Protein AF-A0A8S3TD19-F1 (afdb_monomer)

pLDDT: mean 85.28, std 18.63, range [32.47, 98.56]

Mean predicted aligned error: 15.4 Å

Sequence (631 aa):
MDKGQYVKLTVAIIITGMCFMMYCGVFNNIIELKWNFNTTLITLKLNTQLVEMKLNTEPFHSCTGLNCTNFFKSYFWKKNYKSVVFLGDSCMYRLFLAILGKKRPCKVRKQAGRCNLISYLGQQRRSNWTKPSSAEGPVGYGLTHPFCTDCSGCNSALFSCGEIKTEYISVEYARDVEIQSTIGNTTQEAVSLYFNSNFTNVCVVNSGFHDMVLPALTDQLYVKNVQFYVQHLVHTCQNVIWISTTAVRGDKGFPQNNRRIQLWNRLIKEMLRNKFPKVGFMDFFPISNSTKAHRDNVHLTAALYKLLAGIRLLISSEDIMDKGQYVKLTVAIIITGMCLLIYSGVFNNIVEIKWDTTLIKLNWNTRLIELKSNTVPFHSCTGRNCTNFLKSYFGKKTYKSVVFLGDSCMHRLFMAILEKKRPCKVIKQAFRCNLISYLGQQKLSNWTKPSSIEGPVLYGLTHPFCTDCSGCNSALFHCGETKIEYVSVEYARDVEIQSTIGNTTQEAVSLYLNSSFTNVCVVNSGIHDMMLPALTDQLYVQNVQFYVQHLVHICQNVIWISTTAVRGDKIFSQNNRRIQLWNRLIKGMIRDKFPKVGFMDLFPLSNSTKAHRDNVHLKPALYKLLASFFT

Structure (mmCIF, N/CA/C/O backbone):
data_AF-A0A8S3TD19-F1
#
_entry.id   AF-A0A8S3TD19-F1
#
loop_
_atom_site.group_PDB
_atom_site.id
_atom_site.type_symbol
_atom_site.label_atom_id
_atom_site.label_alt_id
_atom_site.label_comp_id
_atom_site.label_asym_id
_atom_site.label_entity_id
_atom_site.label_seq_id
_atom_site.pdbx_PDB_ins_code
_atom_site.Cartn_x
_atom_site.Cartn_y
_atom_site.Cartn_z
_atom_site.occupancy
_atom_site.B_iso_or_equiv
_atom_site.auth_seq_id
_atom_site.auth_comp_id
_atom_site.auth_asym_id
_atom_site.auth_atom_id
_atom_site.pdbx_PDB_model_num
ATOM 1 N N . MET A 1 1 ? -3.668 -24.279 13.426 1.00 40.16 1 MET A N 1
ATOM 2 C CA . MET A 1 1 ? -2.771 -23.685 14.434 1.00 40.16 1 MET A CA 1
ATOM 3 C C . MET A 1 1 ? -2.512 -22.227 14.132 1.00 40.16 1 MET A C 1
ATOM 5 O O . MET A 1 1 ? -1.690 -21.920 13.272 1.00 40.16 1 MET A O 1
ATOM 9 N N . ASP A 1 2 ? -3.283 -21.367 14.793 1.00 32.47 2 ASP A N 1
ATOM 10 C CA . ASP A 1 2 ? -2.928 -19.968 15.073 1.00 32.47 2 ASP A CA 1
ATOM 11 C C . ASP A 1 2 ? -1.608 -19.931 15.879 1.00 32.47 2 ASP A C 1
ATOM 13 O O . ASP A 1 2 ? -1.262 -20.898 16.559 1.00 32.47 2 ASP A O 1
ATOM 17 N N . LYS A 1 3 ? -0.856 -18.835 15.777 1.00 39.22 3 LYS A N 1
ATOM 18 C CA . LYS A 1 3 ? 0.357 -18.528 16.546 1.00 39.22 3 LYS A CA 1
ATOM 19 C C . LYS A 1 3 ? 0.155 -18.756 18.051 1.00 39.22 3 LYS A C 1
ATOM 21 O O . LYS A 1 3 ? 1.032 -19.316 18.703 1.00 39.22 3 LYS A O 1
ATOM 26 N N . GLY A 1 4 ? -1.031 -18.428 18.572 1.00 39.06 4 GLY A N 1
ATOM 27 C CA . GLY A 1 4 ? -1.426 -18.737 19.946 1.00 39.06 4 GLY A CA 1
ATOM 28 C C . GLY A 1 4 ? -1.504 -20.240 20.233 1.00 39.06 4 GLY A C 1
ATOM 29 O O . GLY A 1 4 ? -1.113 -20.673 21.308 1.00 39.06 4 GLY A O 1
ATOM 30 N N . GLN A 1 5 ? -1.940 -21.056 19.273 1.00 41.06 5 GLN A N 1
ATOM 31 C CA . GLN A 1 5 ? -1.990 -22.518 19.406 1.00 41.06 5 GLN A CA 1
ATOM 32 C C . GLN A 1 5 ? -0.608 -23.167 19.267 1.00 41.06 5 GLN A C 1
ATOM 34 O O . GLN A 1 5 ? -0.349 -24.145 19.953 1.00 41.06 5 GLN A O 1
ATOM 39 N N . TYR A 1 6 ? 0.284 -22.625 18.428 1.00 41.50 6 TYR A N 1
ATOM 40 C CA . TYR A 1 6 ? 1.654 -23.136 18.297 1.00 41.50 6 TYR A CA 1
ATOM 41 C C . TYR A 1 6 ? 2.473 -22.849 19.558 1.00 41.50 6 TYR A C 1
ATOM 43 O O . TYR A 1 6 ? 3.078 -23.758 20.102 1.00 41.50 6 TYR A O 1
ATOM 51 N N . VAL A 1 7 ? 2.407 -21.621 20.089 1.00 45.31 7 VAL A N 1
ATOM 52 C CA . VAL A 1 7 ? 3.054 -21.280 21.367 1.00 45.31 7 VAL A CA 1
ATOM 53 C C . VAL A 1 7 ? 2.482 -22.129 22.502 1.00 45.31 7 VAL A C 1
ATOM 55 O O . VAL A 1 7 ? 3.250 -22.675 23.281 1.00 45.31 7 V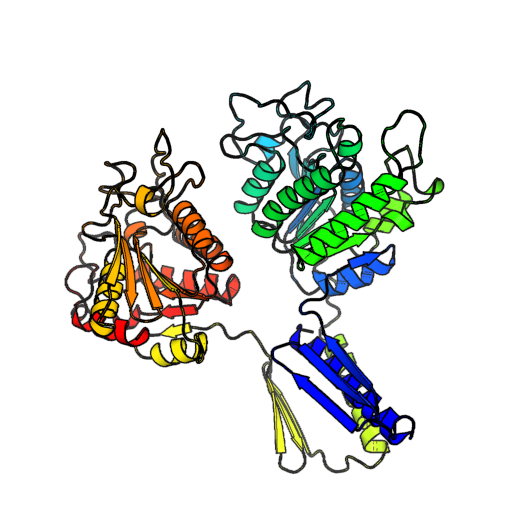AL A O 1
ATOM 58 N N . LYS A 1 8 ? 1.158 -22.321 22.566 1.00 46.09 8 LYS A N 1
ATOM 59 C CA . LYS A 1 8 ? 0.529 -23.186 23.580 1.00 46.09 8 LYS A CA 1
ATOM 60 C C . LYS A 1 8 ? 0.936 -24.653 23.449 1.00 46.09 8 LYS A C 1
ATOM 62 O O . LYS A 1 8 ? 1.175 -25.284 24.468 1.00 46.09 8 LYS A O 1
ATOM 67 N N . LEU A 1 9 ? 1.043 -25.185 22.230 1.00 48.69 9 LEU A N 1
ATOM 68 C CA . LEU A 1 9 ? 1.472 -26.564 21.990 1.00 48.69 9 LEU A CA 1
ATOM 69 C C . LEU A 1 9 ? 2.959 -26.751 22.305 1.00 48.69 9 LEU A C 1
ATOM 71 O O . LEU A 1 9 ? 3.311 -27.709 22.977 1.00 48.69 9 LEU A O 1
ATOM 75 N N . THR A 1 10 ? 3.824 -25.825 21.885 1.00 51.69 10 THR A N 1
ATOM 76 C CA . THR A 1 10 ? 5.252 -25.848 22.227 1.00 51.69 10 THR A CA 1
ATOM 77 C C . THR A 1 10 ? 5.451 -25.735 23.738 1.00 51.69 10 THR A C 1
ATOM 79 O O . THR A 1 10 ? 6.242 -26.483 24.294 1.00 51.69 10 THR A O 1
ATOM 82 N N . VAL A 1 11 ? 4.703 -24.863 24.421 1.00 53.00 11 VAL A N 1
ATOM 83 C CA . VAL A 1 11 ? 4.735 -24.736 25.887 1.00 53.00 11 VAL A CA 1
ATOM 84 C C . VAL A 1 11 ? 4.211 -26.000 26.562 1.00 53.00 11 VAL A C 1
ATOM 86 O O . VAL A 1 11 ? 4.840 -26.468 27.499 1.00 53.00 11 VAL A O 1
ATOM 89 N N . ALA A 1 12 ? 3.119 -26.592 26.075 1.00 56.72 12 ALA A N 1
ATOM 90 C CA . ALA A 1 12 ? 2.611 -27.856 26.602 1.00 56.72 12 ALA A CA 1
ATOM 91 C C . ALA A 1 12 ? 3.632 -28.988 26.418 1.00 56.72 12 ALA A C 1
ATOM 93 O O . ALA A 1 12 ? 3.917 -29.686 27.375 1.00 56.72 12 ALA A O 1
ATOM 94 N N . ILE A 1 13 ? 4.259 -29.117 25.245 1.00 60.44 13 ILE A N 1
ATOM 95 C CA . ILE A 1 13 ? 5.304 -30.120 24.983 1.00 60.44 13 ILE A CA 1
ATOM 96 C C . ILE A 1 13 ? 6.533 -29.889 25.871 1.00 60.44 13 ILE A C 1
ATOM 98 O O . ILE A 1 13 ? 7.076 -30.851 26.405 1.00 60.44 13 ILE A O 1
ATOM 102 N N . ILE A 1 14 ? 6.961 -28.636 26.059 1.00 59.91 14 ILE A N 1
ATOM 103 C CA . ILE A 1 14 ? 8.083 -28.295 26.944 1.00 59.91 14 ILE A CA 1
ATOM 104 C C . ILE A 1 14 ? 7.731 -28.622 28.396 1.00 59.91 14 ILE A C 1
ATOM 106 O O . ILE A 1 14 ? 8.516 -29.285 29.057 1.00 59.91 14 ILE A O 1
ATOM 110 N N . ILE A 1 15 ? 6.550 -28.231 28.883 1.00 61.41 15 ILE A N 1
ATOM 111 C CA . ILE A 1 15 ? 6.109 -28.526 30.252 1.00 61.41 15 ILE A CA 1
ATOM 112 C C . ILE A 1 15 ? 5.959 -30.034 30.450 1.00 61.41 15 ILE A C 1
ATOM 114 O O . ILE A 1 15 ? 6.481 -30.560 31.419 1.00 61.41 15 ILE A O 1
ATOM 118 N N . THR A 1 16 ? 5.318 -30.757 29.530 1.00 62.91 16 THR A N 1
ATOM 119 C CA . THR A 1 16 ? 5.156 -32.214 29.622 1.00 62.91 16 THR A CA 1
ATOM 120 C C . THR A 1 16 ? 6.501 -32.935 29.545 1.00 62.91 16 THR A C 1
ATOM 122 O O . THR A 1 16 ? 6.738 -33.847 30.330 1.00 62.91 16 THR A O 1
ATOM 125 N N . GLY A 1 17 ? 7.412 -32.499 28.669 1.00 63.47 17 GLY A N 1
ATOM 126 C CA . GLY A 1 17 ? 8.778 -33.015 28.604 1.00 63.47 17 GLY A CA 1
ATOM 127 C C . GLY A 1 17 ? 9.575 -32.721 29.877 1.00 63.47 17 GLY A C 1
ATOM 128 O O . GLY A 1 17 ? 10.264 -33.600 30.379 1.00 63.47 17 GLY A O 1
ATOM 129 N N . MET A 1 18 ? 9.436 -31.525 30.454 1.00 56.34 18 MET A N 1
ATOM 130 C CA . MET A 1 18 ? 10.076 -31.157 31.721 1.00 56.34 18 MET A CA 1
ATOM 131 C C . MET A 1 18 ? 9.486 -31.931 32.904 1.00 56.34 18 MET A C 1
ATOM 133 O O . MET A 1 18 ? 10.247 -32.436 33.717 1.00 56.34 18 MET A O 1
ATOM 137 N N . CYS A 1 19 ? 8.166 -32.110 32.974 1.00 55.44 19 CYS A N 1
ATOM 138 C CA . CYS A 1 19 ? 7.510 -32.936 33.988 1.00 55.44 19 CYS A CA 1
ATOM 139 C C . CYS A 1 19 ? 7.933 -34.406 33.878 1.00 55.44 19 CYS A C 1
ATOM 141 O O . CYS A 1 19 ? 8.197 -35.032 34.898 1.00 55.44 19 CYS A O 1
ATOM 143 N N . PHE A 1 20 ? 8.058 -34.941 32.659 1.00 56.56 20 PHE A N 1
ATOM 144 C CA . PHE A 1 20 ? 8.560 -36.295 32.425 1.00 56.56 20 PHE A CA 1
ATOM 145 C C . PHE A 1 20 ? 10.030 -36.430 32.847 1.00 56.56 20 PHE A C 1
ATOM 147 O O . PHE A 1 20 ? 10.381 -37.358 33.564 1.00 56.56 20 PHE A O 1
ATOM 154 N N . MET A 1 21 ? 10.888 -35.468 32.491 1.00 52.16 21 MET A N 1
ATOM 155 C CA . MET A 1 21 ? 12.304 -35.499 32.877 1.00 52.16 21 MET A CA 1
ATOM 156 C C . MET A 1 21 ? 12.539 -35.236 34.376 1.00 52.16 21 MET A C 1
ATOM 158 O O . MET A 1 21 ? 13.492 -35.776 34.938 1.00 52.16 21 MET A O 1
ATOM 162 N N . MET A 1 22 ? 11.669 -34.466 35.042 1.00 52.38 22 MET A N 1
ATOM 163 C CA . MET A 1 22 ? 11.646 -34.333 36.505 1.00 52.38 22 MET A CA 1
ATOM 164 C C . MET A 1 22 ? 11.186 -35.632 37.178 1.00 52.38 22 MET A C 1
ATOM 166 O O . MET A 1 22 ? 11.793 -36.052 38.156 1.00 52.38 22 MET A O 1
ATOM 170 N N . TYR A 1 23 ? 10.168 -36.303 36.629 1.00 54.66 23 TYR A N 1
ATOM 171 C CA . TYR A 1 23 ? 9.689 -37.597 37.128 1.00 54.66 23 TYR A CA 1
ATOM 172 C C . TYR A 1 23 ? 10.731 -38.716 36.949 1.00 54.66 23 TYR A C 1
ATOM 174 O O . TYR A 1 23 ? 10.877 -39.568 37.818 1.00 54.66 23 TYR A O 1
ATOM 182 N N . CYS A 1 24 ? 11.520 -38.678 35.870 1.00 51.31 24 CYS A N 1
ATOM 183 C CA . CYS A 1 24 ? 12.619 -39.616 35.622 1.00 51.31 24 CYS A CA 1
ATOM 184 C C . CYS A 1 24 ? 13.924 -39.289 36.380 1.00 51.31 24 CYS A C 1
ATOM 186 O O . CYS A 1 24 ? 14.941 -39.926 36.120 1.00 51.31 24 CYS A O 1
ATOM 188 N N . GLY A 1 25 ? 13.937 -38.297 37.282 1.00 49.16 25 GLY A N 1
ATOM 189 C CA . GLY A 1 25 ? 15.108 -37.971 38.112 1.00 49.16 25 GLY A CA 1
ATOM 190 C C . GLY A 1 25 ? 16.285 -37.322 37.370 1.00 49.16 25 GLY A C 1
ATOM 191 O O . GLY A 1 25 ? 17.375 -37.211 37.925 1.00 49.16 25 GLY A O 1
ATOM 192 N N . VAL A 1 26 ? 16.091 -36.865 36.127 1.00 54.94 26 VAL A N 1
ATOM 193 C CA . VAL A 1 26 ? 17.169 -36.316 35.279 1.00 54.94 26 VAL A CA 1
ATOM 194 C C . VAL A 1 26 ? 17.517 -34.865 35.655 1.00 54.94 26 VAL A C 1
ATOM 196 O O . VAL A 1 26 ? 18.608 -34.389 35.352 1.00 54.94 26 VAL A O 1
ATOM 199 N N . PHE A 1 27 ? 16.635 -34.151 36.365 1.00 52.22 27 PHE A N 1
ATOM 200 C CA . PHE A 1 27 ? 16.832 -32.739 36.720 1.00 52.22 27 PHE A CA 1
ATOM 201 C C . PHE A 1 27 ? 16.452 -32.417 38.174 1.00 52.22 27 PHE A C 1
ATOM 203 O O . PHE A 1 27 ? 15.509 -31.672 38.424 1.00 52.22 27 PHE A O 1
ATOM 210 N N . ASN A 1 28 ? 17.238 -32.893 39.143 1.00 54.12 28 ASN A N 1
ATOM 211 C CA . ASN A 1 28 ? 17.098 -32.499 40.558 1.00 54.12 28 ASN A CA 1
ATOM 212 C C . ASN A 1 28 ? 17.636 -31.080 40.881 1.00 54.12 28 ASN A C 1
ATOM 214 O O . ASN A 1 28 ? 17.667 -30.692 42.042 1.00 54.12 28 ASN A O 1
ATOM 218 N N . ASN A 1 29 ? 18.064 -30.296 39.879 1.00 57.78 29 ASN A N 1
ATOM 219 C CA . ASN A 1 29 ? 18.825 -29.045 40.069 1.00 57.78 29 ASN A CA 1
ATOM 220 C C . ASN A 1 29 ? 18.163 -27.778 39.481 1.00 57.78 29 ASN A C 1
ATOM 222 O O . ASN A 1 29 ? 18.831 -26.751 39.325 1.00 57.78 29 ASN A O 1
ATOM 226 N N . ILE A 1 30 ? 16.876 -27.824 39.111 1.00 57.53 30 ILE A N 1
ATOM 227 C CA . ILE A 1 30 ? 16.140 -26.621 38.685 1.00 57.53 30 ILE A CA 1
ATOM 228 C C . ILE A 1 30 ? 15.638 -25.892 39.931 1.00 57.53 30 ILE A C 1
ATOM 230 O O . ILE A 1 30 ? 14.740 -26.379 40.609 1.00 57.53 30 ILE A O 1
ATOM 234 N N . ILE A 1 31 ? 16.206 -24.715 40.210 1.00 60.97 31 ILE A N 1
ATOM 235 C CA . ILE A 1 31 ? 15.814 -23.889 41.360 1.00 60.97 31 ILE A CA 1
ATOM 236 C C . ILE A 1 31 ? 14.641 -22.980 40.996 1.00 60.97 31 ILE A C 1
ATOM 238 O O . ILE A 1 31 ? 13.723 -22.800 41.791 1.00 60.97 31 ILE A O 1
ATOM 242 N N . GLU A 1 32 ? 14.669 -22.369 39.808 1.00 62.47 32 GLU A N 1
ATOM 243 C CA . GLU A 1 32 ? 13.678 -21.354 39.449 1.00 62.47 32 GLU A CA 1
ATOM 244 C C . GLU A 1 32 ? 13.455 -21.269 37.934 1.00 62.47 32 GLU A C 1
ATOM 246 O O . GLU A 1 32 ? 14.406 -21.187 37.156 1.00 62.47 32 GLU A O 1
ATOM 251 N N . LEU A 1 33 ? 12.189 -21.236 37.509 1.00 58.88 33 LEU A N 1
ATOM 252 C CA . LEU A 1 33 ? 11.784 -20.937 36.135 1.00 58.88 33 LEU A CA 1
ATOM 253 C C . LEU A 1 33 ? 10.901 -19.685 36.148 1.00 58.88 33 LEU A C 1
ATOM 255 O O . LEU A 1 33 ? 9.788 -19.703 36.672 1.00 58.88 33 LEU A O 1
ATOM 259 N N . LYS A 1 34 ? 11.384 -18.599 35.546 1.00 65.00 34 LYS A N 1
ATOM 260 C CA . LYS A 1 34 ? 10.654 -17.333 35.409 1.00 65.00 34 LYS A CA 1
ATOM 261 C C . LYS A 1 34 ? 10.327 -17.088 33.945 1.00 65.00 34 LYS A C 1
ATOM 263 O O . LYS A 1 34 ? 11.215 -17.082 33.099 1.00 65.00 34 LYS A O 1
ATOM 268 N N . TRP A 1 35 ? 9.057 -16.835 33.643 1.00 55.69 35 TRP A N 1
ATOM 269 C CA . TRP A 1 35 ? 8.640 -16.413 32.308 1.00 55.69 35 TRP A CA 1
ATOM 270 C C . TRP A 1 35 ? 8.052 -15.009 32.353 1.00 55.69 35 TRP A C 1
ATOM 272 O O . TRP A 1 35 ? 7.037 -14.753 33.000 1.00 55.69 35 TRP A O 1
ATOM 282 N N . ASN A 1 36 ? 8.679 -14.094 31.620 1.00 60.62 36 ASN A N 1
ATOM 283 C CA . ASN A 1 36 ? 8.130 -12.775 31.373 1.00 60.62 36 ASN A CA 1
ATOM 284 C C . ASN A 1 36 ? 7.319 -12.776 30.066 1.00 60.62 36 ASN A C 1
ATOM 286 O O . ASN A 1 36 ? 7.866 -12.716 28.962 1.00 60.62 36 ASN A O 1
ATOM 290 N N . PHE A 1 37 ? 5.991 -12.821 30.197 1.00 44.62 37 PHE A N 1
ATOM 291 C CA . PHE A 1 37 ? 5.056 -12.827 29.066 1.00 44.62 37 PHE A CA 1
ATOM 292 C C . PHE A 1 37 ? 5.146 -11.576 28.179 1.00 44.62 37 PHE A C 1
ATOM 294 O O . PHE A 1 37 ? 4.810 -11.647 26.998 1.00 44.62 37 PHE A O 1
ATOM 301 N N . ASN A 1 38 ? 5.626 -10.449 28.714 1.00 45.28 38 ASN A N 1
ATOM 302 C CA . ASN A 1 38 ? 5.738 -9.198 27.965 1.00 45.28 38 ASN A CA 1
ATOM 303 C C . ASN A 1 38 ? 7.011 -9.132 27.111 1.00 45.28 38 ASN A C 1
ATOM 305 O O . ASN A 1 38 ? 7.015 -8.460 26.081 1.00 45.28 38 ASN A O 1
ATOM 309 N N . THR A 1 39 ? 8.082 -9.818 27.518 1.00 50.09 39 THR A N 1
ATOM 310 C CA . THR A 1 39 ? 9.388 -9.780 26.832 1.00 50.09 39 THR A CA 1
ATOM 311 C C . THR A 1 39 ? 9.759 -11.085 26.140 1.00 50.09 39 THR A C 1
ATOM 313 O O . THR A 1 39 ? 10.841 -11.160 25.560 1.00 50.09 39 THR A O 1
ATOM 316 N N . THR A 1 40 ? 8.895 -12.105 26.247 1.00 56.03 40 THR A N 1
ATOM 317 C CA . THR A 1 40 ? 9.133 -13.482 25.782 1.00 56.03 40 THR A CA 1
ATOM 318 C C . THR A 1 40 ? 10.459 -14.078 26.280 1.00 56.03 40 THR A C 1
ATOM 320 O O . THR A 1 40 ? 11.005 -15.006 25.684 1.00 56.03 40 THR A O 1
ATOM 323 N N . LEU A 1 41 ? 10.964 -13.564 27.404 1.00 54.34 41 LEU A N 1
ATOM 324 C CA . LEU A 1 41 ? 12.161 -14.048 28.076 1.00 54.34 41 LEU A CA 1
ATOM 325 C C . LEU A 1 41 ? 11.778 -15.185 29.023 1.00 54.34 41 LEU A C 1
ATOM 327 O O . LEU A 1 41 ? 10.944 -14.995 29.914 1.00 54.34 41 LEU A O 1
ATOM 331 N N . ILE A 1 42 ? 12.387 -16.349 28.822 1.00 63.56 42 ILE A N 1
ATOM 332 C CA . ILE A 1 42 ? 12.384 -17.439 29.792 1.00 63.56 42 ILE A CA 1
ATOM 333 C C . ILE A 1 42 ? 13.736 -17.409 30.490 1.00 63.56 42 ILE A C 1
ATOM 335 O O . ILE A 1 42 ? 14.776 -17.530 29.846 1.00 63.56 42 ILE A O 1
ATOM 339 N N . THR A 1 43 ? 13.709 -17.259 31.803 1.00 62.19 43 THR A N 1
ATOM 340 C CA . THR A 1 43 ? 14.888 -17.309 32.653 1.00 62.19 43 THR A CA 1
ATOM 341 C C . THR A 1 43 ? 14.842 -18.613 33.436 1.00 62.19 43 THR A C 1
ATOM 343 O O . THR A 1 43 ? 13.911 -18.842 34.210 1.00 62.19 43 THR A O 1
ATOM 346 N N . LEU A 1 44 ? 15.827 -19.479 33.212 1.00 69.25 44 LEU A N 1
ATOM 347 C CA . LEU A 1 44 ? 16.013 -20.722 33.953 1.00 69.25 44 LEU A CA 1
ATOM 348 C C . LEU A 1 44 ? 17.205 -20.541 34.894 1.00 69.25 44 LEU A C 1
ATOM 350 O O . LEU A 1 44 ? 18.309 -20.243 34.443 1.00 69.25 44 LEU A O 1
ATOM 354 N N . LYS A 1 45 ? 16.992 -20.723 36.195 1.00 61.78 45 LYS A N 1
ATOM 355 C CA . LYS A 1 45 ? 18.052 -20.723 37.201 1.00 61.78 45 LYS A CA 1
ATOM 356 C C . LYS A 1 45 ? 18.325 -22.160 37.633 1.00 61.78 45 LYS A C 1
ATOM 358 O O . LYS A 1 45 ? 17.501 -22.789 38.301 1.00 61.78 45 LYS A O 1
ATOM 363 N N . LEU A 1 46 ? 19.485 -22.666 37.237 1.00 71.31 46 LEU A N 1
ATOM 364 C CA . LEU A 1 46 ? 20.078 -23.906 37.742 1.00 71.31 46 LEU A CA 1
ATOM 365 C C . LEU A 1 46 ? 21.093 -23.516 38.821 1.00 71.31 46 LEU A C 1
ATOM 367 O O . LEU A 1 46 ? 21.723 -22.485 38.640 1.00 71.31 46 LEU A O 1
ATOM 371 N N . ASN A 1 47 ? 21.249 -24.287 39.905 1.00 74.56 47 ASN A N 1
ATOM 372 C CA . ASN A 1 47 ? 22.132 -24.045 41.074 1.00 74.56 47 ASN A CA 1
ATOM 373 C C . ASN A 1 47 ? 23.063 -22.809 41.039 1.00 74.56 47 ASN A C 1
ATOM 375 O O . ASN A 1 47 ? 22.912 -21.915 41.870 1.00 74.56 47 ASN A O 1
ATOM 379 N N . THR A 1 48 ? 23.995 -22.727 40.084 1.00 67.19 48 THR A N 1
ATOM 380 C CA . THR A 1 48 ? 24.942 -21.606 39.927 1.00 67.19 48 THR A CA 1
ATOM 381 C C . THR A 1 48 ? 24.867 -20.853 38.589 1.00 67.19 48 THR A C 1
ATOM 383 O O . THR A 1 48 ? 25.624 -19.906 38.388 1.00 67.19 48 THR A O 1
ATOM 386 N N . GLN A 1 49 ? 23.971 -21.218 37.668 1.00 57.75 49 GLN A N 1
ATOM 387 C CA . GLN A 1 49 ? 23.873 -20.625 36.332 1.00 57.75 49 GLN A CA 1
ATOM 388 C C . GLN A 1 49 ? 22.476 -20.079 36.026 1.00 57.75 49 GLN A C 1
ATOM 390 O O . GLN A 1 49 ? 21.462 -20.774 36.120 1.00 57.75 49 GLN A O 1
ATOM 395 N N . LEU A 1 50 ? 22.448 -18.815 35.600 1.00 66.00 50 LEU A N 1
ATOM 396 C CA . LEU A 1 50 ? 21.277 -18.173 35.021 1.00 66.00 50 LEU A CA 1
ATOM 397 C C . LEU A 1 50 ? 21.335 -18.337 33.501 1.00 66.00 50 LEU A C 1
ATOM 399 O O . LEU A 1 50 ? 22.214 -17.783 32.846 1.00 66.00 50 LEU A O 1
ATOM 403 N N . VAL A 1 51 ? 20.397 -19.092 32.941 1.00 63.75 51 VAL A N 1
ATOM 404 C CA . VAL A 1 51 ? 20.241 -19.237 31.495 1.00 63.75 51 VAL A CA 1
ATOM 405 C C . VAL A 1 51 ? 19.073 -18.365 31.055 1.00 63.75 51 VAL A C 1
ATOM 407 O O . VAL A 1 51 ? 17.914 -18.632 31.377 1.00 63.75 51 VAL A O 1
ATOM 410 N N . GLU A 1 52 ? 19.382 -17.305 30.314 1.00 59.25 52 GLU A N 1
ATOM 411 C CA . GLU A 1 52 ? 18.386 -16.424 29.713 1.00 59.25 52 GLU A CA 1
ATOM 412 C C . GLU A 1 52 ? 18.117 -16.834 28.266 1.00 59.25 52 GLU A C 1
ATOM 414 O O . GLU A 1 52 ? 18.968 -16.721 27.385 1.00 59.25 52 GLU A O 1
ATOM 419 N N . MET A 1 53 ? 16.898 -17.294 28.000 1.00 49.41 53 MET A N 1
ATOM 420 C CA . MET A 1 53 ? 16.435 -17.611 26.657 1.00 49.41 53 MET A CA 1
ATOM 421 C C . MET A 1 53 ? 15.448 -16.547 26.197 1.00 49.41 53 MET A C 1
ATOM 423 O O . MET A 1 53 ? 14.299 -16.488 26.642 1.00 49.41 53 MET A O 1
ATOM 427 N N . LYS A 1 54 ? 15.883 -15.700 25.265 1.00 46.00 54 LYS A N 1
ATOM 428 C CA . LYS A 1 54 ? 15.017 -14.712 24.621 1.00 46.00 54 LYS A CA 1
ATOM 429 C C . LYS A 1 54 ? 14.309 -15.363 23.436 1.00 46.00 54 LYS A C 1
ATOM 431 O O . LYS A 1 54 ? 14.915 -15.583 22.387 1.00 46.00 54 LYS A O 1
ATOM 436 N N . LEU A 1 55 ? 13.022 -15.678 23.580 1.00 48.12 55 LEU A N 1
ATOM 437 C CA . LEU A 1 55 ? 12.225 -16.173 22.460 1.00 48.12 55 LEU A CA 1
ATOM 438 C C . LEU A 1 55 ? 11.948 -14.993 21.524 1.00 48.12 55 LEU A C 1
ATOM 440 O O . LEU A 1 55 ? 11.071 -14.176 21.793 1.00 48.12 55 LEU A O 1
ATOM 444 N N . ASN A 1 56 ? 12.713 -14.866 20.438 1.00 43.31 56 ASN A N 1
ATOM 445 C CA . ASN A 1 56 ? 12.466 -13.822 19.445 1.00 43.31 56 ASN A CA 1
ATOM 446 C C . ASN A 1 56 ? 11.038 -13.934 18.889 1.00 43.31 56 ASN A C 1
ATOM 448 O O . ASN A 1 56 ? 10.586 -14.986 18.431 1.00 43.31 56 ASN A O 1
ATOM 452 N N . THR A 1 57 ? 10.325 -12.817 18.968 1.00 49.38 57 THR A N 1
ATOM 453 C CA . THR A 1 57 ? 8.937 -12.655 18.562 1.00 49.38 57 THR A CA 1
ATOM 454 C C . THR A 1 57 ? 8.849 -12.544 17.039 1.00 49.38 57 THR A C 1
ATOM 456 O O . THR A 1 57 ? 9.363 -11.615 16.436 1.00 49.38 57 THR A O 1
ATOM 459 N N . GLU A 1 58 ? 8.150 -13.516 16.442 1.00 49.41 58 GLU A N 1
ATOM 460 C CA . GLU A 1 58 ? 8.068 -13.826 14.999 1.00 49.41 58 GLU A CA 1
ATOM 461 C C . GLU A 1 58 ? 9.305 -14.595 14.483 1.00 49.41 58 GLU A C 1
ATOM 463 O O . GLU A 1 58 ? 10.354 -13.996 14.249 1.00 49.41 58 GLU A O 1
ATOM 468 N N . PRO A 1 59 ? 9.221 -15.931 14.298 1.00 66.69 59 PRO A N 1
ATOM 469 C CA . PRO A 1 59 ? 10.318 -16.668 13.689 1.00 66.69 59 PRO A CA 1
ATOM 470 C C . PRO A 1 59 ? 10.518 -16.144 12.269 1.00 66.69 59 PRO A C 1
ATOM 472 O O . PRO A 1 59 ? 9.602 -16.198 11.453 1.00 66.69 59 PRO A O 1
ATOM 475 N N . PHE A 1 60 ? 11.712 -15.634 11.967 1.00 79.06 60 PHE A N 1
ATOM 476 C CA . PHE A 1 60 ? 12.072 -15.355 10.587 1.00 79.06 60 PHE A CA 1
ATOM 477 C C . PHE A 1 60 ? 11.976 -16.653 9.793 1.00 79.06 60 PHE A C 1
ATOM 479 O O . PHE A 1 60 ? 12.646 -17.652 10.069 1.00 79.06 60 PHE A O 1
ATOM 486 N N . HIS A 1 61 ? 11.075 -16.628 8.831 1.00 83.44 61 HIS A N 1
ATOM 487 C CA . HIS A 1 61 ? 10.668 -17.789 8.089 1.00 83.44 61 HIS A CA 1
ATOM 488 C C . HIS A 1 61 ? 11.693 -18.028 6.971 1.00 83.44 61 HIS A C 1
ATOM 490 O O . HIS A 1 61 ? 11.648 -17.376 5.932 1.00 83.44 61 HIS A O 1
ATOM 496 N N . SER A 1 62 ? 12.582 -19.009 7.163 1.00 88.19 62 SER A N 1
ATOM 497 C CA . SER A 1 62 ? 13.491 -19.471 6.108 1.00 88.19 62 SER A CA 1
ATOM 498 C C . SER A 1 62 ? 13.555 -20.989 5.977 1.00 88.19 62 SER A C 1
ATOM 500 O O . SER A 1 62 ? 13.296 -21.717 6.935 1.00 88.19 62 SER A O 1
ATOM 502 N N . CYS A 1 63 ? 13.905 -21.462 4.784 1.00 88.94 63 CYS A N 1
ATOM 503 C CA . CYS A 1 63 ? 14.165 -22.867 4.490 1.00 88.94 63 CYS A CA 1
ATOM 504 C C . CYS A 1 63 ? 15.305 -22.998 3.476 1.00 88.94 63 CYS A C 1
ATOM 506 O O . CYS A 1 63 ? 15.622 -22.039 2.772 1.00 88.94 63 CYS A O 1
ATOM 508 N N . THR A 1 64 ? 15.897 -24.189 3.392 1.00 87.62 64 THR A N 1
ATOM 509 C CA . THR A 1 64 ? 17.024 -24.474 2.500 1.00 87.62 64 THR A CA 1
ATOM 510 C C . THR A 1 64 ? 16.797 -25.785 1.751 1.00 87.62 64 THR A C 1
ATOM 512 O O . THR A 1 64 ? 16.385 -26.786 2.345 1.00 87.62 64 THR A O 1
ATOM 515 N N . GLY A 1 65 ? 17.070 -25.782 0.446 1.00 85.12 65 GLY A N 1
ATOM 516 C CA . GLY A 1 65 ? 16.979 -26.953 -0.426 1.00 85.12 65 GLY A CA 1
ATOM 517 C C . GLY A 1 65 ? 15.575 -27.567 -0.491 1.00 85.12 65 GLY A C 1
ATOM 518 O O . GLY A 1 65 ? 14.560 -26.870 -0.503 1.00 85.12 65 GLY A O 1
ATOM 519 N N . LEU A 1 66 ? 15.510 -28.902 -0.519 1.00 77.25 66 LEU A N 1
ATOM 520 C CA . LEU A 1 66 ? 14.253 -29.659 -0.642 1.00 77.25 66 LEU A CA 1
ATOM 521 C C . LEU A 1 66 ? 13.355 -29.579 0.607 1.00 77.25 66 LEU A C 1
ATOM 523 O O . LEU A 1 66 ? 12.144 -29.813 0.529 1.00 77.25 66 LEU A O 1
ATOM 527 N N . ASN A 1 67 ? 13.913 -29.163 1.748 1.00 79.06 67 ASN A N 1
ATOM 528 C CA . ASN A 1 67 ? 13.178 -29.018 3.008 1.00 79.06 67 ASN A CA 1
ATOM 529 C C . ASN A 1 67 ? 12.203 -27.826 3.005 1.00 79.06 67 ASN A C 1
ATOM 531 O O . ASN A 1 67 ? 11.401 -27.670 3.929 1.00 79.06 67 ASN A O 1
ATOM 535 N N . CYS A 1 68 ? 12.197 -27.017 1.942 1.00 82.19 68 CYS A N 1
ATOM 536 C CA . CYS A 1 68 ? 11.246 -25.924 1.751 1.00 82.19 68 CYS A CA 1
ATOM 537 C C . CYS A 1 68 ? 9.783 -26.368 1.593 1.00 82.19 68 CYS A C 1
ATOM 539 O O . CYS A 1 68 ? 8.876 -25.544 1.699 1.00 82.19 68 CYS A O 1
ATOM 541 N N . THR A 1 69 ? 9.506 -27.662 1.423 1.00 75.31 69 THR A N 1
ATOM 542 C CA . THR A 1 69 ? 8.125 -28.156 1.305 1.00 75.31 69 THR A CA 1
ATOM 543 C C . THR A 1 69 ? 7.299 -27.847 2.560 1.00 75.31 69 THR A C 1
ATOM 545 O O . THR A 1 69 ? 6.205 -27.292 2.465 1.00 75.31 69 THR A O 1
ATOM 548 N N . ASN A 1 70 ? 7.828 -28.145 3.753 1.00 71.06 70 ASN A N 1
ATOM 549 C CA . ASN A 1 70 ? 7.134 -27.907 5.030 1.00 71.06 70 ASN A CA 1
ATOM 550 C C . ASN A 1 70 ? 6.992 -26.416 5.349 1.00 71.06 70 ASN A C 1
ATOM 552 O O . ASN A 1 70 ? 5.999 -25.978 5.941 1.00 71.06 70 ASN A O 1
ATOM 556 N N . PHE A 1 71 ? 7.964 -25.632 4.895 1.00 75.88 71 PHE A N 1
ATOM 557 C CA . PHE A 1 71 ? 7.920 -24.186 4.957 1.00 75.88 71 PHE A CA 1
ATOM 558 C C . PHE A 1 71 ? 6.711 -23.637 4.193 1.00 75.88 71 PHE A C 1
ATOM 560 O O . PHE A 1 71 ? 5.875 -22.949 4.779 1.00 75.88 71 PHE A O 1
ATOM 567 N N . PHE A 1 72 ? 6.554 -24.036 2.927 1.00 71.44 72 PHE A N 1
ATOM 568 C CA . PHE A 1 72 ? 5.391 -23.662 2.128 1.00 71.44 72 PHE A CA 1
ATOM 569 C C . PHE A 1 72 ? 4.083 -24.094 2.790 1.00 71.44 72 PHE A C 1
ATOM 571 O O . PHE A 1 72 ? 3.156 -23.290 2.902 1.00 71.44 72 PHE A O 1
ATOM 578 N N . LYS A 1 73 ? 4.024 -25.328 3.312 1.00 70.69 73 LYS A N 1
ATOM 579 C CA . LYS A 1 73 ? 2.815 -25.834 3.976 1.00 70.69 73 LYS A CA 1
ATOM 580 C C . LYS A 1 73 ? 2.388 -24.964 5.154 1.00 70.69 73 LYS A C 1
ATOM 582 O O . LYS A 1 73 ? 1.227 -24.585 5.285 1.00 70.69 73 LYS A O 1
ATOM 587 N N . SER A 1 74 ? 3.328 -24.681 6.046 1.00 69.50 74 SER A N 1
ATOM 588 C CA . SER A 1 74 ? 3.031 -23.989 7.299 1.00 69.50 74 SER A CA 1
ATOM 589 C C . SER A 1 74 ? 2.697 -22.515 7.084 1.00 69.50 74 SER A C 1
ATOM 591 O O . SER A 1 74 ? 1.837 -21.983 7.793 1.00 69.50 74 SER A O 1
ATOM 593 N N . TYR A 1 75 ? 3.339 -21.888 6.097 1.00 68.31 75 TYR A N 1
ATOM 594 C CA . TYR A 1 75 ? 3.230 -20.459 5.848 1.00 68.31 75 TYR A CA 1
ATOM 595 C C . TYR A 1 75 ? 2.077 -20.098 4.897 1.00 68.31 75 TYR A C 1
ATOM 597 O O . TYR A 1 75 ? 1.403 -19.091 5.113 1.00 68.31 75 TYR A O 1
ATOM 605 N N . PHE A 1 76 ? 1.792 -20.941 3.895 1.00 65.75 76 PHE A N 1
ATOM 606 C CA . PHE A 1 76 ? 0.852 -20.619 2.814 1.00 65.75 76 PHE A CA 1
ATOM 607 C C . PHE A 1 76 ? -0.440 -21.445 2.837 1.00 65.75 76 PHE A C 1
ATOM 609 O O . PHE A 1 76 ? -1.512 -20.907 2.569 1.00 65.75 76 PHE A O 1
ATOM 616 N N . TRP A 1 77 ? -0.402 -22.726 3.217 1.00 59.09 77 TRP A N 1
ATOM 617 C CA . TRP A 1 77 ? -1.544 -23.626 2.972 1.00 59.09 77 TRP A CA 1
ATOM 618 C C . TRP A 1 77 ? -2.809 -23.325 3.788 1.00 59.09 77 TRP A C 1
ATOM 620 O O . TRP A 1 77 ? -3.886 -23.810 3.465 1.00 59.09 77 TRP A O 1
ATOM 630 N N . LYS A 1 78 ? -2.708 -22.504 4.838 1.00 60.22 78 LYS A N 1
ATOM 631 C CA . LYS A 1 78 ? -3.867 -22.118 5.661 1.00 60.22 78 LYS A CA 1
ATOM 632 C C . LYS A 1 78 ? -4.696 -20.975 5.071 1.00 60.22 78 LYS A C 1
ATOM 634 O O . LYS A 1 78 ? -5.707 -20.617 5.671 1.00 60.22 78 LYS A O 1
ATOM 639 N N . LYS A 1 79 ? -4.269 -20.358 3.965 1.00 63.44 79 LYS A N 1
ATOM 640 C CA . LYS A 1 79 ? -4.938 -19.184 3.392 1.00 63.44 79 LYS A CA 1
ATOM 641 C C . LYS A 1 79 ? -5.447 -19.488 1.979 1.00 63.44 79 LYS A C 1
ATOM 643 O O . LYS A 1 79 ? -4.704 -19.981 1.138 1.00 63.44 79 LYS A O 1
ATOM 648 N N . ASN A 1 80 ? -6.709 -19.141 1.717 1.00 76.62 80 ASN A N 1
ATOM 649 C CA . ASN A 1 80 ? -7.318 -19.199 0.384 1.00 76.62 80 ASN A CA 1
ATOM 650 C C . ASN A 1 80 ? -6.791 -18.050 -0.481 1.00 76.62 80 ASN A C 1
ATOM 652 O O . ASN A 1 80 ? -7.405 -16.983 -0.570 1.00 76.62 80 ASN A O 1
ATOM 656 N N . TYR A 1 81 ? -5.624 -18.252 -1.085 1.00 82.44 81 TYR A N 1
ATOM 657 C CA . TYR A 1 81 ? -5.049 -17.290 -2.015 1.00 82.44 81 TYR A CA 1
ATOM 658 C C . TYR A 1 81 ? -5.721 -17.375 -3.378 1.00 82.44 81 TYR A C 1
ATOM 660 O O . TYR A 1 81 ? -5.861 -18.450 -3.952 1.00 82.44 81 TYR A O 1
ATOM 668 N N . LYS A 1 82 ? -6.102 -16.213 -3.903 1.00 88.31 82 LYS A N 1
ATOM 669 C CA . LYS A 1 82 ? -6.734 -16.051 -5.213 1.00 88.31 82 LYS A CA 1
ATOM 670 C C . LYS A 1 82 ? -5.733 -15.640 -6.294 1.00 88.31 82 LYS A C 1
ATOM 672 O O . LYS A 1 82 ? -6.032 -15.799 -7.475 1.00 88.31 82 LYS A O 1
ATOM 677 N N . SER A 1 83 ? -4.562 -15.122 -5.920 1.00 92.88 83 SER A N 1
ATOM 678 C CA . SER A 1 83 ? -3.531 -14.671 -6.863 1.00 92.88 83 SER A CA 1
ATOM 679 C C . SER A 1 83 ? -2.101 -14.939 -6.381 1.00 92.88 83 SER A C 1
ATOM 681 O O . SER A 1 83 ? -1.767 -14.696 -5.224 1.00 92.88 83 SER A O 1
ATOM 683 N N . VAL A 1 84 ? -1.237 -15.422 -7.274 1.00 93.81 84 VAL A N 1
ATOM 684 C CA . VAL A 1 84 ? 0.208 -15.556 -7.037 1.00 93.81 84 VAL A CA 1
ATOM 685 C C . VAL A 1 84 ? 0.963 -14.944 -8.203 1.00 93.81 84 VAL A C 1
ATOM 687 O O . VAL A 1 84 ? 0.711 -15.311 -9.349 1.00 93.81 84 VAL A O 1
ATOM 690 N N . VAL A 1 85 ? 1.888 -14.037 -7.908 1.00 96.88 85 VAL A N 1
ATOM 691 C CA . VAL A 1 85 ? 2.694 -13.344 -8.912 1.00 96.88 85 VAL A CA 1
ATOM 692 C C . VAL A 1 85 ? 4.161 -13.708 -8.736 1.00 96.88 85 VAL A C 1
ATOM 694 O O . VAL A 1 85 ? 4.678 -13.689 -7.621 1.00 96.88 85 VAL A O 1
ATOM 697 N N . PHE A 1 86 ? 4.818 -14.049 -9.837 1.00 97.75 86 PHE A N 1
ATOM 698 C CA . PHE A 1 86 ? 6.239 -14.341 -9.924 1.00 97.75 86 PHE A CA 1
ATOM 699 C C . PHE A 1 86 ? 6.950 -13.137 -10.533 1.00 97.75 86 PHE A C 1
ATOM 701 O O . PHE A 1 86 ? 6.572 -12.678 -11.609 1.00 97.75 86 PHE A O 1
ATOM 708 N N . LEU A 1 87 ? 7.962 -12.634 -9.836 1.00 98.25 87 LEU A N 1
ATOM 709 C CA . LEU A 1 87 ? 8.742 -11.466 -10.224 1.00 98.25 87 LEU A CA 1
ATOM 710 C C . LEU A 1 87 ? 10.201 -11.867 -10.345 1.00 98.25 87 LEU A C 1
ATOM 712 O O . LEU A 1 87 ? 10.773 -12.380 -9.380 1.00 98.25 87 LEU A O 1
ATOM 716 N N . GLY A 1 88 ? 10.789 -11.641 -11.510 1.00 97.75 88 GLY A N 1
ATOM 717 C CA . GLY A 1 88 ? 12.202 -11.919 -11.700 1.00 97.75 88 GLY A CA 1
ATOM 718 C C . GLY A 1 88 ? 12.632 -12.005 -13.147 1.00 97.75 88 GLY A C 1
ATOM 719 O O . GLY A 1 88 ? 11.866 -11.707 -14.063 1.00 97.75 88 GLY A O 1
ATOM 720 N N . ASP A 1 89 ? 13.854 -12.477 -13.327 1.00 96.69 89 ASP A N 1
ATOM 721 C CA . ASP A 1 89 ? 14.493 -12.715 -14.614 1.00 96.69 89 ASP A CA 1
ATOM 722 C C . ASP A 1 89 ? 14.008 -14.014 -15.300 1.00 96.69 89 ASP A C 1
ATOM 724 O O . ASP A 1 89 ? 12.985 -14.629 -14.959 1.00 96.69 89 ASP A O 1
ATOM 728 N N . SER A 1 90 ? 14.787 -14.455 -16.284 1.00 97.00 90 SER A N 1
ATOM 729 C CA . SER A 1 90 ? 14.572 -15.670 -17.066 1.00 97.00 90 SER A CA 1
ATOM 730 C C . SER A 1 90 ? 14.588 -16.955 -16.225 1.00 97.00 90 SER A C 1
ATOM 732 O O . SER A 1 90 ? 13.871 -17.911 -16.551 1.00 97.00 90 SER A O 1
ATOM 734 N N . CYS A 1 91 ? 15.331 -17.003 -15.115 1.00 97.56 91 CYS A N 1
ATOM 735 C CA . CYS A 1 91 ? 15.313 -18.135 -14.195 1.00 97.56 91 CYS A CA 1
ATOM 736 C C . CYS A 1 91 ? 13.969 -18.224 -13.469 1.00 97.56 91 CYS A C 1
ATOM 738 O O . CYS A 1 91 ? 13.403 -19.319 -13.351 1.00 97.56 91 CYS A O 1
ATOM 740 N N . MET A 1 92 ? 13.425 -17.082 -13.039 1.00 97.75 92 MET A N 1
ATOM 741 C CA . MET A 1 92 ? 12.097 -17.029 -12.427 1.00 97.75 92 MET A CA 1
ATOM 742 C C . MET A 1 92 ? 10.996 -17.384 -13.433 1.00 97.75 92 MET A C 1
ATOM 744 O O . MET A 1 92 ? 10.081 -18.141 -13.101 1.00 97.75 92 MET A O 1
ATOM 748 N N . TYR A 1 93 ? 11.117 -16.925 -14.682 1.00 97.75 93 TYR A N 1
ATOM 749 C CA . TYR A 1 93 ? 10.196 -17.293 -15.759 1.00 97.75 93 TYR A CA 1
ATOM 750 C C . TYR A 1 93 ? 10.155 -18.810 -15.994 1.00 97.75 93 TYR A C 1
ATOM 752 O O . TYR A 1 93 ? 9.082 -19.410 -16.073 1.00 97.75 93 TYR A O 1
ATOM 760 N N . ARG A 1 94 ? 11.316 -19.474 -16.045 1.00 97.50 94 ARG A N 1
ATOM 761 C CA . ARG A 1 94 ? 11.388 -20.937 -16.213 1.00 97.50 94 ARG A CA 1
ATOM 762 C C . ARG A 1 94 ? 10.784 -21.694 -15.032 1.00 97.50 94 ARG A C 1
ATOM 764 O O . ARG A 1 94 ? 10.101 -22.697 -15.250 1.00 97.50 94 ARG A O 1
ATOM 771 N N . LEU A 1 95 ? 10.987 -21.213 -13.802 1.00 96.06 95 LEU A N 1
ATOM 772 C CA . LEU A 1 95 ? 10.324 -21.773 -12.621 1.00 96.06 95 LEU A CA 1
ATOM 773 C C . LEU A 1 95 ? 8.801 -21.620 -12.722 1.00 96.06 95 LEU A C 1
ATOM 775 O O . LEU A 1 95 ? 8.071 -22.587 -12.506 1.00 96.06 95 LEU A O 1
ATOM 779 N N . PHE A 1 96 ? 8.324 -20.438 -13.109 1.00 95.88 96 PHE A N 1
ATOM 780 C CA . PHE A 1 96 ? 6.909 -20.168 -13.343 1.00 95.88 96 PHE A CA 1
ATOM 781 C C . PHE A 1 96 ? 6.304 -21.116 -14.392 1.00 95.88 96 PHE A C 1
ATOM 783 O O . PHE A 1 96 ? 5.277 -21.744 -14.126 1.00 95.88 96 PHE A O 1
ATOM 790 N N . LEU A 1 97 ? 6.968 -21.315 -15.535 1.00 95.62 97 LEU A N 1
ATOM 791 C CA . LEU A 1 97 ? 6.523 -22.267 -16.560 1.00 95.62 97 LEU A CA 1
ATOM 792 C C . LEU A 1 97 ? 6.484 -23.711 -16.041 1.00 95.62 97 LEU A C 1
ATOM 794 O O . LEU A 1 97 ? 5.532 -24.442 -16.315 1.00 95.62 97 LEU A O 1
ATOM 798 N N . ALA A 1 98 ? 7.481 -24.128 -15.255 1.00 94.62 98 ALA A N 1
ATOM 799 C CA . ALA A 1 98 ? 7.498 -25.459 -14.649 1.00 94.62 98 ALA A CA 1
ATOM 800 C C . ALA A 1 98 ? 6.346 -25.665 -13.647 1.00 94.62 98 ALA A C 1
ATOM 802 O O . ALA A 1 98 ? 5.817 -26.774 -13.542 1.00 94.62 98 ALA A O 1
ATOM 803 N N . ILE A 1 99 ? 5.929 -24.608 -12.941 1.00 91.25 99 ILE A N 1
ATOM 804 C CA . ILE A 1 99 ? 4.754 -24.622 -12.058 1.00 91.25 99 ILE A CA 1
ATOM 805 C C . ILE A 1 99 ? 3.465 -24.717 -12.877 1.00 91.25 99 ILE A C 1
ATOM 807 O O . ILE A 1 99 ? 2.598 -25.524 -12.539 1.00 91.25 99 ILE A O 1
ATOM 811 N N . LEU A 1 100 ? 3.334 -23.941 -13.957 1.00 90.19 100 LEU A N 1
ATOM 812 C CA . LEU A 1 100 ? 2.164 -24.003 -14.837 1.00 90.19 100 LEU A CA 1
ATOM 813 C C . LEU A 1 100 ? 2.002 -25.382 -15.486 1.00 90.19 100 LEU A C 1
ATOM 815 O O . LEU A 1 100 ? 0.891 -25.901 -15.512 1.00 90.19 100 LEU A O 1
ATOM 819 N N . GLY A 1 101 ? 3.098 -26.011 -15.923 1.00 87.88 101 GLY A N 1
ATOM 820 C CA . GLY A 1 101 ? 3.077 -27.340 -16.546 1.00 87.88 101 GLY A CA 1
ATOM 821 C C . GLY A 1 101 ? 2.599 -28.478 -15.634 1.00 87.88 101 GLY A C 1
ATOM 822 O O . GLY A 1 101 ? 2.323 -29.568 -16.123 1.00 87.88 101 GLY A O 1
ATOM 823 N N . LYS A 1 102 ? 2.494 -28.246 -14.318 1.00 80.19 102 LYS A N 1
ATOM 824 C CA . LYS A 1 102 ? 1.921 -29.201 -13.352 1.00 80.19 102 LYS A CA 1
ATOM 825 C C . LYS A 1 102 ? 0.452 -28.940 -13.020 1.00 80.19 102 LYS A C 1
ATOM 827 O O . LYS A 1 102 ? -0.171 -29.775 -12.368 1.00 80.19 102 LYS A O 1
ATOM 832 N N . LYS A 1 103 ? -0.086 -27.770 -13.370 1.00 69.25 103 LYS A N 1
ATOM 833 C CA . LYS A 1 103 ? -1.448 -27.371 -12.997 1.00 69.25 103 LYS A CA 1
ATOM 834 C C . LYS A 1 103 ? -2.477 -27.888 -14.008 1.00 69.25 103 LYS A C 1
ATOM 836 O O . LYS A 1 103 ? -2.148 -28.256 -15.132 1.00 69.25 103 LYS A O 1
ATOM 841 N N . ARG A 1 104 ? -3.750 -27.866 -13.585 1.00 71.12 104 ARG A N 1
ATOM 842 C CA . ARG A 1 104 ? -4.944 -27.953 -14.452 1.00 71.12 104 ARG A CA 1
ATOM 843 C C . ARG A 1 104 ? -4.795 -27.036 -15.677 1.00 71.12 104 ARG A C 1
ATOM 845 O O . ARG A 1 104 ? -4.060 -26.055 -15.575 1.00 71.12 104 ARG A O 1
ATOM 852 N N . PRO A 1 105 ? -5.523 -27.280 -16.784 1.00 85.50 105 PRO A N 1
ATOM 853 C CA . PRO A 1 105 ? -5.468 -26.422 -17.966 1.00 85.50 105 PRO A CA 1
ATOM 854 C C . PRO A 1 105 ? -5.653 -24.944 -17.587 1.00 85.50 105 PRO A C 1
ATOM 856 O O . PRO A 1 105 ? -6.737 -24.510 -17.194 1.00 85.50 105 PRO A O 1
ATOM 859 N N . CYS A 1 106 ? -4.563 -24.181 -17.663 1.00 92.06 106 CYS A N 1
ATOM 860 C CA . CYS A 1 106 ? -4.542 -22.755 -17.376 1.00 92.06 106 CYS A CA 1
ATOM 861 C C . CYS A 1 106 ? -4.832 -21.982 -18.663 1.00 92.06 106 CYS A C 1
ATOM 863 O O . CYS A 1 106 ? -4.244 -22.261 -19.705 1.00 92.06 106 CYS A O 1
ATOM 865 N N . LYS A 1 107 ? -5.703 -20.974 -18.593 1.00 95.62 107 LYS A N 1
ATOM 866 C CA . LYS A 1 107 ? -5.988 -20.087 -19.730 1.00 95.62 107 LYS A CA 1
ATOM 867 C C . LYS A 1 107 ? -5.202 -18.791 -19.587 1.00 95.62 107 LYS A C 1
ATOM 869 O O . LYS A 1 107 ? -5.304 -18.137 -18.546 1.00 95.62 107 LYS A O 1
ATOM 874 N N . VAL A 1 108 ? -4.458 -18.409 -20.625 1.00 96.50 108 VAL A N 1
ATOM 875 C CA . VAL A 1 108 ? -3.845 -17.076 -20.716 1.00 96.50 108 VAL A CA 1
ATOM 876 C C . VAL A 1 108 ? -4.969 -16.039 -20.744 1.00 96.50 108 VAL A C 1
ATOM 878 O O . VAL A 1 108 ? -5.933 -16.173 -21.495 1.00 96.50 108 VAL A O 1
ATOM 881 N N . ARG A 1 109 ? -4.881 -15.029 -19.881 1.00 96.62 109 ARG A N 1
ATOM 882 C CA . ARG A 1 109 ? -5.838 -13.915 -19.790 1.00 96.62 109 ARG A CA 1
ATOM 883 C C . ARG A 1 109 ? -5.250 -12.614 -20.304 1.00 96.62 109 ARG A C 1
ATOM 885 O O . ARG A 1 109 ? -5.978 -11.787 -20.836 1.00 96.62 109 ARG A O 1
ATOM 892 N N . LYS A 1 110 ? -3.950 -12.429 -20.099 1.00 96.81 110 LYS A N 1
ATOM 893 C CA . LYS A 1 110 ? -3.210 -11.233 -20.486 1.00 96.81 110 LYS A CA 1
ATOM 894 C C . LYS A 1 110 ? -1.774 -11.630 -20.774 1.00 96.81 110 LYS A C 1
ATOM 896 O O . LYS A 1 110 ? -1.240 -12.481 -20.066 1.00 96.81 110 LYS A O 1
ATOM 901 N N . GLN A 1 111 ? -1.153 -11.006 -21.764 1.00 97.56 111 GLN A N 1
ATOM 902 C CA . GLN A 1 111 ? 0.249 -11.230 -22.091 1.00 97.56 111 GLN A CA 1
ATOM 903 C C . GLN A 1 111 ? 0.881 -9.944 -22.618 1.00 97.56 111 GLN A C 1
ATOM 905 O O . GLN A 1 111 ? 0.229 -9.152 -23.298 1.00 97.56 111 GLN A O 1
ATOM 910 N N . ALA A 1 112 ? 2.152 -9.755 -22.297 1.00 97.44 112 ALA A N 1
ATOM 911 C CA . ALA A 1 112 ? 3.040 -8.776 -22.886 1.00 97.44 112 ALA A CA 1
ATOM 912 C C . ALA A 1 112 ? 4.322 -9.472 -23.341 1.00 97.44 112 ALA A C 1
ATOM 914 O O . ALA A 1 112 ? 4.841 -10.361 -22.670 1.00 97.44 112 ALA A O 1
ATOM 915 N N . GLY A 1 113 ? 4.817 -9.052 -24.497 1.00 96.75 113 GLY A N 1
ATOM 916 C CA . GLY A 1 113 ? 6.200 -9.256 -24.874 1.00 96.75 113 GLY A CA 1
ATOM 917 C C . GLY A 1 113 ? 7.132 -8.246 -24.201 1.00 96.75 113 GLY A C 1
ATOM 918 O O . GLY A 1 113 ? 6.777 -7.523 -23.270 1.00 96.75 113 GLY A O 1
ATOM 919 N N . ARG A 1 114 ? 8.349 -8.178 -24.732 1.00 96.06 114 ARG A N 1
ATOM 920 C CA . ARG A 1 114 ? 9.470 -7.413 -24.173 1.00 96.06 114 ARG A CA 1
ATOM 921 C C . ARG A 1 114 ? 9.220 -5.905 -24.040 1.00 96.06 114 ARG A C 1
ATOM 923 O O . ARG A 1 114 ? 9.676 -5.291 -23.088 1.00 96.06 114 ARG A O 1
ATOM 930 N N . CYS A 1 115 ? 8.508 -5.302 -24.995 1.00 97.75 115 CYS A N 1
ATOM 931 C CA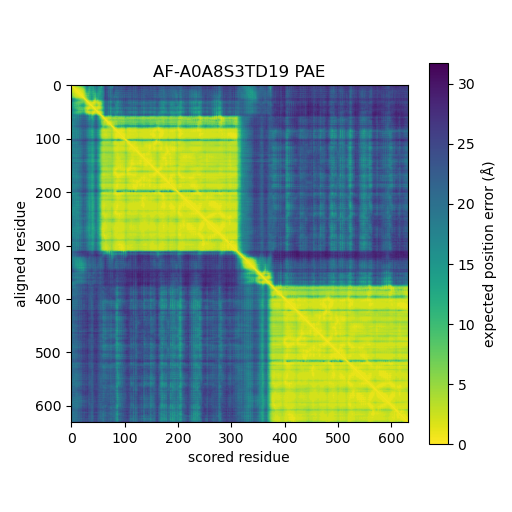 . CYS A 1 115 ? 8.395 -3.841 -25.144 1.00 97.75 115 CYS A CA 1
ATOM 932 C C . CYS A 1 115 ? 7.005 -3.269 -24.831 1.00 97.75 115 CYS A C 1
ATOM 934 O O . CYS A 1 115 ? 6.732 -2.100 -25.106 1.00 97.75 115 CYS A O 1
ATOM 936 N N . ASN A 1 116 ? 6.085 -4.078 -24.305 1.00 96.62 116 ASN A N 1
ATOM 937 C CA . ASN A 1 116 ? 4.721 -3.653 -23.975 1.00 96.62 116 ASN A CA 1
ATOM 938 C C . ASN A 1 116 ? 4.347 -3.946 -22.517 1.00 96.62 116 ASN A C 1
ATOM 940 O O . ASN A 1 116 ? 3.163 -3.933 -22.177 1.00 96.62 116 ASN A O 1
ATOM 944 N N . LEU A 1 117 ? 5.343 -4.139 -21.642 1.00 97.44 117 LEU A N 1
ATOM 945 C CA . LEU A 1 117 ? 5.107 -4.377 -20.221 1.00 97.44 117 LEU A CA 1
ATOM 946 C C . LEU A 1 117 ? 4.349 -3.213 -19.565 1.00 97.44 117 LEU A C 1
ATOM 948 O O . LEU A 1 117 ? 3.366 -3.436 -18.875 1.00 97.44 117 LEU A O 1
ATOM 952 N N . ILE A 1 118 ? 4.707 -1.962 -19.841 1.00 97.00 118 ILE A N 1
ATOM 953 C CA . ILE A 1 118 ? 3.993 -0.802 -19.275 1.00 97.00 118 ILE A CA 1
ATOM 954 C C . ILE A 1 118 ? 2.496 -0.764 -19.643 1.00 97.00 118 ILE A C 1
ATOM 956 O O . ILE A 1 118 ? 1.642 -0.515 -18.793 1.00 97.00 118 ILE A O 1
ATOM 960 N N . SER A 1 119 ? 2.161 -1.107 -20.890 1.00 96.56 119 SER A N 1
ATOM 961 C CA . SER A 1 119 ? 0.777 -1.230 -21.360 1.00 96.56 119 SER A CA 1
ATOM 962 C C . SER A 1 119 ? 0.082 -2.415 -20.690 1.00 96.56 119 SER A C 1
ATOM 964 O O . SER A 1 119 ? -1.083 -2.329 -20.305 1.00 96.56 119 SER A O 1
ATOM 966 N N . TYR A 1 120 ? 0.813 -3.509 -20.470 1.00 97.50 120 TYR A N 1
ATOM 967 C CA . TYR A 1 120 ? 0.346 -4.628 -19.663 1.00 97.50 120 TYR A CA 1
ATOM 968 C C . TYR A 1 120 ? 0.082 -4.232 -18.206 1.00 97.50 120 TYR A C 1
ATOM 970 O O . TYR A 1 120 ? -0.864 -4.733 -17.612 1.00 97.50 120 TYR A O 1
ATOM 978 N N . LEU A 1 121 ? 0.820 -3.290 -17.630 1.00 96.06 121 LEU A N 1
ATOM 979 C CA . LEU A 1 121 ? 0.533 -2.772 -16.291 1.00 96.06 121 LEU A CA 1
ATOM 980 C C . LEU A 1 121 ? -0.647 -1.783 -16.272 1.00 96.06 121 LEU A C 1
ATOM 982 O O . LEU A 1 121 ? -1.065 -1.360 -15.198 1.00 96.06 121 LEU A O 1
ATOM 986 N N . GLY A 1 122 ? -1.211 -1.432 -17.436 1.00 95.12 122 GLY A N 1
ATOM 987 C CA . GLY A 1 122 ? -2.296 -0.452 -17.549 1.00 95.12 122 GLY A CA 1
ATOM 988 C C . GLY A 1 122 ? -1.850 0.971 -17.215 1.00 95.12 122 GLY A C 1
ATOM 989 O O . GLY A 1 122 ? -2.665 1.780 -16.784 1.00 95.12 122 GLY A O 1
ATOM 990 N N . GLN A 1 123 ? -0.559 1.265 -17.370 1.00 93.75 123 GLN A N 1
ATOM 991 C CA . GLN A 1 123 ? 0.029 2.552 -17.017 1.00 93.75 123 GLN A CA 1
ATOM 992 C C . GLN A 1 123 ? 0.448 3.325 -18.263 1.00 93.75 123 GLN A C 1
ATOM 994 O O . GLN A 1 123 ? 0.749 2.751 -19.313 1.00 93.75 123 GLN A O 1
ATOM 999 N N . GLN A 1 124 ? 0.481 4.650 -18.137 1.00 94.50 124 GLN A N 1
ATOM 1000 C CA . GLN A 1 124 ? 1.010 5.523 -19.176 1.00 94.50 124 GLN A CA 1
ATOM 1001 C C . GLN A 1 124 ? 2.530 5.594 -19.065 1.00 94.50 124 GLN A C 1
ATOM 1003 O O . GLN A 1 124 ? 3.076 5.755 -17.972 1.00 94.50 124 GLN A O 1
ATOM 1008 N N . ARG A 1 125 ? 3.208 5.479 -20.211 1.00 96.12 125 ARG A N 1
ATOM 1009 C CA . ARG A 1 125 ? 4.654 5.697 -20.305 1.00 96.12 125 ARG A CA 1
ATOM 1010 C C . ARG A 1 125 ? 4.974 7.139 -19.956 1.00 96.12 125 ARG A C 1
ATOM 1012 O O . ARG A 1 125 ? 4.235 8.050 -20.326 1.00 96.12 125 ARG A O 1
ATOM 1019 N N . ARG A 1 126 ? 6.116 7.343 -19.309 1.00 94.00 126 ARG A N 1
ATOM 1020 C CA . ARG A 1 126 ? 6.712 8.674 -19.227 1.00 94.00 126 ARG A CA 1
ATOM 1021 C C . ARG A 1 126 ? 7.095 9.151 -20.633 1.00 94.00 126 ARG A C 1
ATOM 1023 O O . ARG A 1 126 ? 7.493 8.341 -21.464 1.00 94.00 126 ARG A O 1
ATOM 1030 N N . SER A 1 127 ? 6.999 10.454 -20.894 1.00 94.88 127 SER A N 1
ATOM 1031 C CA . SER A 1 127 ? 7.441 11.036 -22.171 1.00 94.88 127 SER A CA 1
ATOM 1032 C C . SER A 1 127 ? 8.949 10.882 -22.377 1.00 94.88 127 SER A C 1
ATOM 1034 O O . SER A 1 127 ? 9.392 10.519 -23.460 1.00 94.88 127 SER A O 1
ATOM 1036 N N . ASN A 1 128 ? 9.721 11.094 -21.309 1.00 96.88 128 ASN A N 1
ATOM 1037 C CA . ASN A 1 128 ? 11.174 10.997 -21.314 1.00 96.88 128 ASN A CA 1
ATOM 1038 C C . ASN A 1 128 ? 11.618 9.830 -20.435 1.00 96.88 128 ASN A C 1
ATOM 1040 O O . ASN A 1 128 ? 11.364 9.822 -19.228 1.00 96.88 128 ASN A O 1
ATOM 1044 N N . TRP A 1 129 ? 12.295 8.857 -21.037 1.00 97.75 129 TRP A N 1
ATOM 1045 C CA . TRP A 1 129 ? 12.941 7.779 -20.300 1.00 97.75 129 TRP A CA 1
ATOM 1046 C C . TRP A 1 129 ? 14.245 8.274 -19.677 1.00 97.75 129 TRP A C 1
ATOM 1048 O O . TRP A 1 129 ? 15.079 8.876 -20.355 1.00 97.75 129 TRP A O 1
ATOM 1058 N N . THR A 1 130 ? 14.423 8.024 -18.383 1.00 97.62 130 THR A N 1
ATOM 1059 C CA . THR A 1 130 ? 15.663 8.370 -17.681 1.00 97.62 130 THR A CA 1
ATOM 1060 C C . THR A 1 130 ? 16.613 7.179 -17.724 1.00 97.62 130 THR A C 1
ATOM 1062 O O . THR A 1 130 ? 16.253 6.100 -17.264 1.00 97.62 130 THR A O 1
ATOM 1065 N N . LYS A 1 131 ? 17.818 7.359 -18.267 1.00 97.75 131 LYS A N 1
ATOM 1066 C CA . LYS A 1 131 ? 18.825 6.291 -18.349 1.00 97.75 131 LYS A CA 1
ATOM 1067 C C . LYS A 1 131 ? 19.258 5.819 -16.945 1.00 97.75 131 LYS A C 1
ATOM 1069 O O . LYS A 1 131 ? 19.353 6.670 -16.058 1.00 97.75 131 LYS A O 1
ATOM 1074 N N . PRO A 1 132 ? 19.552 4.519 -16.730 1.00 97.50 132 PRO A N 1
ATOM 1075 C CA . PRO A 1 132 ? 20.074 4.036 -15.453 1.00 97.50 132 PRO A CA 1
ATOM 1076 C C . PRO A 1 132 ? 21.415 4.669 -15.096 1.00 97.50 132 PRO A C 1
ATOM 1078 O O . PRO A 1 132 ? 22.236 4.971 -15.970 1.00 97.50 132 PRO A O 1
ATOM 1081 N N . SER A 1 133 ? 21.662 4.806 -13.796 1.00 97.25 133 SER A N 1
ATOM 1082 C CA . SER A 1 133 ? 23.008 5.032 -13.268 1.00 97.25 133 SER A CA 1
ATOM 1083 C C . SER A 1 133 ? 23.886 3.776 -13.384 1.00 97.25 133 SER A C 1
ATOM 1085 O O . SER A 1 133 ? 23.430 2.690 -13.727 1.00 97.25 133 SER A O 1
ATOM 1087 N N . SER A 1 134 ? 25.171 3.888 -13.038 1.00 96.81 134 SER A N 1
ATOM 1088 C CA . SER A 1 134 ? 26.127 2.765 -13.056 1.00 96.81 134 SER A CA 1
ATOM 1089 C C . SER A 1 134 ? 25.853 1.658 -12.021 1.00 96.81 134 SER A C 1
ATOM 1091 O O . SER A 1 134 ? 26.577 0.659 -11.992 1.00 96.81 134 SER A O 1
ATOM 1093 N N . ALA A 1 135 ? 24.838 1.833 -11.168 1.00 97.19 135 ALA A N 1
ATOM 1094 C CA . ALA A 1 135 ? 24.397 0.880 -10.150 1.00 97.19 135 ALA A CA 1
ATOM 1095 C C . ALA A 1 135 ? 22.919 0.465 -10.316 1.00 97.19 135 ALA A C 1
ATOM 1097 O O . ALA A 1 135 ? 22.323 -0.083 -9.385 1.00 97.19 135 ALA A O 1
ATOM 1098 N N . GLU A 1 136 ? 22.331 0.731 -11.483 1.00 98.00 136 GLU A N 1
ATOM 1099 C CA . GLU A 1 136 ? 20.957 0.376 -11.845 1.00 98.00 136 GLU A CA 1
ATOM 1100 C C . GLU A 1 136 ? 20.955 -0.359 -13.190 1.00 98.00 136 GLU A C 1
ATOM 1102 O O . GLU A 1 136 ? 21.794 -0.092 -14.048 1.00 98.00 136 GLU A O 1
ATOM 1107 N N . GLY A 1 137 ? 20.009 -1.277 -13.382 1.00 97.38 137 GLY A N 1
ATOM 1108 C CA . GLY A 1 137 ? 19.700 -1.798 -14.715 1.00 97.38 137 GLY A CA 1
ATOM 1109 C C . GLY A 1 137 ? 18.697 -0.908 -15.452 1.00 97.38 137 GLY A C 1
ATOM 1110 O O . GLY A 1 137 ? 18.057 -0.063 -14.817 1.00 97.38 137 GLY A O 1
ATOM 1111 N N . PRO A 1 138 ? 18.509 -1.082 -16.770 1.00 97.75 138 PRO A N 1
ATOM 1112 C CA . PRO A 1 138 ? 19.055 -2.156 -17.612 1.00 97.75 138 PRO A CA 1
ATOM 1113 C C . PRO A 1 138 ? 20.511 -1.949 -18.046 1.00 97.75 138 PRO A C 1
ATOM 1115 O O . PRO A 1 138 ? 21.008 -0.824 -18.057 1.00 97.75 138 PRO A O 1
ATOM 1118 N N . VAL A 1 139 ? 21.177 -3.017 -18.496 1.00 96.94 139 VAL A N 1
ATOM 1119 C CA . VAL A 1 139 ? 22.523 -2.932 -19.109 1.00 96.94 139 VAL A CA 1
ATOM 1120 C C . VAL A 1 139 ? 22.593 -3.447 -20.548 1.00 96.94 139 VAL A C 1
ATOM 1122 O O . VAL A 1 139 ? 23.611 -3.251 -21.208 1.00 96.94 139 VAL A O 1
ATOM 1125 N N . GLY A 1 140 ? 21.541 -4.103 -21.043 1.00 96.06 140 GLY A N 1
ATOM 1126 C CA . GLY A 1 140 ? 21.514 -4.745 -22.353 1.00 96.06 140 GLY A CA 1
ATOM 1127 C C . GLY A 1 140 ? 20.537 -4.102 -23.337 1.00 96.06 140 GLY A C 1
ATOM 1128 O O . GLY A 1 140 ? 20.747 -3.009 -23.868 1.00 96.06 140 GLY A O 1
ATOM 1129 N N . TYR A 1 141 ? 19.475 -4.832 -23.654 1.00 97.69 141 TYR A N 1
ATOM 1130 C CA . TYR A 1 141 ? 18.500 -4.425 -24.657 1.00 97.69 141 TYR A CA 1
ATOM 1131 C C . TYR A 1 141 ? 17.620 -3.260 -24.206 1.00 97.69 141 TYR A C 1
ATOM 1133 O O . TYR A 1 141 ? 17.455 -2.321 -24.969 1.00 97.69 141 TYR A O 1
ATOM 1141 N N . GLY A 1 142 ? 17.088 -3.276 -22.987 1.00 97.38 142 GLY A N 1
ATOM 1142 C CA . GLY A 1 142 ? 16.334 -2.185 -22.378 1.00 97.38 142 GLY A CA 1
ATOM 1143 C C . GLY A 1 142 ? 17.141 -0.892 -22.266 1.00 97.38 142 GLY A C 1
ATOM 1144 O O . GLY A 1 142 ? 16.570 0.192 -22.343 1.00 97.38 142 GLY A O 1
ATOM 1145 N N . LEU A 1 143 ? 18.476 -0.978 -22.183 1.00 97.62 143 LEU A N 1
ATOM 1146 C CA . LEU A 1 143 ? 19.354 0.198 -22.220 1.00 97.62 143 LEU A CA 1
ATOM 1147 C C . LEU A 1 143 ? 19.371 0.868 -23.601 1.00 97.62 143 LEU A C 1
ATOM 1149 O O . LEU A 1 143 ? 19.467 2.091 -23.699 1.00 97.62 143 LEU A O 1
ATOM 1153 N N . THR A 1 144 ? 19.296 0.067 -24.664 1.00 98.06 144 THR A N 1
ATOM 1154 C CA . THR A 1 144 ? 19.282 0.532 -26.062 1.00 98.06 144 THR A CA 1
ATOM 1155 C C . THR A 1 144 ? 17.867 0.729 -26.612 1.00 98.06 144 THR A C 1
ATOM 1157 O O . THR A 1 144 ? 17.690 1.410 -27.617 1.00 98.06 144 THR A O 1
ATOM 1160 N N . HIS A 1 145 ? 16.857 0.181 -25.933 1.00 98.12 145 HIS A N 1
ATOM 1161 C CA . HIS A 1 145 ? 15.442 0.239 -26.287 1.00 98.12 145 HIS A CA 1
ATOM 1162 C C . HIS A 1 145 ? 14.626 0.651 -25.052 1.00 98.12 145 HIS A C 1
ATOM 1164 O O . HIS A 1 145 ? 14.081 -0.211 -24.355 1.00 98.12 145 HIS A O 1
ATOM 1170 N N . PRO A 1 146 ? 14.529 1.963 -24.769 1.00 96.94 146 PRO A N 1
ATOM 1171 C CA . PRO A 1 146 ? 13.753 2.485 -23.651 1.00 96.94 146 PRO A CA 1
ATOM 1172 C C . PRO A 1 146 ? 12.346 1.877 -23.564 1.00 96.94 146 PRO A C 1
ATOM 1174 O O . PRO A 1 146 ? 11.666 1.721 -24.581 1.00 96.94 146 PRO A O 1
ATOM 1177 N N . PHE A 1 147 ? 11.883 1.577 -22.346 1.00 97.25 147 PHE A N 1
ATOM 1178 C CA . PHE A 1 147 ? 10.591 0.920 -22.073 1.00 97.25 147 PHE A CA 1
ATOM 1179 C C . PHE A 1 147 ? 10.472 -0.548 -22.519 1.00 97.25 147 PHE A C 1
ATOM 1181 O O . PHE A 1 147 ? 9.363 -1.097 -22.514 1.00 97.25 147 PHE A O 1
ATOM 1188 N N . CYS A 1 148 ? 11.581 -1.192 -22.883 1.00 98.12 148 CYS A N 1
ATOM 1189 C CA . CYS A 1 148 ? 11.658 -2.633 -23.103 1.00 98.12 148 CYS A CA 1
ATOM 1190 C C . CYS A 1 148 ? 12.470 -3.317 -22.000 1.00 98.12 148 CYS A C 1
ATOM 1192 O O . CYS A 1 148 ? 13.393 -2.721 -21.454 1.00 98.12 148 CYS A O 1
ATOM 1194 N N . THR A 1 149 ? 12.155 -4.580 -21.714 1.00 97.44 149 THR A N 1
ATOM 1195 C CA . THR A 1 149 ? 12.882 -5.368 -20.709 1.00 97.44 149 THR A CA 1
ATOM 1196 C C . THR A 1 149 ? 14.174 -5.981 -21.255 1.00 97.44 149 THR A C 1
ATOM 1198 O O . THR A 1 149 ? 14.215 -6.360 -22.429 1.00 97.44 149 THR A O 1
ATOM 1201 N N . ASP A 1 150 ? 15.215 -6.169 -20.439 1.00 97.12 150 ASP A N 1
ATOM 1202 C CA . ASP A 1 150 ? 16.447 -6.875 -20.834 1.00 97.12 150 ASP A CA 1
ATOM 1203 C C . ASP A 1 150 ? 16.204 -8.371 -21.066 1.00 97.12 150 ASP A C 1
ATOM 1205 O O . ASP A 1 150 ? 16.793 -8.966 -21.973 1.00 97.12 150 ASP A O 1
ATOM 1209 N N . CYS A 1 151 ? 15.239 -8.957 -20.368 1.00 95.44 151 CYS A N 1
ATOM 1210 C CA . CYS A 1 151 ? 14.966 -10.384 -20.433 1.00 95.44 151 CYS A CA 1
ATOM 1211 C C . CYS A 1 151 ? 14.393 -10.803 -21.800 1.00 95.44 151 CYS A C 1
ATOM 1213 O O . CYS A 1 151 ? 13.275 -10.438 -22.182 1.00 95.44 151 CYS A O 1
ATOM 1215 N N . SER A 1 152 ? 15.154 -11.599 -22.558 1.00 94.38 152 SER A N 1
ATOM 1216 C CA . SER A 1 152 ? 14.727 -12.128 -23.860 1.00 94.38 152 SER A CA 1
ATOM 1217 C C . SER A 1 152 ? 13.844 -13.370 -23.702 1.00 94.38 152 SER A C 1
ATOM 1219 O O . SER A 1 152 ? 14.220 -14.337 -23.041 1.00 94.38 152 SER A O 1
ATOM 1221 N N . GLY A 1 153 ? 12.663 -13.360 -24.328 1.00 94.56 153 GLY A N 1
ATOM 1222 C CA . GLY A 1 153 ? 11.700 -14.470 -24.272 1.00 94.56 153 GLY A CA 1
ATOM 1223 C C . GLY A 1 153 ? 10.914 -14.584 -22.957 1.00 94.56 153 GLY A C 1
ATOM 1224 O O . GLY A 1 153 ? 10.136 -15.525 -22.793 1.00 94.56 153 GLY A O 1
ATOM 1225 N N . CYS A 1 154 ? 11.081 -13.632 -22.038 1.00 96.62 154 CYS A N 1
ATOM 1226 C CA . CYS A 1 154 ? 10.436 -13.598 -20.725 1.00 96.62 154 CYS A CA 1
ATOM 1227 C C . CYS A 1 154 ? 9.119 -12.819 -20.793 1.00 96.62 154 CYS A C 1
ATOM 1229 O O . CYS A 1 154 ? 8.979 -11.729 -20.243 1.00 96.62 154 CYS A O 1
ATOM 1231 N N . ASN A 1 155 ? 8.150 -13.358 -21.531 1.00 97.56 155 ASN A N 1
ATOM 1232 C CA . ASN A 1 155 ? 6.870 -12.687 -21.725 1.00 97.56 155 ASN A CA 1
ATOM 1233 C C . ASN A 1 155 ? 6.088 -12.627 -20.407 1.00 97.56 155 ASN A C 1
ATOM 1235 O O . ASN A 1 155 ? 5.702 -13.665 -19.862 1.00 97.56 155 ASN A O 1
ATOM 1239 N N . SER A 1 156 ? 5.810 -11.416 -19.926 1.00 98.06 156 SER A N 1
ATOM 1240 C CA . SER A 1 156 ? 4.917 -11.203 -18.787 1.00 98.06 156 SER A CA 1
ATOM 1241 C C . SER A 1 156 ? 3.516 -11.691 -19.139 1.00 98.06 156 SER A C 1
ATOM 1243 O O . SER A 1 156 ? 2.989 -11.374 -20.207 1.00 98.06 156 SER A O 1
ATOM 1245 N N . ALA A 1 157 ? 2.901 -12.491 -18.274 1.00 98.00 157 ALA A N 1
ATOM 1246 C CA . ALA A 1 157 ? 1.629 -13.126 -18.588 1.00 98.00 157 ALA A CA 1
ATOM 1247 C C . ALA A 1 157 ? 0.820 -13.485 -17.342 1.00 98.00 157 ALA A C 1
ATOM 1249 O O . ALA A 1 157 ? 1.342 -14.038 -16.375 1.00 98.00 157 ALA A O 1
ATOM 1250 N N . LEU A 1 158 ? -0.488 -13.243 -17.421 1.00 97.06 158 LEU A N 1
ATOM 1251 C CA . LEU A 1 158 ? -1.485 -13.611 -16.425 1.00 97.06 158 LEU A CA 1
ATOM 1252 C C . LEU A 1 158 ? -2.248 -14.841 -16.903 1.00 97.06 158 LEU A C 1
ATOM 1254 O O . LEU A 1 158 ? -2.917 -14.812 -17.937 1.00 97.06 158 LEU A O 1
ATOM 1258 N N . PHE A 1 159 ? -2.223 -15.893 -16.098 1.00 96.25 159 PHE A N 1
ATOM 1259 C CA . PHE A 1 159 ? -2.949 -17.135 -16.311 1.00 96.25 159 PHE A CA 1
ATOM 1260 C C . PHE A 1 159 ? -4.062 -17.302 -15.277 1.00 96.25 159 PHE A C 1
ATOM 1262 O O . PHE A 1 159 ? -3.931 -16.939 -14.109 1.00 96.25 159 PHE A O 1
ATOM 1269 N N . SER A 1 160 ? -5.161 -17.912 -15.703 1.00 94.19 160 SER A N 1
ATOM 1270 C CA . SER A 1 160 ? -6.259 -18.358 -14.845 1.00 94.19 160 SER A CA 1
ATOM 1271 C C . SER A 1 160 ? -6.243 -19.883 -14.798 1.00 94.19 160 SER A C 1
ATOM 1273 O O . SER A 1 160 ? -6.491 -20.533 -15.811 1.00 94.19 160 SER A O 1
ATOM 1275 N N . CYS A 1 161 ? -5.929 -20.438 -13.628 1.00 88.69 161 CYS A N 1
ATOM 1276 C CA . CYS A 1 161 ? -5.799 -21.873 -13.377 1.00 88.69 161 CYS A CA 1
ATOM 1277 C C . CYS A 1 161 ? -6.902 -22.314 -12.399 1.00 88.69 161 CYS A C 1
ATOM 1279 O O . CYS A 1 161 ? -6.643 -22.542 -11.217 1.00 88.69 161 CYS A O 1
ATOM 1281 N N . GLY A 1 162 ? -8.153 -22.346 -12.868 1.00 89.31 162 GLY A N 1
ATOM 1282 C CA . GLY A 1 162 ? -9.326 -22.451 -11.992 1.00 89.31 162 GLY A CA 1
ATOM 1283 C C . GLY A 1 162 ? -9.563 -21.145 -11.226 1.00 89.31 162 GLY A C 1
ATOM 1284 O O . GLY A 1 162 ? -9.548 -20.067 -11.822 1.00 89.31 162 GLY A O 1
ATOM 1285 N N . GLU A 1 163 ? -9.745 -21.232 -9.908 1.00 86.31 163 GLU A N 1
ATOM 1286 C CA . GLU A 1 163 ? -9.989 -20.069 -9.035 1.00 86.31 163 GLU A CA 1
ATOM 1287 C C . GLU A 1 163 ? -8.747 -19.200 -8.797 1.00 86.31 163 GLU A C 1
ATOM 1289 O O . GLU A 1 163 ? -8.852 -18.071 -8.314 1.00 86.31 163 GLU A O 1
ATOM 1294 N N . ILE A 1 164 ? -7.563 -19.717 -9.132 1.00 88.19 164 ILE A N 1
ATOM 1295 C CA . ILE A 1 164 ? -6.292 -19.071 -8.824 1.00 88.19 164 ILE A CA 1
ATOM 1296 C C . ILE A 1 164 ? -5.735 -18.404 -10.071 1.00 88.19 164 ILE A C 1
ATOM 1298 O O . ILE A 1 164 ? -5.507 -19.033 -11.110 1.00 88.19 164 ILE A O 1
ATOM 1302 N N . LYS A 1 165 ? -5.451 -17.114 -9.935 1.00 93.31 165 LYS A N 1
ATOM 1303 C CA . LYS A 1 165 ? -4.682 -16.336 -10.898 1.00 93.31 165 LYS A CA 1
ATOM 1304 C C . LYS A 1 165 ? -3.195 -16.558 -10.637 1.00 93.31 165 LYS A C 1
ATOM 1306 O O . LYS A 1 165 ? -2.737 -16.400 -9.511 1.00 93.31 165 LYS A O 1
ATOM 1311 N N . THR A 1 166 ? -2.447 -16.962 -11.655 1.00 94.31 166 THR A N 1
ATOM 1312 C CA . THR A 1 166 ? -0.984 -17.072 -11.569 1.00 94.31 166 THR A CA 1
ATOM 1313 C C . THR A 1 166 ? -0.385 -16.148 -12.614 1.00 94.31 166 THR A C 1
ATOM 1315 O O . THR A 1 166 ? -0.759 -16.236 -13.777 1.00 94.31 166 THR A O 1
ATOM 1318 N N . GLU A 1 167 ? 0.509 -15.260 -12.217 1.00 97.31 167 GLU A N 1
ATOM 1319 C CA . GLU A 1 167 ? 1.066 -14.232 -13.092 1.00 97.31 167 GLU A CA 1
ATOM 1320 C C . GLU A 1 167 ? 2.589 -14.264 -13.040 1.00 97.31 167 GLU A C 1
ATOM 1322 O O . GLU A 1 167 ? 3.160 -14.549 -11.991 1.00 97.31 167 GLU A O 1
ATOM 1327 N N . 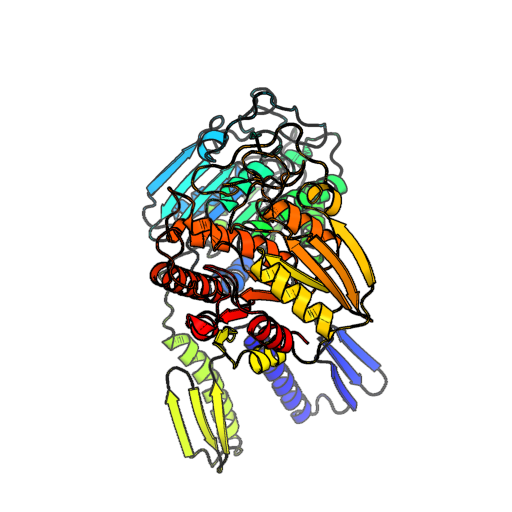TYR A 1 168 ? 3.240 -13.967 -14.157 1.00 98.19 168 TYR A N 1
ATOM 1328 C CA . TYR A 1 168 ? 4.664 -13.658 -14.206 1.00 98.19 168 TYR A CA 1
ATOM 1329 C C . TYR A 1 168 ? 4.852 -12.246 -14.751 1.00 98.19 168 TYR A C 1
ATOM 1331 O O . TYR A 1 168 ? 4.221 -11.886 -15.748 1.00 98.19 168 TYR A O 1
ATOM 1339 N N . ILE A 1 169 ? 5.716 -11.469 -14.102 1.00 98.25 169 ILE A N 1
ATOM 1340 C CA . ILE A 1 169 ? 6.149 -10.153 -14.564 1.00 98.25 169 ILE A CA 1
ATOM 1341 C C . ILE A 1 169 ? 7.678 -10.109 -14.536 1.00 98.25 169 ILE A C 1
ATOM 1343 O O . ILE A 1 169 ? 8.292 -10.346 -13.494 1.00 98.25 169 ILE A O 1
ATOM 1347 N N . SER A 1 170 ? 8.277 -9.794 -15.685 1.00 97.81 170 SER A N 1
ATOM 1348 C CA . SER A 1 170 ? 9.727 -9.630 -15.808 1.00 97.81 170 SER A CA 1
ATOM 1349 C C . SER A 1 170 ? 10.207 -8.425 -15.001 1.00 97.81 170 SER A C 1
ATOM 1351 O O . SER A 1 170 ? 9.749 -7.308 -15.237 1.00 97.81 170 SER A O 1
ATOM 1353 N N . VAL A 1 171 ? 11.124 -8.666 -14.063 1.00 97.69 171 VAL A N 1
ATOM 1354 C CA . VAL A 1 171 ? 11.866 -7.640 -13.314 1.00 97.69 171 VAL A CA 1
ATOM 1355 C C . VAL A 1 171 ? 13.263 -8.195 -13.078 1.00 97.69 171 VAL A C 1
ATOM 1357 O O . VAL A 1 171 ? 13.415 -9.125 -12.291 1.00 97.69 171 VAL A O 1
ATOM 1360 N N . GLU A 1 172 ? 14.263 -7.692 -13.791 1.00 96.12 172 GLU A N 1
ATOM 1361 C CA . GLU A 1 172 ? 15.560 -8.372 -13.897 1.00 96.12 172 GLU A CA 1
ATOM 1362 C C . GLU A 1 172 ? 16.571 -7.885 -12.855 1.00 96.12 172 GLU A C 1
ATOM 1364 O O . GLU A 1 172 ? 17.321 -8.685 -12.282 1.00 96.12 172 GLU A O 1
ATOM 1369 N N . TYR A 1 173 ? 16.539 -6.586 -12.554 1.00 98.25 173 TYR A N 1
ATOM 1370 C CA . TYR A 1 173 ? 17.488 -5.946 -11.646 1.00 98.25 173 TYR A CA 1
ATOM 1371 C C . TYR A 1 173 ? 16.881 -5.674 -10.270 1.00 98.25 173 TYR A C 1
ATOM 1373 O O . TYR A 1 173 ? 15.660 -5.547 -10.112 1.00 98.25 173 TYR A O 1
ATOM 1381 N N . ALA A 1 174 ? 17.715 -5.583 -9.229 1.00 97.62 174 ALA A N 1
ATOM 1382 C CA . ALA A 1 174 ? 17.217 -5.220 -7.897 1.00 97.62 174 ALA A CA 1
ATOM 1383 C C . ALA A 1 174 ? 16.707 -3.769 -7.864 1.00 97.62 174 ALA A C 1
ATOM 1385 O O . ALA A 1 174 ? 15.762 -3.456 -7.138 1.00 97.62 174 ALA A O 1
ATOM 1386 N N . ARG A 1 175 ? 17.316 -2.905 -8.684 1.00 97.88 175 ARG A N 1
ATOM 1387 C CA . ARG A 1 175 ? 16.847 -1.557 -9.001 1.00 97.88 175 ARG A CA 1
ATOM 1388 C C . ARG A 1 175 ? 16.930 -1.358 -10.507 1.00 97.88 175 ARG A C 1
ATOM 1390 O O . ARG A 1 175 ? 18.009 -1.419 -11.089 1.00 97.88 175 ARG A O 1
ATOM 1397 N N . ASP A 1 176 ? 15.769 -1.191 -11.113 1.00 96.56 176 ASP A N 1
ATOM 1398 C CA . ASP A 1 176 ? 15.569 -1.354 -12.545 1.00 96.56 176 ASP A CA 1
ATOM 1399 C C . ASP A 1 176 ? 14.782 -0.154 -13.068 1.00 96.56 176 ASP A C 1
ATOM 1401 O O . ASP A 1 176 ? 13.732 0.177 -12.517 1.00 96.56 176 ASP A O 1
ATOM 1405 N N . VAL A 1 177 ? 15.285 0.519 -14.100 1.00 97.69 177 VAL A N 1
ATOM 1406 C CA . VAL A 1 177 ? 14.615 1.676 -14.707 1.00 97.69 177 VAL A CA 1
ATOM 1407 C C . VAL A 1 177 ? 14.108 1.391 -16.122 1.00 97.69 177 VAL A C 1
ATOM 1409 O O . VAL A 1 177 ? 13.760 2.328 -16.840 1.00 97.69 177 VAL A O 1
ATOM 1412 N N . GLU A 1 178 ? 14.028 0.121 -16.539 1.00 96.75 178 GLU A N 1
ATOM 1413 C CA . GLU A 1 178 ? 13.482 -0.297 -17.840 1.00 96.75 178 GLU A CA 1
ATOM 1414 C C . GLU A 1 178 ? 12.077 0.264 -18.054 1.00 96.75 178 GLU A C 1
ATOM 1416 O O . GLU A 1 178 ? 11.794 0.886 -19.079 1.00 96.75 178 GLU A O 1
ATOM 1421 N N . ILE A 1 179 ? 11.201 0.085 -17.063 1.00 97.81 179 ILE A N 1
ATOM 1422 C CA . ILE A 1 179 ? 9.782 0.415 -17.144 1.00 97.81 179 ILE A CA 1
ATOM 1423 C C . ILE A 1 179 ? 9.472 1.607 -16.241 1.00 97.81 179 ILE A C 1
ATOM 1425 O O . ILE A 1 179 ? 9.291 1.466 -15.036 1.00 97.81 179 ILE A O 1
ATOM 1429 N N . GLN A 1 180 ? 9.358 2.786 -16.853 1.00 97.44 180 GLN A N 1
ATOM 1430 C CA . GLN A 1 180 ? 8.994 4.034 -16.176 1.00 97.44 180 GLN A CA 1
ATOM 1431 C C . GLN A 1 180 ? 7.598 4.474 -16.609 1.00 97.44 180 GLN A C 1
ATOM 1433 O O . GLN A 1 180 ? 7.282 4.511 -17.806 1.00 97.44 180 GLN A O 1
ATOM 1438 N N . SER A 1 181 ? 6.763 4.829 -15.640 1.00 95.69 181 SER A N 1
ATOM 1439 C CA . SER A 1 181 ? 5.434 5.381 -15.881 1.00 95.69 181 SER A CA 1
ATOM 1440 C C . SER A 1 181 ? 5.398 6.874 -15.570 1.00 95.69 181 SER A C 1
ATOM 1442 O O . SER A 1 181 ? 6.373 7.457 -15.100 1.00 95.69 181 SER A O 1
ATOM 1444 N N . THR A 1 182 ? 4.268 7.526 -15.829 1.00 92.94 182 THR A N 1
ATOM 1445 C CA . THR A 1 182 ? 4.055 8.922 -15.410 1.00 92.94 182 THR A CA 1
ATOM 1446 C C . THR A 1 182 ? 4.064 9.107 -13.887 1.00 92.94 182 THR A C 1
ATOM 1448 O O . THR A 1 182 ? 4.205 10.234 -13.424 1.00 92.94 182 THR A O 1
ATOM 1451 N N . ILE A 1 183 ? 3.938 8.019 -13.119 1.00 85.50 183 ILE A N 1
ATOM 1452 C CA . ILE A 1 183 ? 3.805 8.018 -11.653 1.00 85.50 183 ILE A CA 1
ATOM 1453 C C . ILE A 1 183 ? 4.834 7.123 -10.936 1.00 85.50 183 ILE A C 1
ATOM 1455 O O . ILE A 1 183 ? 4.821 7.046 -9.711 1.00 85.50 183 ILE A O 1
ATOM 1459 N N . GLY A 1 184 ? 5.722 6.445 -11.668 1.00 91.06 184 GLY A N 1
ATOM 1460 C CA . GLY A 1 184 ? 6.768 5.575 -11.124 1.00 91.06 184 GLY A CA 1
ATOM 1461 C C . GLY A 1 184 ? 8.053 5.684 -11.942 1.00 91.06 184 GLY A C 1
ATOM 1462 O O . GLY A 1 184 ? 8.012 5.653 -13.172 1.00 91.06 184 GLY A O 1
ATOM 1463 N N . ASN A 1 185 ? 9.193 5.811 -11.266 1.00 96.12 185 ASN A N 1
ATOM 1464 C CA . ASN A 1 185 ? 10.499 6.056 -11.887 1.00 96.12 185 ASN A CA 1
ATOM 1465 C C . ASN A 1 185 ? 11.301 4.773 -12.132 1.00 96.12 185 ASN A C 1
ATOM 1467 O O . ASN A 1 185 ? 12.302 4.801 -12.842 1.00 96.12 185 ASN A O 1
ATOM 1471 N N . THR A 1 186 ? 10.875 3.663 -11.538 1.00 98.19 186 THR A N 1
ATOM 1472 C CA . THR A 1 186 ? 11.515 2.351 -11.634 1.00 98.19 186 THR A CA 1
ATOM 1473 C C . THR A 1 186 ? 10.495 1.283 -12.018 1.00 98.19 186 THR A C 1
ATOM 1475 O O . THR A 1 186 ? 9.296 1.412 -11.745 1.00 98.19 186 THR A O 1
ATOM 1478 N N . THR A 1 187 ? 10.977 0.177 -12.580 1.00 98.31 187 THR A N 1
ATOM 1479 C CA . THR A 1 187 ? 10.178 -1.015 -12.872 1.00 98.31 187 THR A CA 1
ATOM 1480 C C . THR A 1 187 ? 9.518 -1.541 -11.593 1.00 98.31 187 THR A C 1
ATOM 1482 O O . THR A 1 187 ? 8.344 -1.909 -11.610 1.00 98.31 187 THR A O 1
ATOM 1485 N N . GLN A 1 188 ? 10.222 -1.511 -10.453 1.00 98.19 188 GLN A N 1
ATOM 1486 C CA . GLN A 1 188 ? 9.690 -1.928 -9.150 1.00 98.19 188 GLN A CA 1
ATOM 1487 C C . GLN A 1 188 ? 8.508 -1.059 -8.698 1.00 98.19 188 GLN A C 1
ATOM 1489 O O . GLN A 1 188 ? 7.486 -1.593 -8.261 1.00 98.19 188 GLN A O 1
ATOM 1494 N N . GLU A 1 189 ? 8.618 0.266 -8.824 1.00 96.12 189 GLU A N 1
ATOM 1495 C CA . GLU A 1 189 ? 7.529 1.195 -8.503 1.00 96.12 189 GLU A CA 1
ATOM 1496 C C . GLU A 1 189 ? 6.331 0.984 -9.431 1.00 96.12 189 GLU A C 1
ATOM 1498 O O . GLU A 1 189 ? 5.205 0.860 -8.949 1.00 96.12 189 GLU A O 1
ATOM 1503 N N . ALA A 1 190 ? 6.557 0.862 -10.744 1.00 97.06 190 ALA A N 1
ATOM 1504 C CA . ALA A 1 190 ? 5.490 0.603 -11.710 1.00 97.06 190 ALA A CA 1
ATOM 1505 C C . ALA A 1 190 ? 4.743 -0.705 -11.387 1.00 97.06 190 ALA A C 1
ATOM 1507 O O . ALA A 1 190 ? 3.511 -0.734 -11.345 1.00 97.06 190 ALA A O 1
ATOM 1508 N N . VAL A 1 191 ? 5.466 -1.784 -11.085 1.00 97.31 191 VAL A N 1
ATOM 1509 C CA . VAL A 1 191 ? 4.876 -3.079 -10.708 1.00 97.31 191 VAL A CA 1
ATOM 1510 C C . VAL A 1 191 ? 4.113 -2.988 -9.383 1.00 97.31 191 VAL A C 1
ATOM 1512 O O . VAL A 1 191 ? 2.989 -3.482 -9.280 1.00 97.31 191 VAL A O 1
ATOM 1515 N N . SER A 1 192 ? 4.666 -2.295 -8.388 1.00 94.38 192 SER A N 1
ATOM 1516 C CA . SER A 1 192 ? 3.993 -2.041 -7.111 1.00 94.38 192 SER A CA 1
ATOM 1517 C C . SER A 1 192 ? 2.679 -1.275 -7.302 1.00 94.38 192 SER A C 1
ATOM 1519 O O . SER A 1 192 ? 1.642 -1.659 -6.759 1.00 94.38 192 SER A O 1
ATOM 1521 N N . LEU A 1 193 ? 2.678 -0.221 -8.119 1.00 88.56 193 LEU A N 1
ATOM 1522 C CA . LEU A 1 193 ? 1.478 0.565 -8.421 1.00 88.56 193 LEU A CA 1
ATOM 1523 C C . LEU A 1 193 ? 0.402 -0.280 -9.118 1.00 88.56 193 LEU A C 1
ATOM 1525 O O . LEU A 1 193 ? -0.778 -0.193 -8.771 1.00 88.56 193 LEU A O 1
ATOM 1529 N N . TYR A 1 194 ? 0.806 -1.164 -10.034 1.00 93.69 194 TYR A N 1
ATOM 1530 C CA . TYR A 1 194 ? -0.102 -2.122 -10.665 1.00 93.69 194 TYR A CA 1
ATOM 1531 C C . TYR A 1 194 ? -0.769 -3.049 -9.636 1.00 93.69 194 TYR A C 1
ATOM 1533 O O . TYR A 1 194 ? -1.987 -3.238 -9.687 1.00 93.69 194 TYR A O 1
ATOM 1541 N N . PHE A 1 195 ? -0.025 -3.565 -8.655 1.00 92.00 195 PHE A N 1
ATOM 1542 C CA . PHE A 1 195 ? -0.594 -4.408 -7.595 1.00 92.00 195 PHE A CA 1
ATOM 1543 C C . PHE A 1 195 ? -1.485 -3.653 -6.617 1.00 92.00 195 PHE A C 1
ATOM 1545 O O . PHE A 1 195 ? -2.442 -4.226 -6.102 1.00 92.00 195 PHE A O 1
ATOM 1552 N N . ASN A 1 196 ? -1.239 -2.363 -6.389 1.00 78.75 196 ASN A N 1
ATOM 1553 C CA . ASN A 1 196 ? -2.135 -1.568 -5.552 1.00 78.75 196 ASN A CA 1
ATOM 1554 C C . ASN A 1 196 ? -3.552 -1.486 -6.161 1.00 78.75 196 ASN A C 1
ATOM 1556 O O . ASN A 1 196 ? -4.548 -1.482 -5.442 1.00 78.75 196 ASN A O 1
ATOM 1560 N N . SER A 1 197 ? -3.648 -1.506 -7.496 1.00 70.62 197 SER A N 1
ATOM 1561 C CA . SER A 1 197 ? -4.928 -1.569 -8.219 1.00 70.62 197 SER A CA 1
ATOM 1562 C C . SER A 1 197 ? -5.505 -2.988 -8.357 1.00 70.62 197 SER A C 1
ATOM 1564 O O . SER A 1 197 ? -6.712 -3.159 -8.521 1.00 70.62 197 SER A O 1
ATOM 1566 N N . ASN A 1 198 ? -4.661 -4.020 -8.253 1.00 72.31 198 ASN A N 1
ATOM 1567 C CA . ASN A 1 198 ? -5.020 -5.421 -8.452 1.00 72.31 198 ASN A CA 1
ATOM 1568 C C . ASN A 1 198 ? -4.556 -6.242 -7.253 1.00 72.31 198 ASN A C 1
ATOM 1570 O O . ASN A 1 198 ? -3.415 -6.683 -7.205 1.00 72.31 198 ASN A O 1
ATOM 1574 N N . PHE A 1 199 ? -5.451 -6.455 -6.288 1.00 72.75 199 PHE A N 1
ATOM 1575 C CA . PHE A 1 199 ? -5.142 -7.160 -5.043 1.00 72.75 199 PHE A CA 1
ATOM 1576 C C . PHE A 1 199 ? -4.349 -8.468 -5.270 1.00 72.75 199 PHE A C 1
ATOM 1578 O O . PHE A 1 199 ? -4.881 -9.460 -5.788 1.00 72.75 199 PHE A O 1
ATOM 1585 N N . THR A 1 200 ? -3.086 -8.473 -4.833 1.00 81.19 200 THR A N 1
ATOM 1586 C CA . THR A 1 200 ? -2.162 -9.605 -4.971 1.00 81.19 200 THR A CA 1
ATOM 1587 C C . THR A 1 200 ? -1.943 -10.305 -3.632 1.00 81.19 200 THR A C 1
ATOM 1589 O O . THR A 1 200 ? -1.507 -9.703 -2.649 1.00 81.19 200 THR A O 1
ATOM 1592 N N . ASN A 1 201 ? -2.218 -11.613 -3.566 1.00 87.69 201 ASN A N 1
ATOM 1593 C CA . ASN A 1 201 ? -2.057 -12.348 -2.313 1.00 87.69 201 ASN A CA 1
ATOM 1594 C C . ASN A 1 201 ? -0.608 -12.749 -2.012 1.00 87.69 201 ASN A C 1
ATOM 1596 O O . ASN A 1 201 ? -0.178 -12.689 -0.856 1.00 87.69 201 ASN A O 1
ATOM 1600 N N . VAL A 1 202 ? 0.126 -13.233 -3.013 1.00 93.50 202 VAL A N 1
ATOM 1601 C CA . VAL A 1 202 ? 1.486 -13.747 -2.822 1.00 93.50 202 VAL A CA 1
ATOM 1602 C C . VAL A 1 202 ? 2.383 -13.254 -3.943 1.00 93.50 202 VAL A C 1
ATOM 1604 O O . VAL A 1 202 ? 2.076 -13.473 -5.111 1.00 93.50 202 VAL A O 1
ATOM 1607 N N . CYS A 1 203 ? 3.503 -12.644 -3.572 1.00 96.81 203 CYS A N 1
ATOM 1608 C CA . CYS A 1 203 ? 4.574 -12.281 -4.491 1.00 96.81 203 CYS A CA 1
ATOM 1609 C C . CYS A 1 203 ? 5.771 -13.199 -4.247 1.00 96.81 203 CYS A C 1
ATOM 1611 O O . CYS A 1 203 ? 6.284 -13.266 -3.131 1.00 96.81 203 CYS A O 1
ATOM 1613 N N . VAL A 1 204 ? 6.185 -13.930 -5.278 1.00 96.62 204 VAL A N 1
ATOM 1614 C CA . VAL A 1 204 ? 7.353 -14.814 -5.282 1.00 96.62 204 VAL A CA 1
ATOM 1615 C C . VAL A 1 204 ? 8.429 -14.146 -6.118 1.00 96.62 204 VAL A C 1
ATOM 1617 O O . VAL A 1 204 ? 8.230 -13.917 -7.306 1.00 96.62 204 VAL A O 1
ATOM 1620 N N . VAL A 1 205 ? 9.539 -13.780 -5.491 1.00 97.88 205 VAL A N 1
ATOM 1621 C CA . VAL A 1 205 ? 10.456 -12.780 -6.038 1.00 97.88 205 VAL A CA 1
ATOM 1622 C C . VAL A 1 205 ? 11.883 -13.287 -6.001 1.00 97.88 205 VAL A C 1
ATOM 1624 O O . VAL A 1 205 ? 12.347 -13.780 -4.976 1.00 97.88 205 VAL A O 1
ATOM 1627 N N . ASN A 1 206 ? 12.586 -13.131 -7.113 1.00 97.31 206 ASN A N 1
ATOM 1628 C CA . ASN A 1 206 ? 14.040 -13.151 -7.182 1.00 97.31 206 ASN A CA 1
ATOM 1629 C C . ASN A 1 206 ? 14.439 -12.100 -8.209 1.00 97.31 206 ASN A C 1
ATOM 1631 O O . ASN A 1 206 ? 13.869 -12.074 -9.290 1.00 97.31 206 ASN A O 1
ATOM 1635 N N . SER A 1 207 ? 15.377 -11.229 -7.868 1.00 96.38 207 SER A N 1
ATOM 1636 C CA . SER A 1 207 ? 15.869 -10.227 -8.805 1.00 96.38 207 SER A CA 1
ATOM 1637 C C . SER A 1 207 ? 17.325 -9.915 -8.521 1.00 96.38 207 SER A C 1
ATOM 1639 O O . SER A 1 207 ? 17.815 -10.175 -7.418 1.00 96.38 207 SER A O 1
ATOM 1641 N N . GLY A 1 208 ? 17.990 -9.342 -9.516 1.00 94.75 208 GLY A N 1
ATOM 1642 C CA . GLY A 1 208 ? 19.353 -8.863 -9.427 1.00 94.75 208 GLY A CA 1
ATOM 1643 C C . GLY A 1 208 ? 20.412 -9.948 -9.545 1.00 94.75 208 GLY A C 1
ATOM 1644 O O . GLY A 1 208 ? 21.526 -9.798 -9.064 1.00 94.75 208 GLY A O 1
ATOM 1645 N N . PHE A 1 209 ? 20.108 -11.045 -10.236 1.00 94.50 209 PHE A N 1
ATOM 1646 C CA . PHE A 1 209 ? 21.151 -11.943 -10.732 1.00 94.50 209 PHE A CA 1
ATOM 1647 C C . PHE A 1 209 ? 22.079 -11.204 -11.723 1.00 94.50 209 PHE A C 1
ATOM 1649 O O . PHE A 1 209 ? 23.307 -11.328 -11.669 1.00 94.50 209 PHE A O 1
ATOM 1656 N N . HIS A 1 210 ? 21.491 -10.379 -12.595 1.00 96.31 210 HIS A N 1
ATOM 1657 C CA . HIS A 1 210 ? 22.199 -9.603 -13.616 1.00 96.31 210 HIS A CA 1
ATOM 1658 C C . HIS A 1 210 ? 22.876 -8.334 -13.077 1.00 96.31 210 HIS A C 1
ATOM 1660 O O . HIS A 1 210 ? 23.770 -7.801 -13.729 1.00 96.31 210 HIS A O 1
ATOM 1666 N N . ASP A 1 211 ? 22.570 -7.923 -11.843 1.00 97.94 211 ASP A N 1
ATOM 1667 C CA . ASP A 1 211 ? 23.233 -6.820 -11.139 1.00 97.94 211 ASP A CA 1
ATOM 1668 C C . ASP A 1 211 ? 24.756 -7.023 -10.991 1.00 97.94 211 ASP A C 1
ATOM 1670 O O . ASP A 1 211 ? 25.499 -6.061 -10.816 1.00 97.94 211 ASP A O 1
ATOM 1674 N N . MET A 1 212 ? 25.263 -8.261 -11.082 1.00 97.19 212 MET A N 1
ATOM 1675 C CA . MET A 1 212 ? 26.700 -8.553 -10.950 1.00 97.19 212 MET A CA 1
ATOM 1676 C C . MET A 1 212 ? 27.576 -7.933 -12.043 1.00 97.19 212 MET A C 1
ATOM 1678 O O . MET A 1 212 ? 28.787 -7.842 -11.850 1.00 97.19 212 MET A O 1
ATOM 1682 N N . VAL A 1 213 ? 26.987 -7.523 -13.169 1.00 97.19 213 VAL A N 1
ATOM 1683 C CA . VAL A 1 213 ? 27.698 -6.836 -14.258 1.00 97.19 213 VAL A CA 1
ATOM 1684 C C . VAL A 1 213 ? 27.813 -5.323 -14.031 1.00 97.19 213 VAL A C 1
ATOM 1686 O O . VAL A 1 213 ? 28.565 -4.656 -14.735 1.00 97.19 213 VAL A O 1
ATOM 1689 N N . LEU A 1 214 ? 27.085 -4.767 -13.054 1.00 97.25 214 LEU A N 1
ATOM 1690 C CA . LEU A 1 214 ? 27.059 -3.330 -12.794 1.00 97.25 214 LEU A CA 1
ATOM 1691 C C . LEU A 1 214 ? 28.365 -2.883 -12.115 1.00 97.25 214 LEU A C 1
ATOM 1693 O O . LEU A 1 214 ? 28.653 -3.315 -10.994 1.00 97.25 214 LEU A O 1
ATOM 1697 N N . PRO A 1 215 ? 29.160 -1.999 -12.747 1.00 93.31 215 PRO A N 1
ATOM 1698 C CA . PRO A 1 215 ? 30.520 -1.709 -12.296 1.00 93.31 215 PRO A CA 1
ATOM 1699 C C . PRO A 1 215 ? 30.566 -0.956 -10.963 1.00 93.31 215 PRO A C 1
ATOM 1701 O O . PRO A 1 215 ? 31.496 -1.149 -10.184 1.00 93.31 215 PRO A O 1
ATOM 1704 N N . ALA A 1 216 ? 29.564 -0.120 -10.669 1.00 95.62 216 ALA A N 1
ATOM 1705 C CA . ALA A 1 216 ? 29.511 0.646 -9.422 1.00 95.62 216 ALA A CA 1
ATOM 1706 C C . ALA A 1 216 ? 28.749 -0.073 -8.296 1.00 95.62 216 ALA A C 1
ATOM 1708 O O . ALA A 1 216 ? 28.600 0.473 -7.199 1.00 95.62 216 ALA A O 1
ATOM 1709 N N . LEU A 1 217 ? 28.234 -1.283 -8.544 1.00 97.31 217 LEU A N 1
ATOM 1710 C CA . LEU A 1 217 ? 27.390 -1.965 -7.576 1.00 97.31 217 LEU A CA 1
ATOM 1711 C C . LEU A 1 217 ? 28.217 -2.738 -6.545 1.00 97.31 217 LEU A C 1
ATOM 1713 O O . LEU A 1 217 ? 28.713 -3.843 -6.785 1.00 97.31 217 LEU A O 1
ATOM 1717 N N . THR A 1 218 ? 28.310 -2.162 -5.350 1.00 97.50 218 THR A N 1
ATOM 1718 C CA . THR A 1 218 ? 28.850 -2.829 -4.162 1.00 97.50 218 THR A CA 1
ATOM 1719 C C . THR A 1 218 ? 27.825 -3.780 -3.548 1.00 97.50 218 THR A C 1
ATOM 1721 O O . THR A 1 218 ? 26.620 -3.652 -3.768 1.00 97.50 218 THR A O 1
ATOM 1724 N N . ASP A 1 219 ? 28.279 -4.717 -2.716 1.00 97.94 219 ASP A N 1
ATOM 1725 C CA . ASP A 1 219 ? 27.382 -5.674 -2.057 1.00 97.94 219 ASP A CA 1
ATOM 1726 C C . ASP A 1 219 ? 26.376 -4.969 -1.129 1.00 97.94 219 ASP A C 1
ATOM 1728 O O . ASP A 1 219 ? 25.210 -5.350 -1.053 1.00 97.94 219 ASP A O 1
ATOM 1732 N N . GLN A 1 220 ? 26.790 -3.887 -0.462 1.00 97.38 220 GLN A N 1
ATOM 1733 C CA . GLN A 1 220 ? 25.907 -3.071 0.373 1.00 97.38 220 GLN A CA 1
ATOM 1734 C C . GLN A 1 220 ? 24.894 -2.288 -0.463 1.00 97.38 220 GLN A C 1
ATOM 1736 O O . GLN A 1 220 ? 23.748 -2.134 -0.035 1.00 97.38 220 GLN A O 1
ATOM 1741 N N . LEU A 1 221 ? 25.292 -1.783 -1.634 1.00 97.06 221 LEU A N 1
ATOM 1742 C CA . LEU A 1 221 ? 24.372 -1.085 -2.527 1.00 97.06 221 LEU A CA 1
ATOM 1743 C C . LEU A 1 221 ? 23.345 -2.053 -3.124 1.00 97.06 221 LEU A C 1
ATOM 1745 O O . LEU A 1 221 ? 22.159 -1.737 -3.127 1.00 97.06 221 LEU A O 1
ATOM 1749 N N . TYR A 1 222 ? 23.761 -3.268 -3.485 1.00 98.38 222 TYR A N 1
ATOM 1750 C CA . TYR A 1 222 ? 22.848 -4.342 -3.874 1.00 98.38 222 TYR A CA 1
ATOM 1751 C C . TYR A 1 222 ? 21.816 -4.648 -2.774 1.00 98.38 222 TYR A C 1
ATOM 1753 O O . TYR A 1 222 ? 20.612 -4.659 -3.028 1.00 98.38 222 TYR A O 1
ATOM 1761 N N . VAL A 1 223 ? 22.251 -4.799 -1.515 1.00 98.06 223 VAL A N 1
ATOM 1762 C CA . VAL A 1 223 ? 21.336 -5.018 -0.376 1.00 98.06 223 VAL A CA 1
ATOM 1763 C C . VAL A 1 223 ? 20.353 -3.855 -0.204 1.00 98.06 223 VAL A C 1
ATOM 1765 O O . VAL A 1 223 ? 19.179 -4.090 0.088 1.00 98.06 223 VAL A O 1
ATOM 1768 N N . LYS A 1 224 ? 20.796 -2.604 -0.400 1.00 96.19 224 LYS A N 1
ATOM 1769 C CA . LYS A 1 224 ? 19.916 -1.422 -0.369 1.00 96.19 224 LYS A CA 1
ATOM 1770 C C . LYS A 1 224 ? 18.898 -1.434 -1.513 1.00 96.19 224 LYS A C 1
ATOM 1772 O O . LYS A 1 224 ? 17.736 -1.123 -1.265 1.00 96.19 224 LYS A O 1
ATOM 1777 N N . ASN A 1 225 ? 19.303 -1.829 -2.718 1.00 98.06 225 ASN A N 1
ATOM 1778 C CA . ASN A 1 225 ? 18.409 -1.961 -3.870 1.00 98.06 225 ASN A CA 1
ATOM 1779 C C . ASN A 1 225 ? 17.344 -3.042 -3.626 1.00 98.06 225 ASN A C 1
ATOM 1781 O O . ASN A 1 225 ? 16.154 -2.791 -3.801 1.00 98.06 225 ASN A O 1
ATOM 1785 N N . VAL A 1 226 ? 17.736 -4.206 -3.099 1.00 98.38 226 VAL A N 1
ATOM 1786 C CA . VAL A 1 226 ? 16.776 -5.249 -2.707 1.00 98.38 226 VAL A CA 1
ATOM 1787 C C . VAL A 1 226 ? 15.861 -4.773 -1.577 1.00 98.38 226 VAL A C 1
ATOM 1789 O O . VAL A 1 226 ? 14.660 -5.027 -1.618 1.00 98.38 226 VAL A O 1
ATOM 1792 N N . GLN A 1 227 ? 16.385 -4.055 -0.579 1.00 97.81 227 GLN A N 1
ATOM 1793 C CA . GLN A 1 227 ? 15.565 -3.475 0.487 1.00 97.81 227 GLN A CA 1
ATOM 1794 C C . GLN A 1 227 ? 14.510 -2.511 -0.079 1.00 97.81 227 GLN A C 1
ATOM 1796 O O . GLN A 1 227 ? 13.353 -2.593 0.328 1.00 97.81 227 GLN A O 1
ATOM 1801 N N . PHE A 1 228 ? 14.898 -1.630 -1.007 1.00 97.19 228 PHE A N 1
ATOM 1802 C CA . PHE A 1 228 ? 13.990 -0.725 -1.717 1.00 97.19 228 PHE A CA 1
ATOM 1803 C C . PHE A 1 228 ? 12.881 -1.509 -2.428 1.00 97.19 228 PHE A C 1
ATOM 1805 O O . PHE A 1 228 ? 11.699 -1.247 -2.211 1.00 97.19 228 PHE A O 1
ATOM 1812 N N . TYR A 1 229 ? 13.242 -2.546 -3.185 1.00 98.19 229 TYR A N 1
ATOM 1813 C CA . TYR A 1 229 ? 12.261 -3.368 -3.886 1.00 98.19 229 TYR A CA 1
ATOM 1814 C C . TYR A 1 229 ? 11.302 -4.085 -2.917 1.00 98.19 229 TYR A C 1
ATOM 1816 O O . TYR A 1 229 ? 10.079 -4.008 -3.053 1.00 98.19 229 TYR A O 1
ATOM 1824 N N . VAL A 1 230 ? 11.834 -4.742 -1.884 1.00 97.62 230 VAL A N 1
ATOM 1825 C CA . VAL A 1 230 ? 11.022 -5.454 -0.888 1.00 97.62 230 VAL A CA 1
ATOM 1826 C C . VAL A 1 230 ? 10.076 -4.501 -0.164 1.00 97.62 230 VAL A C 1
ATOM 1828 O O . VAL A 1 230 ? 8.931 -4.879 0.075 1.00 97.62 230 VAL A O 1
ATOM 1831 N N . GLN A 1 231 ? 10.504 -3.269 0.130 1.00 96.19 231 GLN A N 1
ATOM 1832 C CA . GLN A 1 231 ? 9.655 -2.252 0.747 1.00 96.19 231 GLN A CA 1
ATOM 1833 C C . GLN A 1 231 ? 8.392 -1.993 -0.087 1.00 96.19 231 GLN A C 1
ATOM 1835 O O . GLN A 1 231 ? 7.294 -2.034 0.459 1.00 96.19 231 GLN A O 1
ATOM 1840 N N . HIS A 1 232 ? 8.509 -1.834 -1.405 1.00 93.56 232 HIS A N 1
ATOM 1841 C CA . HIS A 1 232 ? 7.344 -1.677 -2.285 1.00 93.56 232 HIS A CA 1
ATOM 1842 C C . HIS A 1 232 ? 6.416 -2.902 -2.280 1.00 93.56 232 HIS A C 1
ATOM 1844 O O . HIS A 1 232 ? 5.189 -2.782 -2.209 1.00 93.56 232 HIS A O 1
ATOM 1850 N N . LEU A 1 233 ? 6.994 -4.102 -2.290 1.00 95.94 233 LEU A N 1
ATOM 1851 C CA . LEU A 1 233 ? 6.227 -5.344 -2.342 1.00 95.94 233 LEU A CA 1
ATOM 1852 C C . LEU A 1 233 ? 5.480 -5.642 -1.043 1.00 95.94 233 LEU A C 1
ATOM 1854 O O . LEU A 1 233 ? 4.341 -6.095 -1.090 1.00 95.94 233 LEU A O 1
ATOM 1858 N N . VAL A 1 234 ? 6.067 -5.377 0.127 1.00 94.00 234 VAL A N 1
ATOM 1859 C CA . VAL A 1 234 ? 5.372 -5.621 1.407 1.00 94.00 234 VAL A CA 1
ATOM 1860 C C . VAL A 1 234 ? 4.187 -4.677 1.627 1.00 94.00 234 VAL A C 1
ATOM 1862 O O . VAL A 1 234 ? 3.323 -4.977 2.451 1.00 94.00 234 VAL A O 1
ATOM 1865 N N . HIS A 1 235 ? 4.128 -3.559 0.897 1.00 86.12 235 HIS A N 1
ATOM 1866 C CA . HIS A 1 235 ? 2.985 -2.644 0.905 1.00 86.12 235 HIS A CA 1
ATOM 1867 C C . HIS A 1 235 ? 1.835 -3.097 -0.005 1.00 86.12 235 HIS A C 1
ATOM 1869 O O . HIS A 1 235 ? 0.700 -2.672 0.199 1.00 86.12 235 HIS A O 1
ATOM 1875 N N . THR A 1 236 ? 2.102 -3.957 -0.990 1.00 90.19 236 THR A N 1
ATOM 1876 C CA . THR A 1 236 ? 1.137 -4.300 -2.050 1.00 90.19 236 THR A CA 1
ATOM 1877 C C . THR A 1 236 ? 0.761 -5.778 -2.088 1.00 90.19 236 THR A C 1
ATOM 1879 O O . THR A 1 236 ? -0.363 -6.126 -2.446 1.00 90.19 236 THR A O 1
ATOM 1882 N N . CYS A 1 237 ? 1.658 -6.657 -1.651 1.00 93.31 237 CYS A N 1
ATOM 1883 C CA . CYS A 1 237 ? 1.446 -8.094 -1.573 1.00 93.31 237 CYS A CA 1
ATOM 1884 C C . CYS A 1 237 ? 1.112 -8.508 -0.135 1.00 93.31 237 CYS A C 1
ATOM 1886 O O . CYS A 1 237 ? 1.818 -8.152 0.809 1.00 93.31 237 CYS A O 1
ATOM 1888 N N . GLN A 1 238 ? 0.089 -9.348 0.056 1.00 89.75 238 GLN A N 1
ATOM 1889 C CA . GLN A 1 238 ? -0.253 -9.839 1.402 1.00 89.75 238 GLN A CA 1
ATOM 1890 C C . GLN A 1 238 ? 0.872 -10.695 2.020 1.00 89.75 238 GLN A C 1
ATOM 1892 O O . GLN A 1 238 ? 1.024 -10.735 3.242 1.00 89.75 238 GLN A O 1
ATOM 1897 N N . ASN A 1 239 ? 1.629 -11.417 1.192 1.00 92.69 239 ASN A N 1
ATOM 1898 C CA . ASN A 1 239 ? 2.799 -12.188 1.602 1.00 92.69 239 ASN A CA 1
ATOM 1899 C C . ASN A 1 239 ? 3.868 -12.071 0.509 1.00 92.69 239 ASN A C 1
ATOM 1901 O O . ASN A 1 239 ? 3.545 -12.116 -0.680 1.00 92.69 239 ASN A O 1
ATOM 1905 N N . VAL A 1 240 ? 5.132 -11.977 0.913 1.00 95.50 240 VAL A N 1
ATOM 1906 C CA . VAL A 1 240 ? 6.275 -11.930 -0.004 1.00 95.50 240 VAL A CA 1
ATOM 1907 C C . VAL A 1 240 ? 7.196 -13.104 0.305 1.00 95.50 240 VAL A C 1
ATOM 1909 O O . VAL A 1 240 ? 7.479 -13.396 1.470 1.00 95.50 240 VAL A O 1
ATOM 1912 N N . ILE A 1 241 ? 7.649 -13.780 -0.744 1.00 95.44 241 ILE A N 1
ATOM 1913 C CA . ILE A 1 241 ? 8.654 -14.836 -0.699 1.00 95.44 241 ILE A CA 1
ATOM 1914 C C . ILE A 1 241 ? 9.834 -14.363 -1.522 1.00 95.44 241 ILE A C 1
ATOM 1916 O O . ILE A 1 241 ? 9.708 -14.192 -2.731 1.00 95.44 241 ILE A O 1
ATOM 1920 N N . TRP A 1 242 ? 10.978 -14.202 -0.879 1.00 97.81 242 TRP A N 1
ATOM 1921 C CA . TRP A 1 242 ? 12.236 -14.002 -1.569 1.00 97.81 242 TRP A CA 1
ATOM 1922 C C . TRP A 1 242 ? 12.901 -15.356 -1.820 1.00 97.81 242 TRP A C 1
ATOM 1924 O O . TRP A 1 242 ? 13.253 -16.072 -0.879 1.00 97.81 242 TRP A O 1
ATOM 1934 N N . ILE A 1 243 ? 13.075 -15.717 -3.085 1.00 96.69 243 ILE A N 1
ATOM 1935 C CA . ILE A 1 243 ? 13.871 -16.871 -3.497 1.00 96.69 243 ILE A CA 1
ATOM 1936 C C . ILE A 1 243 ? 15.319 -16.402 -3.640 1.00 96.69 243 ILE A C 1
ATOM 1938 O O . ILE A 1 243 ? 15.596 -15.380 -4.263 1.00 96.69 243 ILE A O 1
ATOM 1942 N N . SER A 1 244 ? 16.249 -17.132 -3.034 1.00 97.31 244 SER A N 1
ATOM 1943 C CA . SER A 1 244 ? 17.681 -16.881 -3.156 1.00 97.31 244 SER A CA 1
ATOM 1944 C C . SER A 1 244 ? 18.127 -16.991 -4.609 1.00 97.31 244 SER A C 1
ATOM 1946 O O . SER A 1 244 ? 17.676 -17.881 -5.332 1.00 97.31 244 SER A O 1
ATOM 1948 N N . THR A 1 245 ? 19.106 -16.189 -4.990 1.00 97.50 245 THR A N 1
ATOM 1949 C CA . THR A 1 245 ? 19.788 -16.317 -6.274 1.00 97.50 245 THR A CA 1
ATOM 1950 C C . THR A 1 245 ? 20.456 -17.695 -6.360 1.00 97.50 245 THR A C 1
ATOM 1952 O O . THR A 1 245 ? 21.171 -18.101 -5.439 1.00 97.50 245 THR A O 1
ATOM 1955 N N . THR A 1 246 ? 20.181 -18.454 -7.421 1.00 97.31 246 THR A N 1
ATOM 1956 C CA . THR A 1 246 ? 20.749 -19.796 -7.618 1.00 97.31 246 THR A CA 1
ATOM 1957 C C . THR A 1 246 ? 22.233 -19.718 -7.960 1.00 97.31 246 THR A C 1
ATOM 1959 O O . THR A 1 246 ? 22.707 -18.702 -8.459 1.00 97.31 246 THR A O 1
ATOM 1962 N N . ALA A 1 247 ? 22.976 -20.789 -7.689 1.00 97.69 247 ALA A N 1
ATOM 1963 C CA . ALA A 1 247 ? 24.354 -20.939 -8.138 1.00 97.69 247 ALA A CA 1
ATOM 1964 C C . ALA A 1 247 ? 24.441 -20.875 -9.670 1.00 97.69 247 ALA A C 1
ATOM 1966 O O . ALA A 1 247 ? 23.452 -21.113 -10.356 1.00 97.69 247 ALA A O 1
ATOM 1967 N N . VAL A 1 248 ? 25.631 -20.601 -10.188 1.00 97.88 248 VAL A N 1
ATOM 1968 C CA . VAL A 1 248 ? 25.992 -20.674 -11.605 1.00 97.88 248 VAL A CA 1
ATOM 1969 C C . VAL A 1 248 ? 26.864 -21.885 -11.887 1.00 97.88 248 VAL A C 1
ATOM 1971 O O . VAL A 1 248 ? 27.540 -22.398 -10.987 1.00 97.88 248 VAL A O 1
ATOM 1974 N N . ARG A 1 249 ? 26.904 -22.306 -13.155 1.00 97.25 249 ARG A N 1
ATOM 1975 C CA . ARG A 1 249 ? 27.844 -23.335 -13.621 1.00 97.25 249 ARG A CA 1
ATOM 1976 C C . ARG A 1 249 ? 29.301 -22.874 -13.516 1.00 97.25 249 ARG A C 1
ATOM 1978 O O . ARG A 1 249 ? 30.163 -23.699 -13.228 1.00 97.25 249 ARG A O 1
ATOM 1985 N N . GLY A 1 250 ? 29.547 -21.569 -13.676 1.00 95.50 250 GLY A N 1
ATOM 1986 C CA . GLY A 1 250 ? 30.880 -20.964 -13.593 1.00 95.50 250 GLY A CA 1
ATOM 1987 C C . GLY A 1 250 ? 31.597 -20.907 -14.941 1.00 95.50 250 GLY A C 1
ATOM 1988 O O . GLY A 1 250 ? 32.810 -21.101 -15.004 1.00 95.50 250 GLY A O 1
ATOM 1989 N N . ASP A 1 251 ? 30.850 -20.677 -16.021 1.00 96.12 251 ASP A N 1
ATOM 1990 C CA . ASP A 1 251 ? 31.401 -20.591 -17.370 1.00 96.12 251 ASP A CA 1
ATOM 1991 C C . ASP A 1 251 ? 32.297 -19.351 -17.523 1.00 96.12 251 ASP A C 1
ATOM 1993 O O . ASP A 1 251 ? 31.982 -18.262 -17.036 1.00 96.12 251 ASP A O 1
ATOM 1997 N N . LYS A 1 252 ? 33.415 -19.497 -18.246 1.00 95.81 252 LYS A N 1
ATOM 1998 C CA . LYS A 1 252 ? 34.305 -18.370 -18.562 1.00 95.81 252 LYS A CA 1
ATOM 1999 C C . LYS A 1 252 ? 33.560 -17.320 -19.399 1.00 95.81 252 LYS A C 1
ATOM 2001 O O . LYS A 1 252 ? 32.802 -17.670 -20.297 1.00 95.81 252 LYS A O 1
ATOM 2006 N N . GLY A 1 253 ? 33.823 -16.040 -19.128 1.00 95.00 253 GLY A N 1
ATOM 2007 C CA . GLY A 1 253 ? 33.237 -14.906 -19.859 1.00 95.00 253 GLY A CA 1
ATOM 2008 C C . GLY A 1 253 ? 31.973 -14.315 -19.229 1.00 95.00 253 GLY A C 1
ATOM 2009 O O . GLY A 1 253 ? 31.498 -13.282 -19.690 1.00 95.00 253 GLY A O 1
ATOM 2010 N N . PHE A 1 254 ? 31.459 -14.913 -18.153 1.00 95.81 254 PHE A N 1
ATOM 2011 C CA . PHE A 1 254 ? 30.321 -14.386 -17.405 1.00 95.81 254 PHE A CA 1
ATOM 2012 C C . PHE A 1 254 ? 30.775 -13.756 -16.077 1.00 95.81 254 PHE A C 1
ATOM 2014 O O . PHE A 1 254 ? 31.614 -14.336 -15.386 1.00 95.81 254 PHE A O 1
ATOM 2021 N N . PRO A 1 255 ? 30.232 -12.589 -15.678 1.00 95.19 255 PRO A N 1
ATOM 2022 C CA . PRO A 1 255 ? 30.624 -11.916 -14.434 1.00 95.19 255 PRO A CA 1
ATOM 2023 C C . PRO A 1 255 ? 30.089 -12.614 -13.172 1.00 95.19 255 PRO A C 1
ATOM 2025 O O . PRO A 1 255 ? 30.571 -12.372 -12.060 1.00 95.19 255 PRO A O 1
ATOM 2028 N N . GLN A 1 256 ? 29.075 -13.472 -13.317 1.00 96.00 256 GLN A N 1
ATOM 2029 C CA . GLN A 1 256 ? 28.450 -14.141 -12.185 1.00 96.00 256 GLN A CA 1
ATOM 2030 C C . GLN A 1 256 ? 29.360 -15.209 -11.591 1.00 96.00 256 GLN A C 1
ATOM 2032 O O . GLN A 1 256 ? 29.921 -16.044 -12.297 1.00 96.00 256 GLN A O 1
ATOM 2037 N N . ASN A 1 257 ? 29.470 -15.210 -10.264 1.00 96.19 257 ASN A N 1
ATOM 2038 C CA . ASN A 1 257 ? 30.294 -16.171 -9.545 1.00 96.19 257 ASN A CA 1
ATOM 2039 C C . ASN A 1 257 ? 29.634 -16.621 -8.238 1.00 96.19 257 ASN A C 1
ATOM 2041 O O . ASN A 1 257 ? 29.038 -15.833 -7.502 1.00 96.19 257 ASN A O 1
ATOM 2045 N N . ASN A 1 258 ? 29.798 -17.906 -7.923 1.00 97.56 258 ASN A N 1
ATOM 2046 C CA . ASN A 1 258 ? 29.146 -18.551 -6.783 1.00 97.56 258 ASN A CA 1
ATOM 2047 C C . ASN A 1 258 ? 29.530 -17.946 -5.427 1.00 97.56 258 ASN A C 1
ATOM 2049 O O . ASN A 1 258 ? 28.676 -17.852 -4.547 1.00 97.56 258 ASN A O 1
ATOM 2053 N N . ARG A 1 259 ? 30.771 -17.466 -5.269 1.00 97.81 259 ARG A N 1
ATOM 2054 C CA . ARG A 1 259 ? 31.233 -16.824 -4.029 1.00 97.81 259 ARG A CA 1
ATOM 2055 C C . ARG A 1 259 ? 30.424 -15.563 -3.717 1.00 97.81 259 ARG A C 1
ATOM 2057 O O . ARG A 1 259 ? 29.948 -15.399 -2.594 1.00 97.81 259 ARG A O 1
ATOM 2064 N N . ARG A 1 260 ? 30.241 -14.682 -4.706 1.00 97.50 260 ARG A N 1
ATOM 2065 C CA . ARG A 1 260 ? 29.463 -13.447 -4.543 1.00 97.50 260 ARG A CA 1
ATOM 2066 C C . ARG A 1 260 ? 27.974 -13.736 -4.366 1.00 97.50 260 ARG A C 1
ATOM 2068 O O . ARG A 1 260 ? 27.346 -13.113 -3.517 1.00 97.50 260 ARG A O 1
ATOM 2075 N N . ILE A 1 261 ? 27.429 -14.727 -5.079 1.00 98.19 261 ILE A N 1
ATOM 2076 C CA . ILE A 1 261 ? 26.025 -15.150 -4.931 1.00 98.19 261 ILE A CA 1
ATOM 2077 C C . ILE A 1 261 ? 25.741 -15.622 -3.497 1.00 98.19 261 ILE A C 1
ATOM 2079 O O . ILE A 1 261 ? 24.764 -15.187 -2.888 1.00 98.19 261 ILE A O 1
ATOM 2083 N N . GLN A 1 262 ? 26.604 -16.465 -2.920 1.00 97.44 262 GLN A N 1
ATOM 2084 C CA . GLN A 1 262 ? 26.468 -16.909 -1.526 1.00 97.44 262 GLN A CA 1
ATOM 2085 C C . GLN A 1 262 ? 26.505 -15.736 -0.544 1.00 97.44 262 GLN A C 1
ATOM 2087 O O . GLN A 1 262 ? 25.685 -15.671 0.375 1.00 97.44 262 GLN A O 1
ATOM 2092 N N . LEU A 1 263 ? 27.436 -14.798 -0.751 1.00 97.62 263 LEU A N 1
ATOM 2093 C CA . LEU A 1 263 ? 27.540 -13.594 0.066 1.00 97.62 263 LEU A CA 1
ATOM 2094 C C . LEU A 1 263 ? 26.255 -12.760 -0.010 1.00 97.62 263 LEU A C 1
ATOM 2096 O O . LEU A 1 263 ? 25.692 -12.420 1.028 1.00 97.62 263 LEU A O 1
ATOM 2100 N N . TRP A 1 264 ? 25.756 -12.485 -1.214 1.00 98.19 264 TRP A N 1
ATOM 2101 C CA . TRP A 1 264 ? 24.510 -11.751 -1.426 1.00 98.19 264 TRP A CA 1
ATOM 2102 C C . TRP A 1 264 ? 23.316 -12.452 -0.786 1.00 98.19 264 TRP A C 1
ATOM 2104 O O . TRP A 1 264 ? 22.591 -11.825 -0.020 1.00 98.19 264 TRP A O 1
ATOM 2114 N N . ASN A 1 265 ? 23.144 -13.758 -0.996 1.00 97.88 265 ASN A N 1
ATOM 2115 C CA . ASN A 1 265 ? 22.060 -14.524 -0.379 1.00 97.88 265 ASN A CA 1
ATOM 2116 C C . ASN A 1 265 ? 22.090 -14.439 1.152 1.00 97.88 265 ASN A C 1
ATOM 2118 O O . ASN A 1 265 ? 21.042 -14.252 1.775 1.00 97.88 265 ASN A O 1
ATOM 2122 N N . ARG A 1 266 ? 23.278 -14.518 1.766 1.00 97.56 266 ARG A N 1
ATOM 2123 C CA . ARG A 1 266 ? 23.444 -14.338 3.215 1.00 97.56 266 ARG A CA 1
ATOM 2124 C C . ARG A 1 266 ? 23.039 -12.930 3.656 1.00 97.56 266 ARG A C 1
ATOM 2126 O O . ARG A 1 266 ? 22.234 -12.801 4.576 1.00 97.56 266 ARG A O 1
ATOM 2133 N N . LEU A 1 267 ? 23.549 -11.893 2.990 1.00 97.19 267 LEU A N 1
ATOM 2134 C CA . LEU A 1 267 ? 23.253 -10.498 3.330 1.00 97.19 267 LEU A CA 1
ATOM 2135 C C . LEU A 1 267 ? 21.765 -10.162 3.151 1.00 97.19 267 LEU A C 1
ATOM 2137 O O . LEU A 1 267 ? 21.182 -9.488 3.998 1.00 97.19 267 LEU A O 1
ATOM 2141 N N . ILE A 1 268 ? 21.121 -10.670 2.096 1.00 98.06 268 ILE A N 1
ATOM 2142 C CA . ILE A 1 268 ? 19.678 -10.511 1.888 1.00 98.06 268 ILE A CA 1
ATOM 2143 C C . ILE A 1 268 ? 18.893 -11.253 2.965 1.00 98.06 268 ILE A C 1
ATOM 2145 O O . ILE A 1 268 ? 17.974 -10.679 3.541 1.00 98.06 268 ILE A O 1
ATOM 2149 N N . LYS A 1 269 ? 19.267 -12.491 3.305 1.00 96.69 269 LYS A N 1
ATOM 2150 C CA . LYS A 1 269 ? 18.624 -13.245 4.389 1.00 96.69 269 LYS A CA 1
ATOM 2151 C C . LYS A 1 269 ? 18.695 -12.493 5.723 1.00 96.69 269 LYS A C 1
ATOM 2153 O O . LYS A 1 269 ? 17.689 -12.396 6.422 1.00 96.69 269 LYS A O 1
ATOM 2158 N N . GLU A 1 270 ? 19.860 -11.944 6.064 1.00 92.69 270 GLU A N 1
ATOM 2159 C CA . GLU A 1 270 ? 20.058 -11.112 7.259 1.00 92.69 270 GLU A CA 1
ATOM 2160 C C . GLU A 1 270 ? 19.216 -9.827 7.202 1.00 92.69 270 GLU A C 1
ATOM 2162 O O . GLU A 1 270 ? 18.526 -9.493 8.166 1.00 92.69 270 GLU A O 1
ATOM 2167 N N . MET A 1 271 ? 19.206 -9.136 6.059 1.00 97.62 271 MET A N 1
ATOM 2168 C CA . MET A 1 271 ? 18.409 -7.926 5.848 1.00 97.62 271 MET A CA 1
ATOM 2169 C C . MET A 1 271 ? 16.906 -8.198 5.999 1.00 97.62 271 MET A C 1
ATOM 2171 O O . MET A 1 271 ? 16.235 -7.485 6.746 1.00 97.62 271 MET A O 1
ATOM 2175 N N . LEU A 1 272 ? 16.384 -9.251 5.366 1.00 95.19 272 LEU A N 1
ATOM 2176 C CA . LEU A 1 272 ? 14.977 -9.643 5.462 1.00 95.19 272 LEU A CA 1
ATOM 2177 C C . LEU A 1 272 ? 14.608 -10.024 6.894 1.00 95.19 272 LEU A C 1
ATOM 2179 O O . LEU A 1 272 ? 13.595 -9.559 7.406 1.00 95.19 272 LEU A O 1
ATOM 2183 N N . ARG A 1 273 ? 15.459 -10.794 7.581 1.00 91.06 273 ARG A N 1
ATOM 2184 C CA . ARG A 1 273 ? 15.257 -11.145 8.992 1.00 91.06 273 ARG A CA 1
ATOM 2185 C C . ARG A 1 273 ? 15.111 -9.916 9.882 1.00 91.06 273 ARG A C 1
ATOM 2187 O O . ARG A 1 273 ? 14.247 -9.906 10.755 1.00 91.06 273 ARG A O 1
ATOM 2194 N N . ASN A 1 274 ? 15.949 -8.908 9.664 1.00 84.69 274 ASN A N 1
ATOM 2195 C CA . ASN A 1 274 ? 16.028 -7.743 10.539 1.00 84.69 274 ASN A CA 1
ATOM 2196 C C . ASN A 1 274 ? 14.994 -6.664 10.195 1.00 84.69 274 ASN A C 1
ATOM 2198 O O . ASN A 1 274 ? 14.455 -6.030 11.098 1.00 84.69 274 ASN A O 1
ATOM 2202 N N . LYS A 1 275 ? 14.717 -6.435 8.906 1.00 89.00 275 LYS A N 1
ATOM 2203 C CA . LYS A 1 275 ? 13.870 -5.322 8.439 1.00 89.00 275 LYS A CA 1
ATOM 2204 C C . LYS A 1 275 ? 12.478 -5.755 7.995 1.00 89.00 275 LYS A C 1
ATOM 2206 O O . LYS A 1 275 ? 11.542 -4.966 8.078 1.00 89.00 275 LYS A O 1
ATOM 2211 N N . PHE A 1 276 ? 12.325 -7.001 7.554 1.00 92.75 276 PHE A N 1
ATOM 2212 C CA . PHE A 1 276 ? 11.079 -7.511 6.988 1.00 92.75 276 PHE A CA 1
ATOM 2213 C C . PHE A 1 276 ? 10.769 -8.933 7.487 1.00 92.75 276 PHE A C 1
ATOM 2215 O O . PHE A 1 276 ? 10.675 -9.861 6.685 1.00 92.75 276 PHE A O 1
ATOM 2222 N N . PRO A 1 277 ? 10.554 -9.143 8.802 1.00 87.56 277 PRO A N 1
ATOM 2223 C CA . PRO A 1 277 ? 10.409 -10.483 9.394 1.00 87.56 277 PRO A CA 1
ATOM 2224 C C . PRO A 1 277 ? 9.218 -11.293 8.848 1.00 87.56 277 PRO A C 1
ATOM 2226 O O . PRO A 1 277 ? 9.145 -12.507 9.034 1.00 87.56 277 PRO A O 1
ATOM 2229 N N . LYS A 1 278 ? 8.291 -10.629 8.148 1.00 86.75 278 LYS A N 1
ATOM 2230 C CA . LYS A 1 278 ? 7.146 -11.234 7.455 1.00 86.75 278 LYS A CA 1
ATOM 2231 C C . LYS A 1 278 ? 7.456 -11.697 6.028 1.00 86.75 278 LYS A C 1
ATOM 2233 O O . LYS A 1 278 ? 6.565 -12.213 5.367 1.00 86.75 278 LYS A O 1
ATOM 2238 N N . VAL A 1 279 ? 8.670 -11.497 5.531 1.00 93.62 279 VAL A N 1
ATOM 2239 C CA . VAL A 1 279 ? 9.092 -11.988 4.217 1.00 93.62 279 VAL A CA 1
ATOM 2240 C C . VAL A 1 279 ? 9.702 -13.370 4.404 1.00 93.62 279 VAL A C 1
ATOM 2242 O O . VAL A 1 279 ? 10.629 -13.546 5.194 1.00 93.62 279 VAL A O 1
ATOM 2245 N N . GLY A 1 280 ? 9.168 -14.361 3.691 1.00 93.19 280 GLY A N 1
ATOM 2246 C CA . GLY A 1 280 ? 9.751 -15.698 3.664 1.00 93.19 280 GLY A CA 1
ATOM 2247 C C . GLY A 1 280 ? 11.018 -15.723 2.811 1.00 93.19 280 GLY A C 1
ATOM 2248 O O . GLY A 1 280 ? 11.049 -15.083 1.765 1.00 93.19 280 GLY A O 1
ATOM 2249 N N . PHE A 1 281 ? 12.040 -16.475 3.217 1.00 95.19 281 PHE A N 1
ATOM 2250 C CA . PHE A 1 281 ? 13.273 -16.648 2.440 1.00 95.19 281 PHE A CA 1
ATOM 2251 C C . PHE A 1 281 ? 13.505 -18.114 2.068 1.00 95.19 281 PHE A C 1
ATOM 2253 O O . PHE A 1 281 ? 13.552 -18.984 2.941 1.00 95.19 281 PHE A O 1
ATOM 2260 N N . MET A 1 282 ? 13.684 -18.393 0.780 1.00 94.12 282 MET A N 1
ATOM 2261 C CA . MET A 1 282 ? 13.910 -19.746 0.268 1.00 94.12 282 MET A CA 1
ATOM 2262 C C . MET A 1 282 ? 15.287 -19.861 -0.338 1.00 94.12 282 MET A C 1
ATOM 2264 O O . MET A 1 282 ? 15.564 -19.246 -1.361 1.00 94.12 282 MET A O 1
ATOM 2268 N N . ASP A 1 283 ? 16.127 -20.675 0.283 1.00 94.62 283 ASP A N 1
ATOM 2269 C CA . ASP A 1 283 ? 17.493 -20.874 -0.161 1.00 94.62 283 ASP A CA 1
ATOM 2270 C C . ASP A 1 283 ? 17.608 -22.086 -1.091 1.00 94.62 283 ASP A C 1
ATOM 2272 O O . ASP A 1 283 ? 17.703 -23.239 -0.656 1.00 94.62 283 ASP A O 1
ATOM 2276 N N . PHE A 1 284 ? 17.576 -21.817 -2.391 1.00 94.50 284 PHE A N 1
ATOM 2277 C CA . PHE A 1 284 ? 17.811 -22.786 -3.457 1.00 94.50 284 PHE A CA 1
ATOM 2278 C C . PHE A 1 284 ? 19.269 -22.829 -3.915 1.00 94.50 284 PHE A C 1
ATOM 2280 O O . PHE A 1 284 ? 19.602 -23.660 -4.762 1.00 94.50 284 PHE A O 1
ATOM 2287 N N . PHE A 1 285 ? 20.164 -22.020 -3.338 1.00 95.94 285 PHE A N 1
ATOM 2288 C CA . PHE A 1 285 ? 21.573 -22.066 -3.710 1.00 95.94 285 PHE A CA 1
ATOM 2289 C C . PHE A 1 285 ? 22.163 -23.484 -3.564 1.00 95.94 285 PHE A C 1
ATOM 2291 O O . PHE A 1 285 ? 22.693 -23.988 -4.558 1.00 95.94 285 PHE A O 1
ATOM 2298 N N . PRO A 1 286 ? 22.006 -24.206 -2.430 1.00 93.88 286 PRO A N 1
ATOM 2299 C CA . PRO A 1 286 ? 22.665 -25.503 -2.249 1.00 93.88 286 PRO A CA 1
ATOM 2300 C C . PRO A 1 286 ? 22.230 -26.574 -3.249 1.00 93.88 286 PRO A C 1
ATOM 2302 O O . PRO A 1 286 ? 23.059 -27.360 -3.691 1.00 93.88 286 PRO A O 1
ATOM 2305 N N . ILE A 1 287 ? 20.953 -26.589 -3.648 1.00 91.38 287 ILE A N 1
ATOM 2306 C CA . ILE A 1 287 ? 20.453 -27.568 -4.626 1.00 91.38 287 ILE A CA 1
ATOM 2307 C C . ILE A 1 287 ? 20.878 -27.224 -6.061 1.00 91.38 287 ILE A C 1
ATOM 2309 O O . ILE A 1 287 ? 21.032 -28.113 -6.892 1.00 91.38 287 ILE A O 1
ATOM 2313 N N . SER A 1 288 ? 21.103 -25.941 -6.350 1.00 95.50 288 SER A N 1
ATOM 2314 C CA . SER A 1 288 ? 21.626 -25.488 -7.644 1.00 95.50 288 SER A CA 1
ATOM 2315 C C . SER A 1 288 ? 23.154 -25.551 -7.758 1.00 95.50 288 SER A C 1
ATOM 2317 O O . SER A 1 288 ? 23.677 -25.431 -8.863 1.00 95.50 288 SER A O 1
ATOM 2319 N N . ASN A 1 289 ? 23.887 -25.742 -6.654 1.00 94.88 289 ASN A N 1
ATOM 2320 C CA . ASN A 1 289 ? 25.355 -25.724 -6.614 1.00 94.88 289 ASN A CA 1
ATOM 2321 C C . ASN A 1 289 ? 25.978 -27.055 -7.076 1.00 94.88 289 ASN A C 1
ATOM 2323 O O . ASN A 1 289 ? 26.805 -27.660 -6.397 1.00 94.88 289 ASN A O 1
ATOM 2327 N N . SER A 1 290 ? 25.538 -27.540 -8.232 1.00 91.38 290 SER A N 1
ATOM 2328 C CA . SER A 1 290 ? 26.097 -28.696 -8.923 1.00 91.38 290 SER A CA 1
ATOM 2329 C C . SER A 1 290 ? 26.176 -28.367 -10.403 1.00 91.38 290 SER A C 1
ATOM 2331 O O . SER A 1 290 ? 25.212 -27.871 -10.969 1.00 91.38 290 SER A O 1
ATOM 2333 N N . THR A 1 291 ? 27.279 -28.682 -11.074 1.00 82.81 291 THR A N 1
ATOM 2334 C CA . THR A 1 291 ? 27.403 -28.449 -12.525 1.00 82.81 291 THR A CA 1
ATOM 2335 C C . THR A 1 291 ? 26.320 -29.176 -13.329 1.00 82.81 291 THR A C 1
ATOM 2337 O O . THR A 1 291 ? 25.822 -28.641 -14.314 1.00 82.81 291 THR A O 1
ATOM 2340 N N . LYS A 1 292 ? 25.869 -30.349 -12.860 1.00 92.25 292 LYS A N 1
ATOM 2341 C CA . LYS A 1 292 ? 24.761 -31.121 -13.456 1.00 92.25 292 LYS A CA 1
ATOM 2342 C C . LYS A 1 292 ? 23.384 -30.469 -13.259 1.00 92.25 292 LYS A C 1
ATOM 2344 O O . LYS A 1 292 ? 22.414 -30.880 -13.891 1.00 92.25 292 LYS A O 1
ATOM 2349 N N . ALA A 1 293 ? 23.279 -29.467 -12.384 1.00 93.75 293 ALA A N 1
ATOM 2350 C CA . ALA A 1 293 ? 22.049 -28.715 -12.160 1.00 93.75 293 ALA A CA 1
ATOM 2351 C C . ALA A 1 293 ? 21.737 -27.735 -13.299 1.00 93.75 293 ALA A C 1
ATOM 2353 O O . ALA A 1 293 ? 20.604 -27.261 -13.371 1.00 93.75 293 ALA A O 1
ATOM 2354 N N . HIS A 1 294 ? 22.697 -27.465 -14.190 1.00 97.62 294 HIS A N 1
ATOM 2355 C CA . HIS A 1 294 ? 22.682 -26.340 -15.123 1.00 97.62 294 HIS A CA 1
ATOM 2356 C C . HIS A 1 294 ? 22.616 -26.762 -16.592 1.00 97.62 294 HIS A C 1
ATOM 2358 O O . HIS A 1 294 ? 23.310 -27.683 -17.021 1.00 97.62 294 HIS A O 1
ATOM 2364 N N . ARG A 1 295 ? 21.793 -26.060 -17.379 1.00 96.62 295 ARG A N 1
ATOM 2365 C CA . ARG A 1 295 ? 21.754 -26.166 -18.848 1.00 96.62 295 ARG A CA 1
ATOM 2366 C C . ARG A 1 295 ? 22.825 -25.278 -19.488 1.00 96.62 295 ARG A C 1
ATOM 2368 O O . ARG A 1 295 ? 23.536 -25.715 -20.389 1.00 96.62 295 ARG A O 1
ATOM 2375 N N . ASP A 1 296 ? 22.927 -24.045 -19.016 1.00 96.00 296 ASP A N 1
ATOM 2376 C CA . ASP A 1 296 ? 23.935 -23.051 -19.397 1.00 96.00 296 ASP A CA 1
ATOM 2377 C C . ASP A 1 296 ? 24.492 -22.389 -18.126 1.00 96.00 296 ASP A C 1
ATOM 2379 O O . ASP A 1 296 ? 24.298 -22.933 -17.043 1.00 96.00 296 ASP A O 1
ATOM 2383 N N . ASN A 1 297 ? 25.215 -21.270 -18.220 1.00 96.56 297 ASN A N 1
ATOM 2384 C CA . ASN A 1 297 ? 25.845 -20.678 -17.039 1.00 96.56 297 ASN A CA 1
ATOM 2385 C C . ASN A 1 297 ? 24.853 -20.365 -15.902 1.00 96.56 297 ASN A C 1
ATOM 2387 O O . ASN A 1 297 ? 25.228 -20.460 -14.734 1.00 96.56 297 ASN A O 1
ATOM 2391 N N . VAL A 1 298 ? 23.615 -19.985 -16.235 1.00 96.38 298 VAL A N 1
ATOM 2392 C CA . VAL A 1 298 ? 22.669 -19.377 -15.285 1.00 96.38 298 VAL A CA 1
ATOM 2393 C C . VAL A 1 298 ? 21.386 -20.194 -15.134 1.00 96.38 298 VAL A C 1
ATOM 2395 O O . VAL A 1 298 ? 20.819 -20.265 -14.045 1.00 96.38 298 VAL A O 1
ATOM 2398 N N . HIS A 1 299 ? 20.923 -20.841 -16.207 1.00 97.25 299 HIS A N 1
ATOM 2399 C CA . HIS A 1 299 ? 19.657 -21.558 -16.209 1.00 97.25 299 HIS A CA 1
ATOM 2400 C C . HIS A 1 299 ? 19.810 -22.993 -15.721 1.00 97.25 299 HIS A C 1
ATOM 2402 O O . HIS A 1 299 ? 20.599 -23.783 -16.250 1.00 97.25 299 HIS A O 1
ATOM 2408 N N . LEU A 1 300 ? 18.923 -23.380 -14.807 1.00 97.44 300 LEU A N 1
ATOM 2409 C CA . LEU A 1 300 ? 18.833 -24.757 -14.341 1.00 97.44 300 LEU A CA 1
ATOM 2410 C C . LEU A 1 300 ? 18.312 -25.695 -15.442 1.00 97.44 300 LEU A C 1
ATOM 2412 O O . LEU A 1 300 ? 17.633 -25.296 -16.395 1.00 97.44 300 LEU A O 1
ATOM 2416 N N . THR A 1 301 ? 18.582 -26.988 -15.292 1.00 97.44 301 THR A N 1
ATOM 2417 C CA . THR A 1 301 ? 17.969 -28.012 -16.139 1.00 97.44 301 THR A CA 1
ATOM 2418 C C . THR A 1 301 ? 16.452 -28.043 -15.941 1.00 97.44 301 THR A C 1
ATOM 2420 O O . THR A 1 301 ? 15.920 -27.753 -14.865 1.00 97.44 301 THR A O 1
ATOM 2423 N N . ALA A 1 302 ? 15.720 -28.464 -16.977 1.00 96.38 302 ALA A N 1
ATOM 2424 C CA . ALA A 1 302 ? 14.268 -28.622 -16.890 1.00 96.38 302 ALA A CA 1
ATOM 2425 C C . ALA A 1 302 ? 13.853 -29.600 -15.774 1.00 96.38 302 ALA A C 1
ATOM 2427 O O . ALA A 1 302 ? 12.826 -29.393 -15.128 1.00 96.38 302 ALA A O 1
ATOM 2428 N N . ALA A 1 303 ? 14.654 -30.643 -15.523 1.00 94.94 303 ALA A N 1
ATOM 2429 C CA . ALA A 1 303 ? 14.429 -31.592 -14.434 1.00 94.94 303 ALA A CA 1
ATOM 2430 C C . ALA A 1 303 ? 14.483 -30.902 -13.065 1.00 94.94 303 ALA A C 1
ATOM 2432 O O . ALA A 1 303 ? 13.590 -31.104 -12.241 1.00 94.94 303 ALA A O 1
ATOM 2433 N N . LEU A 1 304 ? 15.470 -30.029 -12.845 1.00 94.12 304 LEU A N 1
ATOM 2434 C CA . LEU A 1 304 ? 15.583 -29.302 -11.589 1.00 94.12 304 LEU A CA 1
ATOM 2435 C C . LEU A 1 304 ? 14.479 -28.245 -11.429 1.00 94.12 304 LEU A C 1
ATOM 2437 O O . LEU A 1 304 ? 13.882 -28.172 -10.359 1.00 94.12 304 LEU A O 1
ATOM 2441 N N . TYR A 1 305 ? 14.101 -27.503 -12.478 1.00 95.81 305 TYR A N 1
ATOM 2442 C CA . TYR A 1 305 ? 12.923 -26.622 -12.399 1.00 95.81 305 TYR A CA 1
ATOM 2443 C C . TYR A 1 305 ? 11.638 -27.399 -12.081 1.00 95.81 305 TYR A C 1
ATOM 2445 O O . TYR A 1 305 ? 10.843 -26.954 -11.255 1.00 95.81 305 TYR A O 1
ATOM 2453 N N . LYS A 1 306 ? 11.440 -28.586 -12.675 1.00 92.31 306 LYS A N 1
ATOM 2454 C CA . LYS A 1 306 ? 10.311 -29.473 -12.343 1.00 92.31 306 LYS A CA 1
ATOM 2455 C C . LYS A 1 306 ? 10.366 -29.957 -10.892 1.00 92.31 306 LYS A C 1
ATOM 2457 O O . LYS A 1 306 ? 9.309 -30.080 -10.267 1.00 92.31 306 LYS A O 1
ATOM 2462 N N . LEU A 1 307 ? 11.556 -30.232 -10.357 1.00 89.94 307 LEU A N 1
ATOM 2463 C CA . LEU A 1 307 ? 11.755 -30.602 -8.955 1.00 89.94 307 LEU A CA 1
ATOM 2464 C C . LEU A 1 307 ? 11.396 -29.435 -8.025 1.00 89.94 307 LEU A C 1
ATOM 2466 O O . LEU A 1 307 ? 10.576 -29.617 -7.130 1.00 89.94 307 LEU A O 1
ATOM 2470 N N . LEU A 1 308 ? 11.909 -28.230 -8.294 1.00 89.75 308 LEU A N 1
ATOM 2471 C CA . LEU A 1 308 ? 11.608 -27.014 -7.528 1.00 89.75 308 LEU A CA 1
ATOM 2472 C C . LEU A 1 308 ? 10.119 -26.647 -7.590 1.00 89.75 308 LEU A C 1
ATOM 2474 O O . LEU A 1 308 ? 9.504 -26.406 -6.558 1.00 89.75 308 LEU A O 1
ATOM 2478 N N . ALA A 1 309 ? 9.496 -26.722 -8.768 1.00 88.06 309 ALA A N 1
ATOM 2479 C CA . ALA A 1 309 ? 8.046 -26.578 -8.923 1.00 88.06 309 ALA A CA 1
ATOM 2480 C C . ALA A 1 309 ? 7.256 -27.669 -8.168 1.00 88.06 309 ALA A C 1
ATOM 2482 O O . ALA A 1 309 ? 6.079 -27.499 -7.852 1.00 88.06 309 ALA A O 1
ATOM 2483 N N . GLY A 1 310 ? 7.888 -28.820 -7.907 1.00 79.75 310 GLY A N 1
ATOM 2484 C CA . GLY A 1 310 ? 7.350 -29.938 -7.131 1.00 79.75 310 GLY A CA 1
ATOM 2485 C C . GLY A 1 310 ? 7.478 -29.808 -5.620 1.00 79.75 310 GLY A C 1
ATOM 2486 O O . GLY A 1 310 ? 6.774 -30.536 -4.921 1.00 79.75 310 GLY A O 1
ATOM 2487 N N . ILE A 1 311 ? 8.299 -28.879 -5.115 1.00 73.19 311 ILE A N 1
ATOM 2488 C CA . ILE A 1 311 ? 8.301 -28.462 -3.706 1.00 73.19 311 ILE A CA 1
ATOM 2489 C C . ILE A 1 311 ? 6.951 -27.786 -3.463 1.00 73.19 311 ILE A C 1
ATOM 2491 O O . ILE A 1 311 ? 6.862 -26.575 -3.596 1.00 73.19 311 ILE A O 1
ATOM 2495 N N . ARG A 1 312 ? 5.902 -28.603 -3.239 1.00 59.53 312 ARG A N 1
ATOM 2496 C CA . ARG A 1 312 ? 4.449 -28.311 -3.232 1.00 59.53 312 ARG A CA 1
ATOM 2497 C C . ARG A 1 312 ? 4.115 -26.809 -3.190 1.00 59.53 312 ARG A C 1
ATOM 2499 O O . ARG A 1 312 ? 3.590 -26.290 -2.214 1.00 59.53 312 ARG A O 1
ATOM 2506 N N . LEU A 1 313 ? 4.361 -26.151 -4.320 1.00 51.38 313 LEU A N 1
ATOM 2507 C CA . LEU A 1 313 ? 3.971 -24.782 -4.653 1.00 51.38 313 LEU A CA 1
ATOM 2508 C C . LEU A 1 313 ? 2.532 -24.759 -5.193 1.00 51.38 313 LEU A C 1
ATOM 2510 O O . LEU A 1 313 ? 2.044 -23.744 -5.690 1.00 51.38 313 LEU A O 1
ATOM 2514 N N . LEU A 1 314 ? 1.856 -25.910 -5.125 1.00 44.81 314 LEU A N 1
ATOM 2515 C CA . LEU A 1 314 ? 0.514 -26.124 -5.622 1.00 44.81 314 LEU A CA 1
ATOM 2516 C C . LEU A 1 314 ? -0.469 -25.419 -4.695 1.00 44.81 314 LEU A C 1
ATOM 2518 O O . LEU A 1 314 ? -0.988 -25.973 -3.731 1.00 44.81 314 LEU A O 1
ATOM 2522 N N . ILE A 1 315 ? -0.723 -24.163 -5.048 1.00 46.94 315 ILE A N 1
ATOM 2523 C CA . ILE A 1 315 ? -1.999 -23.506 -4.825 1.00 46.94 315 ILE A CA 1
ATOM 2524 C C . ILE A 1 315 ? -3.030 -24.350 -5.604 1.00 46.94 315 ILE A C 1
ATOM 2526 O O . ILE A 1 315 ? -3.272 -24.116 -6.786 1.00 46.94 315 ILE A O 1
ATOM 2530 N N . SER A 1 316 ? -3.530 -25.428 -5.008 1.00 38.78 316 SER A N 1
ATOM 2531 C CA . SER A 1 316 ? -4.802 -26.039 -5.383 1.00 38.78 316 SER A CA 1
ATOM 2532 C C . SER A 1 316 ? -5.727 -25.871 -4.184 1.00 38.78 316 SER A C 1
ATOM 2534 O O . SER A 1 316 ? -5.344 -26.140 -3.046 1.00 38.78 316 SER A O 1
ATOM 2536 N N . SER A 1 317 ? -6.934 -25.369 -4.439 1.00 39.94 317 SER A N 1
ATOM 2537 C CA . SER A 1 317 ? -8.027 -25.317 -3.462 1.00 39.94 317 SER A CA 1
ATOM 2538 C C . SER A 1 317 ? -8.596 -26.709 -3.149 1.00 39.94 317 SER A C 1
ATOM 2540 O O . SER A 1 317 ? -9.384 -26.862 -2.222 1.00 39.94 317 SER A O 1
ATOM 2542 N N . GLU A 1 318 ? -8.145 -27.736 -3.869 1.00 40.19 318 GLU A N 1
ATOM 2543 C CA . GLU A 1 318 ? -8.530 -29.132 -3.701 1.00 40.19 318 GLU A CA 1
ATOM 2544 C C . GLU A 1 318 ? -7.312 -29.947 -3.260 1.00 40.19 318 GLU A C 1
ATOM 2546 O O . GLU A 1 318 ? -6.582 -30.530 -4.052 1.00 40.19 318 GLU A O 1
ATOM 2551 N N . ASP A 1 319 ? -7.032 -29.840 -1.972 1.00 35.56 319 ASP A N 1
ATOM 2552 C CA . ASP A 1 319 ? -6.754 -30.973 -1.095 1.00 35.56 319 ASP A CA 1
ATOM 2553 C C . ASP A 1 319 ? -7.318 -30.513 0.247 1.00 35.56 319 ASP A C 1
ATOM 2555 O O . ASP A 1 319 ? -6.614 -30.080 1.165 1.00 35.56 319 ASP A O 1
ATOM 2559 N N . ILE A 1 320 ? -8.652 -30.531 0.329 1.00 37.72 320 ILE A N 1
ATOM 2560 C CA . ILE A 1 320 ? -9.321 -30.658 1.614 1.00 37.72 320 ILE A CA 1
ATOM 2561 C C . ILE A 1 320 ? -8.864 -32.029 2.121 1.00 37.72 320 ILE A C 1
ATOM 2563 O O . ILE A 1 320 ? -9.531 -33.039 1.928 1.00 37.72 320 ILE A O 1
ATOM 2567 N N . MET A 1 321 ? -7.691 -32.073 2.765 1.00 34.91 321 MET A N 1
ATOM 2568 C CA . MET A 1 321 ? -7.544 -32.986 3.882 1.00 34.91 321 MET A CA 1
ATOM 2569 C C . MET A 1 321 ? -8.663 -32.580 4.814 1.00 34.91 321 MET A C 1
ATOM 2571 O O . MET A 1 321 ? -8.624 -31.513 5.437 1.00 34.91 321 MET A O 1
ATOM 2575 N N . ASP A 1 322 ? -9.706 -33.395 4.741 1.00 37.53 322 ASP A N 1
ATOM 2576 C CA . ASP A 1 322 ? -10.911 -33.346 5.523 1.00 37.53 322 ASP A CA 1
ATOM 2577 C C . ASP A 1 322 ? -10.578 -32.754 6.890 1.00 37.53 322 ASP A C 1
ATOM 2579 O O . ASP A 1 322 ? -9.674 -33.232 7.586 1.00 37.53 322 ASP A O 1
ATOM 2583 N N . LYS A 1 323 ? -11.259 -31.672 7.282 1.00 40.19 323 LYS A N 1
ATOM 2584 C CA . LYS A 1 323 ? -11.120 -31.123 8.640 1.00 40.19 323 LYS A CA 1
ATOM 2585 C C . LYS A 1 323 ? -11.333 -32.237 9.681 1.00 40.19 323 LYS A C 1
ATOM 2587 O O . LYS A 1 323 ? -10.773 -32.149 10.775 1.00 40.19 323 LYS A O 1
ATOM 2592 N N . GLY A 1 324 ? -12.017 -33.322 9.296 1.00 36.16 324 GLY A N 1
ATOM 2593 C CA . GLY A 1 324 ? -12.060 -34.599 9.995 1.00 36.16 324 GLY A CA 1
ATOM 2594 C C . GLY A 1 324 ? -10.699 -35.215 10.348 1.00 36.16 324 GLY A C 1
ATOM 2595 O O . GLY A 1 324 ? -10.573 -35.718 11.454 1.00 36.16 324 GLY A O 1
ATOM 2596 N N . GLN A 1 325 ? -9.649 -35.160 9.520 1.00 35.84 325 GLN A N 1
ATOM 2597 C CA . GLN A 1 325 ? -8.351 -35.788 9.828 1.00 35.84 325 GLN A CA 1
ATOM 2598 C C . GLN A 1 325 ? -7.486 -34.996 10.820 1.00 35.84 325 GLN A C 1
ATOM 2600 O O . GLN A 1 325 ? -6.804 -35.598 11.645 1.00 35.84 325 GLN A O 1
ATOM 2605 N N . TYR A 1 326 ? -7.537 -33.660 10.816 1.00 39.28 326 TYR A N 1
ATOM 2606 C CA . TYR A 1 326 ? -6.817 -32.856 11.818 1.00 39.28 326 TYR A CA 1
ATOM 2607 C C . TYR A 1 326 ? -7.519 -32.837 13.174 1.00 39.28 326 TYR A C 1
ATOM 2609 O O . TYR A 1 326 ? -6.841 -32.835 14.207 1.00 39.28 326 TYR A O 1
ATOM 2617 N N . VAL A 1 327 ? -8.857 -32.861 13.176 1.00 41.69 327 VAL A N 1
ATOM 2618 C CA . VAL A 1 327 ? -9.624 -33.143 14.391 1.00 41.69 327 VAL A CA 1
ATOM 2619 C C . VAL A 1 327 ? -9.286 -34.553 14.857 1.00 41.69 327 VAL A C 1
ATOM 2621 O O . VAL A 1 327 ? -8.871 -34.679 15.993 1.00 41.69 327 VAL A O 1
ATOM 2624 N N . LYS A 1 328 ? -9.278 -35.573 13.987 1.00 39.25 328 LYS A N 1
ATOM 2625 C CA . LYS A 1 328 ? -8.865 -36.941 14.349 1.00 39.25 328 LYS A CA 1
ATOM 2626 C C . LYS A 1 328 ? -7.430 -37.043 14.866 1.00 39.25 328 LYS A C 1
ATOM 2628 O O . LYS A 1 328 ? -7.229 -37.803 15.791 1.00 39.25 328 LYS A O 1
ATOM 2633 N N . LEU A 1 329 ? -6.448 -36.290 14.357 1.00 40.31 329 LEU A N 1
ATOM 2634 C CA . LEU A 1 329 ? -5.063 -36.344 14.858 1.00 40.31 329 LEU A CA 1
ATOM 2635 C C . LEU A 1 329 ? -4.895 -35.597 16.188 1.00 40.31 329 LEU A C 1
ATOM 2637 O O . LEU A 1 329 ? -4.218 -36.083 17.084 1.00 40.31 329 LEU A O 1
ATOM 2641 N N . THR A 1 330 ? -5.529 -34.432 16.344 1.00 47.50 330 THR A N 1
ATOM 2642 C CA . THR A 1 330 ? -5.511 -33.692 17.620 1.00 47.50 330 THR A CA 1
ATOM 2643 C C . THR A 1 330 ? -6.301 -34.454 18.684 1.00 47.50 330 THR A C 1
ATOM 2645 O O . THR A 1 330 ? -5.855 -34.560 19.818 1.00 47.50 330 THR A O 1
ATOM 2648 N N . VAL A 1 331 ? -7.434 -35.046 18.300 1.00 49.00 331 VAL A N 1
ATOM 2649 C CA . VAL A 1 331 ? -8.247 -35.940 19.129 1.00 49.00 331 VAL A CA 1
ATOM 2650 C C . VAL A 1 331 ? -7.504 -37.240 19.402 1.00 49.00 331 VAL A C 1
ATOM 2652 O O . VAL A 1 331 ? -7.536 -37.671 20.533 1.00 49.00 331 VAL A O 1
ATOM 2655 N N . ALA A 1 332 ? -6.755 -37.821 18.464 1.00 47.66 332 ALA A N 1
ATOM 2656 C CA . ALA A 1 332 ? -5.928 -38.999 18.724 1.00 47.66 332 ALA A CA 1
ATOM 2657 C C . ALA A 1 332 ? -4.760 -38.674 19.658 1.00 47.66 332 ALA A C 1
ATOM 2659 O O . ALA A 1 332 ? -4.472 -39.462 20.533 1.00 47.66 332 ALA A O 1
ATOM 2660 N N . ILE A 1 333 ? -4.114 -37.511 19.554 1.00 55.09 333 ILE A N 1
ATOM 2661 C CA . ILE A 1 333 ? -3.049 -37.116 20.493 1.00 55.09 333 ILE A CA 1
ATOM 2662 C C . ILE A 1 333 ? -3.625 -36.828 21.885 1.00 55.09 333 ILE A C 1
ATOM 2664 O O . ILE A 1 333 ? -3.028 -37.222 22.883 1.00 55.09 333 ILE A O 1
ATOM 2668 N N . ILE A 1 334 ? -4.793 -36.180 21.965 1.00 56.62 334 ILE A N 1
ATOM 2669 C CA . ILE A 1 334 ? -5.494 -35.942 23.234 1.00 56.62 334 ILE A CA 1
ATOM 2670 C C . ILE A 1 334 ? -6.006 -37.262 23.815 1.00 56.62 334 ILE A C 1
ATOM 2672 O O . ILE A 1 334 ? -5.801 -37.492 24.993 1.00 56.62 334 ILE A O 1
ATOM 2676 N N . ILE A 1 335 ? -6.593 -38.152 23.013 1.00 53.50 335 ILE A N 1
ATOM 2677 C CA . ILE A 1 335 ? -7.066 -39.474 23.442 1.00 53.50 335 ILE A CA 1
ATOM 2678 C C . ILE A 1 335 ? -5.884 -40.352 23.829 1.00 53.50 335 ILE A C 1
ATOM 2680 O O . ILE A 1 335 ? -5.939 -40.930 24.891 1.00 53.50 335 ILE A O 1
ATOM 2684 N N . THR A 1 336 ? -4.792 -40.422 23.070 1.00 54.88 336 THR A N 1
ATOM 2685 C CA . THR A 1 336 ? -3.611 -41.221 23.436 1.00 54.88 336 THR A CA 1
ATOM 2686 C C . THR A 1 336 ? -2.922 -40.656 24.675 1.00 54.88 336 THR A C 1
ATOM 2688 O O . THR A 1 336 ? -2.533 -41.421 25.551 1.00 54.88 336 THR A O 1
ATOM 2691 N N . GLY A 1 337 ? -2.829 -39.327 24.806 1.00 59.00 337 GLY A N 1
ATOM 2692 C CA . GLY A 1 337 ? -2.343 -38.673 26.022 1.00 59.00 337 GLY A CA 1
ATOM 2693 C C . GLY A 1 337 ? -3.256 -38.923 27.226 1.00 59.00 337 GLY A C 1
ATOM 2694 O O . GLY A 1 337 ? -2.771 -39.249 28.302 1.00 59.00 337 GLY A O 1
ATOM 2695 N N . MET A 1 338 ? -4.576 -38.847 27.046 1.00 53.88 338 MET A N 1
ATOM 2696 C CA . MET A 1 338 ? -5.559 -39.151 28.088 1.00 53.88 338 MET A CA 1
ATOM 2697 C C . MET A 1 338 ? -5.611 -40.646 28.405 1.00 53.88 338 MET A C 1
ATOM 2699 O O . MET A 1 338 ? -5.721 -40.987 29.568 1.00 53.88 338 MET A O 1
ATOM 2703 N N . CYS A 1 339 ? -5.452 -41.540 27.432 1.00 48.03 339 CYS A N 1
ATOM 2704 C CA . CYS A 1 339 ? -5.373 -42.985 27.620 1.00 48.03 339 CYS A CA 1
ATOM 2705 C C . CYS A 1 339 ? -4.107 -43.352 28.386 1.00 48.03 339 CYS A C 1
ATOM 2707 O O . CYS A 1 339 ? -4.214 -44.123 29.322 1.00 48.03 339 CYS A O 1
ATOM 2709 N N . LEU A 1 340 ? -2.948 -42.759 28.078 1.00 51.41 340 LEU A N 1
ATOM 2710 C CA . LEU A 1 340 ? -1.719 -42.927 28.868 1.00 51.41 340 LEU A CA 1
ATOM 2711 C C . LEU A 1 340 ? -1.887 -42.435 30.314 1.00 51.41 340 LEU A C 1
ATOM 2713 O O . LEU A 1 340 ? -1.365 -43.060 31.231 1.00 51.41 340 LEU A O 1
ATOM 2717 N N . LEU A 1 341 ? -2.647 -41.355 30.522 1.00 52.28 341 LEU A N 1
ATOM 2718 C CA . LEU A 1 341 ? -2.948 -40.811 31.850 1.00 52.28 341 LEU A CA 1
ATOM 2719 C C . LEU A 1 341 ? -4.054 -41.588 32.600 1.00 52.28 341 LEU A C 1
ATOM 2721 O O . LEU A 1 341 ? -4.067 -41.627 33.826 1.00 52.28 341 LEU A O 1
ATOM 2725 N N . ILE A 1 342 ? -4.989 -42.220 31.890 1.00 51.88 342 ILE A N 1
ATOM 2726 C CA . ILE A 1 342 ? -6.002 -43.124 32.456 1.00 51.88 342 ILE A CA 1
ATOM 2727 C C . ILE A 1 342 ? -5.341 -44.455 32.833 1.00 51.88 342 ILE A C 1
ATOM 2729 O O . ILE A 1 342 ? -5.568 -44.958 33.929 1.00 51.88 342 ILE A O 1
ATOM 2733 N N . TYR A 1 343 ? -4.467 -44.988 31.974 1.00 49.03 343 TYR A N 1
ATOM 2734 C CA . TYR A 1 343 ? -3.727 -46.230 32.220 1.00 49.03 343 TYR A CA 1
ATOM 2735 C C . TYR A 1 343 ? -2.728 -46.096 33.375 1.00 49.03 343 TYR A C 1
ATOM 2737 O O . TYR A 1 343 ? -2.453 -47.074 34.061 1.00 49.03 343 TYR A O 1
ATOM 2745 N N . SER A 1 344 ? -2.219 -44.886 33.634 1.00 54.75 344 SER A N 1
ATOM 2746 C CA . SER A 1 344 ? -1.409 -44.590 34.821 1.00 54.75 344 SER A CA 1
ATOM 2747 C C . SER A 1 344 ? -2.233 -44.354 36.098 1.00 54.75 344 SER A C 1
ATOM 2749 O O . SER A 1 344 ? -1.667 -43.990 37.126 1.00 54.75 344 SER A O 1
ATOM 2751 N N . GLY A 1 345 ? -3.558 -44.557 36.059 1.00 48.50 345 GLY A N 1
ATOM 2752 C CA . GLY A 1 345 ? -4.449 -44.460 37.220 1.00 48.50 345 GLY A CA 1
ATOM 2753 C C . GLY A 1 345 ? -4.869 -43.037 37.607 1.00 48.50 345 GLY A C 1
ATOM 2754 O O . GLY A 1 345 ? -5.449 -42.844 38.672 1.00 48.50 345 GLY A O 1
ATOM 2755 N N . VAL A 1 346 ? -4.607 -42.025 36.768 1.00 54.12 346 VAL A N 1
ATOM 2756 C CA . VAL A 1 346 ? -4.800 -40.605 37.127 1.00 54.12 346 VAL A CA 1
ATOM 2757 C C . VAL A 1 346 ? -6.232 -40.094 36.853 1.00 54.12 346 VAL A C 1
ATOM 2759 O O . VAL A 1 346 ? -6.626 -39.066 37.402 1.00 54.12 346 VAL A O 1
ATOM 2762 N N . PHE A 1 347 ? -7.065 -40.792 36.062 1.00 46.75 347 PHE A N 1
ATOM 2763 C CA . PHE A 1 347 ? -8.354 -40.249 35.578 1.00 46.75 347 PHE A CA 1
ATOM 2764 C C . PHE A 1 347 ? -9.550 -41.224 35.622 1.00 46.75 347 PHE A C 1
ATOM 2766 O O . PHE A 1 347 ? -10.129 -41.550 34.591 1.00 46.75 347 PHE A O 1
ATOM 2773 N N . ASN A 1 348 ? -10.014 -41.609 36.815 1.00 48.00 348 ASN A N 1
ATOM 2774 C CA . ASN A 1 348 ? -11.230 -42.431 36.971 1.00 48.00 348 ASN A CA 1
ATOM 2775 C C . ASN A 1 348 ? -12.575 -41.660 36.924 1.00 48.00 348 ASN A C 1
ATOM 2777 O O . ASN A 1 348 ? -13.608 -42.271 37.158 1.00 48.00 348 ASN A O 1
ATOM 2781 N N . ASN A 1 349 ? -12.618 -40.345 36.636 1.00 52.84 349 ASN A N 1
ATOM 2782 C CA . ASN A 1 349 ? -13.841 -39.537 36.853 1.00 52.84 349 ASN A CA 1
ATOM 2783 C C . ASN A 1 349 ? -14.171 -38.458 35.782 1.00 52.84 349 ASN A C 1
ATOM 2785 O O . ASN A 1 349 ? -14.398 -37.293 36.121 1.00 52.84 349 ASN A O 1
ATOM 2789 N N . ILE A 1 350 ? -14.212 -38.785 34.485 1.00 49.53 350 ILE A N 1
ATOM 2790 C CA . ILE A 1 350 ? -14.754 -37.865 33.452 1.00 49.53 350 ILE A CA 1
ATOM 2791 C C . ILE A 1 350 ? -16.200 -38.256 33.123 1.00 49.53 350 ILE A C 1
ATOM 2793 O O . ILE A 1 350 ? -16.456 -39.416 32.823 1.00 49.53 350 ILE A O 1
ATOM 2797 N N . VAL A 1 351 ? -17.131 -37.290 33.173 1.00 52.34 351 VAL A N 1
ATOM 2798 C CA . VAL A 1 351 ? -18.583 -37.569 33.181 1.00 52.34 351 VAL A CA 1
ATOM 2799 C C . VAL A 1 351 ? -19.290 -37.203 31.866 1.00 52.34 351 VAL A C 1
ATOM 2801 O O . VAL A 1 351 ? -20.216 -37.908 31.482 1.00 52.34 351 VAL A O 1
ATOM 2804 N N . GLU A 1 352 ? -18.889 -36.151 31.132 1.00 50.44 352 GLU A N 1
ATOM 2805 C CA . GLU A 1 352 ? -19.578 -35.785 29.873 1.00 50.44 352 GLU A CA 1
ATOM 2806 C C . GLU A 1 352 ? -18.771 -34.824 28.968 1.00 50.44 352 GLU A C 1
ATOM 2808 O O . GLU A 1 352 ? -18.099 -33.909 29.460 1.00 50.44 352 GLU A O 1
ATOM 2813 N N . ILE A 1 353 ? -18.886 -34.982 27.638 1.00 44.69 353 ILE A N 1
ATOM 2814 C CA . ILE A 1 353 ? -18.362 -34.054 26.614 1.00 44.69 353 ILE A CA 1
ATOM 2815 C C . ILE A 1 353 ? -19.518 -33.589 25.714 1.00 44.69 353 ILE A C 1
ATOM 2817 O O . ILE A 1 353 ? -20.138 -34.413 25.046 1.00 44.69 353 ILE A O 1
ATOM 2821 N N . LYS A 1 354 ? -19.780 -32.274 25.641 1.00 47.03 354 LYS A N 1
ATOM 2822 C CA . LYS A 1 354 ? -20.767 -31.678 24.710 1.00 47.03 354 LYS A CA 1
ATOM 2823 C C . LYS A 1 354 ? -20.102 -30.771 23.677 1.00 47.03 354 LYS A C 1
ATOM 2825 O O . LYS A 1 354 ? -19.150 -30.050 23.992 1.00 47.03 354 LYS A O 1
ATOM 2830 N N . TRP A 1 355 ? -20.630 -30.792 22.451 1.00 37.00 355 TRP A N 1
ATOM 2831 C CA . TRP A 1 355 ? -20.032 -30.143 21.280 1.00 37.00 355 TRP A CA 1
ATOM 2832 C C . TRP A 1 355 ? -21.008 -29.193 20.568 1.00 37.00 355 TRP A C 1
ATOM 2834 O O . TRP A 1 355 ? -22.114 -29.596 20.220 1.00 37.00 355 TRP A O 1
ATOM 2844 N N . ASP A 1 356 ? -20.571 -27.953 20.323 1.00 40.97 356 ASP A N 1
ATOM 2845 C CA . ASP A 1 356 ? -21.193 -26.967 19.424 1.00 40.97 356 ASP A CA 1
ATOM 2846 C C . ASP A 1 356 ? -20.094 -26.324 18.546 1.00 40.97 356 ASP A C 1
ATOM 2848 O O . ASP A 1 356 ? -18.934 -26.214 18.945 1.00 40.97 356 ASP A O 1
ATOM 2852 N N . THR A 1 357 ? -20.470 -25.868 17.350 1.00 36.97 357 THR A N 1
ATOM 2853 C CA . THR A 1 357 ? -19.682 -25.174 16.315 1.00 36.97 357 THR A CA 1
ATOM 2854 C C . THR A 1 357 ? -18.736 -24.074 16.812 1.00 36.97 357 THR A C 1
ATOM 2856 O O . THR A 1 357 ? -17.779 -23.737 16.112 1.00 36.97 357 THR A O 1
ATOM 2859 N N . THR A 1 358 ? -18.948 -23.522 18.010 1.00 3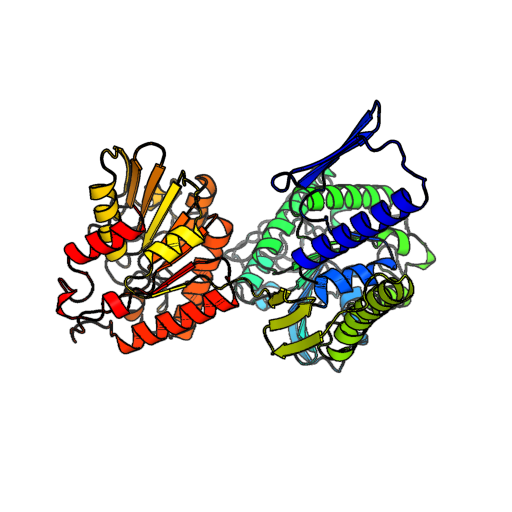5.97 358 THR A N 1
ATOM 2860 C CA . THR A 1 358 ? -18.106 -22.464 18.593 1.00 35.97 358 THR A CA 1
ATOM 2861 C C . THR A 1 358 ? -17.514 -22.800 19.969 1.00 35.97 358 THR A C 1
ATOM 2863 O O . THR A 1 358 ? -16.676 -22.034 20.464 1.00 35.97 358 THR A O 1
ATOM 2866 N N . LEU A 1 359 ? -17.891 -23.936 20.575 1.00 39.72 359 LEU A N 1
ATOM 2867 C CA . LEU A 1 359 ? -17.639 -24.236 21.986 1.00 39.72 359 LEU A CA 1
ATOM 2868 C C . LEU A 1 359 ? -17.526 -25.747 22.264 1.00 39.72 359 LEU A C 1
ATOM 2870 O O . LEU A 1 359 ? -18.440 -26.512 21.964 1.00 39.72 359 LEU A O 1
ATOM 2874 N N . ILE A 1 360 ? -16.446 -26.166 22.929 1.00 47.34 360 ILE A N 1
ATOM 2875 C CA . ILE A 1 360 ? -16.334 -27.512 23.522 1.00 47.34 360 ILE A CA 1
ATOM 2876 C C . ILE A 1 360 ? -16.492 -27.389 25.033 1.00 47.34 360 ILE A C 1
ATOM 2878 O O . ILE A 1 360 ? -15.765 -26.616 25.656 1.00 47.34 360 ILE A O 1
ATOM 2882 N N . LYS A 1 361 ? -17.417 -28.157 25.615 1.00 49.84 361 LYS A N 1
ATOM 2883 C CA . LYS A 1 361 ? -17.635 -28.254 27.063 1.00 49.84 361 LYS A CA 1
ATOM 2884 C C . LYS A 1 361 ? -17.192 -29.629 27.557 1.00 49.84 361 LYS A C 1
ATOM 2886 O O . LYS A 1 361 ? -17.735 -30.635 27.108 1.00 49.84 361 LYS A O 1
ATOM 2891 N N . LEU A 1 362 ? -16.235 -29.667 28.479 1.00 55.78 362 LEU A N 1
ATOM 2892 C CA . LEU A 1 362 ? -15.796 -30.883 29.174 1.00 55.78 362 LEU A CA 1
ATOM 2893 C C . LEU A 1 362 ? -16.189 -30.772 30.646 1.00 55.78 362 LEU A C 1
ATOM 2895 O O . LEU A 1 362 ? -15.861 -29.769 31.275 1.00 55.78 362 LEU A O 1
ATOM 2899 N N . ASN A 1 363 ? -16.874 -31.771 31.198 1.00 48.06 363 ASN A N 1
ATOM 2900 C CA . ASN A 1 363 ? -17.258 -31.775 32.610 1.00 48.06 363 ASN A CA 1
ATOM 2901 C C . ASN A 1 363 ? -16.395 -32.782 33.392 1.00 48.06 363 ASN A C 1
ATOM 2903 O O . ASN A 1 363 ? -16.481 -33.991 33.165 1.00 48.06 363 ASN A O 1
ATOM 2907 N N . TRP A 1 364 ? -15.540 -32.282 34.289 1.00 50.47 364 TRP A N 1
ATOM 2908 C CA . TRP A 1 364 ? -14.599 -33.077 35.085 1.00 50.47 364 TRP A CA 1
ATOM 2909 C C . TRP A 1 364 ? -14.793 -32.810 36.578 1.00 50.47 364 TRP A C 1
ATOM 2911 O O . TRP A 1 364 ? -14.532 -31.697 37.028 1.00 50.47 364 TRP A O 1
ATOM 2921 N N . ASN A 1 365 ? -15.247 -33.808 37.350 1.00 47.19 365 ASN A N 1
ATOM 2922 C CA . ASN A 1 365 ? -15.451 -33.701 38.805 1.00 47.19 365 ASN A CA 1
ATOM 2923 C C . ASN A 1 365 ? -16.111 -32.375 39.233 1.00 47.19 365 ASN A C 1
ATOM 2925 O O . ASN A 1 365 ? -15.544 -31.625 40.023 1.00 47.19 365 ASN A O 1
ATOM 2929 N N . THR A 1 366 ? -17.288 -32.055 38.675 1.00 49.44 366 THR A N 1
ATOM 2930 C CA . THR A 1 366 ? -18.052 -30.796 38.876 1.00 49.44 366 THR A CA 1
ATOM 2931 C C . THR A 1 366 ? -17.448 -29.517 38.269 1.00 49.44 366 THR A C 1
ATOM 2933 O O . THR A 1 366 ? -18.032 -28.441 38.400 1.00 49.44 366 THR A O 1
ATOM 2936 N N . ARG A 1 367 ? -16.318 -29.598 37.553 1.00 43.12 367 ARG A N 1
ATOM 2937 C CA . ARG A 1 367 ? -15.696 -28.460 36.856 1.00 43.12 367 ARG A CA 1
ATOM 2938 C C . ARG A 1 367 ? -15.931 -28.513 35.349 1.00 43.12 367 ARG A C 1
ATOM 2940 O O . ARG A 1 367 ? -15.501 -29.439 34.665 1.00 43.12 367 ARG A O 1
ATOM 2947 N N . LEU A 1 368 ? -16.556 -27.458 34.831 1.00 52.22 368 LEU A N 1
ATOM 2948 C CA . LEU A 1 368 ? -16.773 -27.239 33.404 1.00 52.22 368 LEU A CA 1
ATOM 2949 C C . LEU A 1 368 ? -15.549 -26.562 32.763 1.00 52.22 368 LEU A C 1
ATOM 2951 O O . LEU A 1 368 ? -15.209 -25.431 33.107 1.00 52.22 368 LEU A O 1
ATOM 2955 N N . ILE A 1 369 ? -14.915 -27.223 31.798 1.00 48.53 369 ILE A N 1
ATOM 2956 C CA . ILE A 1 369 ? -13.851 -26.662 30.958 1.00 48.53 369 ILE A CA 1
ATOM 2957 C C . ILE A 1 369 ? -14.466 -26.275 29.607 1.00 48.53 369 ILE A C 1
ATOM 2959 O O . ILE A 1 369 ? -14.905 -27.135 28.844 1.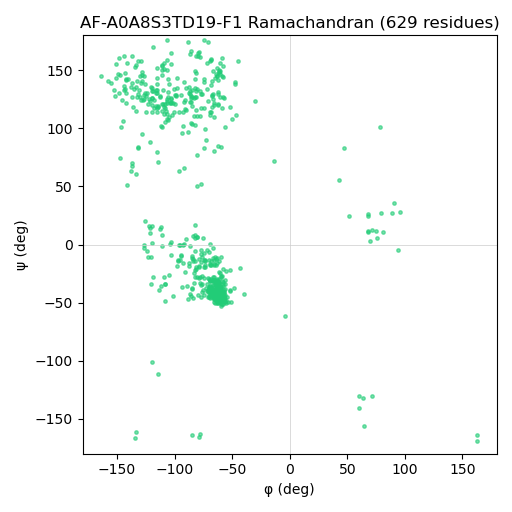00 48.53 369 ILE A O 1
ATOM 2963 N N . GLU A 1 370 ? -14.494 -24.972 29.316 1.00 47.53 370 GLU A N 1
ATOM 2964 C CA . GLU A 1 370 ? -14.967 -24.403 28.048 1.00 47.53 370 GLU A CA 1
ATOM 2965 C C . GLU A 1 370 ? -13.793 -24.061 27.113 1.00 47.53 370 GLU A C 1
ATOM 2967 O O . GLU A 1 370 ? -12.953 -23.220 27.437 1.00 47.53 370 GLU A O 1
ATOM 2972 N N . LEU A 1 371 ? -13.752 -24.649 25.913 1.00 40.19 371 LEU A N 1
ATOM 2973 C CA . LEU A 1 371 ? -12.814 -24.277 24.847 1.00 40.19 371 LEU A CA 1
ATOM 2974 C C . LEU A 1 371 ? -13.566 -23.502 23.756 1.00 40.19 371 LEU A C 1
ATOM 2976 O O . LEU A 1 371 ? -14.344 -24.084 23.000 1.00 40.19 371 LEU A O 1
ATOM 2980 N N . LYS A 1 372 ? -13.334 -22.186 23.674 1.00 39.78 372 LYS A N 1
ATOM 2981 C CA . LYS A 1 372 ? -13.924 -21.286 22.664 1.00 39.78 372 LYS A CA 1
ATOM 2982 C C . LYS A 1 372 ? -13.026 -21.150 21.432 1.00 39.78 372 LYS A C 1
ATOM 2984 O O . LYS A 1 372 ? -11.804 -21.031 21.548 1.00 39.78 372 LYS A O 1
ATOM 2989 N N . SER A 1 373 ? -13.637 -21.131 20.247 1.00 38.47 373 SER A N 1
ATOM 2990 C CA . SER A 1 373 ? -12.957 -20.816 18.982 1.00 38.47 373 SER A CA 1
ATOM 2991 C C . SER A 1 373 ? -12.564 -19.327 18.944 1.00 38.47 373 SER A C 1
ATOM 2993 O O . SER A 1 373 ? -13.425 -18.450 18.898 1.00 38.47 373 SER A O 1
ATOM 2995 N N . ASN A 1 374 ? -11.258 -19.032 18.945 1.00 42.88 374 ASN A N 1
ATOM 2996 C CA . ASN A 1 374 ? -10.728 -17.666 18.884 1.00 42.88 374 ASN A CA 1
ATOM 2997 C C . ASN A 1 374 ? -10.732 -17.119 17.445 1.00 42.88 374 ASN A C 1
ATOM 2999 O O . ASN A 1 374 ? -9.688 -17.024 16.798 1.00 42.88 374 ASN A O 1
ATOM 3003 N N . THR A 1 375 ? -11.892 -16.706 16.936 1.00 50.50 375 THR A N 1
ATOM 3004 C CA . THR A 1 375 ? -11.909 -15.633 15.932 1.00 50.50 375 THR A CA 1
ATOM 3005 C C . THR A 1 375 ? -11.455 -14.354 16.628 1.00 50.50 375 THR A C 1
ATOM 3007 O O . THR A 1 375 ? -12.002 -14.028 17.681 1.00 50.50 375 THR A O 1
ATOM 3010 N N . VAL A 1 376 ? -10.457 -13.643 16.085 1.00 53.94 376 VAL A N 1
ATOM 3011 C CA . VAL A 1 376 ? -10.079 -12.314 16.602 1.00 53.94 376 VAL A CA 1
ATOM 3012 C C . VAL A 1 376 ? -11.360 -11.476 16.654 1.00 53.94 376 VAL A C 1
ATOM 3014 O O . VAL A 1 376 ? -11.999 -11.331 15.609 1.00 53.94 376 VAL A O 1
ATOM 3017 N N . PRO A 1 377 ? -11.794 -11.006 17.836 1.00 70.12 377 PRO A N 1
ATOM 3018 C CA . PRO A 1 377 ? -13.070 -10.328 17.943 1.00 70.12 377 PRO A CA 1
ATOM 3019 C C . PRO A 1 377 ? -13.027 -9.068 17.085 1.00 70.12 377 PRO A C 1
ATOM 3021 O O . PRO A 1 377 ? -12.181 -8.199 17.276 1.00 70.12 377 PRO A O 1
ATOM 3024 N N . PHE A 1 378 ? -13.928 -8.982 16.108 1.00 84.00 378 PHE A N 1
ATOM 3025 C CA . PHE A 1 378 ? -14.136 -7.746 15.374 1.00 84.00 378 PHE A CA 1
ATOM 3026 C C . PHE A 1 378 ? -14.694 -6.711 16.350 1.00 84.00 378 PHE A C 1
ATOM 3028 O O . PHE A 1 378 ? -15.825 -6.829 16.830 1.00 84.00 378 PHE A O 1
ATOM 3035 N N . HIS A 1 379 ? -13.878 -5.716 16.680 1.00 87.44 379 HIS A N 1
ATOM 3036 C CA . HIS A 1 379 ? -14.246 -4.705 17.652 1.00 87.44 379 HIS A CA 1
ATOM 3037 C C . HIS A 1 379 ? -15.200 -3.702 16.993 1.00 87.44 379 HIS A C 1
ATOM 3039 O O . HIS A 1 379 ? -14.801 -2.900 16.147 1.00 87.44 379 HIS A O 1
ATOM 3045 N N . SER A 1 380 ? -16.468 -3.718 17.406 1.00 92.31 380 SER A N 1
ATOM 3046 C CA . SER A 1 380 ? -17.430 -2.689 17.017 1.00 92.31 380 SER A CA 1
ATOM 3047 C C . SER A 1 380 ? -18.369 -2.317 18.155 1.00 92.31 380 SER A C 1
ATOM 3049 O O . SER A 1 380 ? -18.589 -3.107 19.073 1.00 92.31 380 SER A O 1
ATOM 3051 N N . CYS A 1 381 ? -18.926 -1.113 18.089 1.00 93.50 381 CYS A N 1
ATOM 3052 C CA . CYS A 1 381 ? -19.971 -0.644 18.994 1.00 93.50 381 CYS A CA 1
ATOM 3053 C C . CYS A 1 381 ? -21.060 0.088 18.219 1.00 93.50 381 CYS A C 1
ATOM 3055 O O . CYS A 1 381 ? -20.835 0.526 17.091 1.00 93.50 381 CYS A O 1
ATOM 3057 N N . THR A 1 382 ? -22.222 0.242 18.850 1.00 92.19 382 THR A N 1
ATOM 3058 C CA . THR A 1 382 ? -23.352 0.977 18.287 1.00 92.19 382 THR A CA 1
ATOM 3059 C C . THR A 1 382 ? -23.962 1.898 19.342 1.00 92.19 382 THR A C 1
ATOM 3061 O O . THR A 1 382 ? -24.211 1.489 20.479 1.00 92.19 382 THR A O 1
ATOM 3064 N N . GLY A 1 383 ? -24.220 3.149 18.961 1.00 89.00 383 GLY A N 1
ATOM 3065 C CA . GLY A 1 383 ? -24.928 4.126 19.786 1.00 89.00 383 GLY A CA 1
ATOM 3066 C C . GLY A 1 383 ? -24.196 4.502 21.080 1.00 89.00 383 GLY A C 1
ATOM 3067 O O . GLY A 1 383 ? -23.014 4.832 21.071 1.00 89.00 383 GLY A O 1
ATOM 3068 N N . ARG A 1 384 ? -24.912 4.488 22.214 1.00 84.75 384 ARG A N 1
ATOM 3069 C CA . ARG A 1 384 ? -24.383 4.935 23.521 1.00 84.75 384 ARG A CA 1
ATOM 3070 C C . ARG A 1 384 ? -23.391 3.960 24.166 1.00 84.75 384 ARG A C 1
ATOM 3072 O O . ARG A 1 384 ? -22.675 4.345 25.082 1.00 84.75 384 ARG A O 1
ATOM 3079 N N . ASN A 1 385 ? -23.302 2.727 23.671 1.00 85.25 385 ASN A N 1
ATOM 3080 C CA . ASN A 1 385 ? -22.471 1.677 24.271 1.00 85.25 385 ASN A CA 1
ATOM 3081 C C . ASN A 1 385 ? -20.988 1.750 23.856 1.00 85.25 385 ASN A C 1
ATOM 3083 O O . ASN A 1 385 ? -20.204 0.853 24.170 1.00 85.25 385 ASN A O 1
ATOM 3087 N N . CYS A 1 386 ? -20.580 2.811 23.157 1.00 89.44 386 CYS A N 1
ATOM 3088 C CA . CYS A 1 386 ? -19.229 2.941 22.619 1.00 89.44 386 CYS A CA 1
ATOM 3089 C C . CYS A 1 386 ? -18.144 3.241 23.664 1.00 89.44 386 CYS A C 1
ATOM 3091 O O . CYS A 1 386 ? -16.982 2.917 23.428 1.00 89.44 386 CYS A O 1
ATOM 3093 N N . THR A 1 387 ? -18.498 3.740 24.852 1.00 86.88 387 THR A N 1
ATOM 3094 C CA . THR A 1 387 ? -17.530 3.973 25.941 1.00 86.88 387 THR A CA 1
ATOM 3095 C C . THR A 1 387 ? -16.811 2.688 26.364 1.00 86.88 387 THR A C 1
ATOM 3097 O O . THR A 1 387 ? -15.587 2.662 26.484 1.00 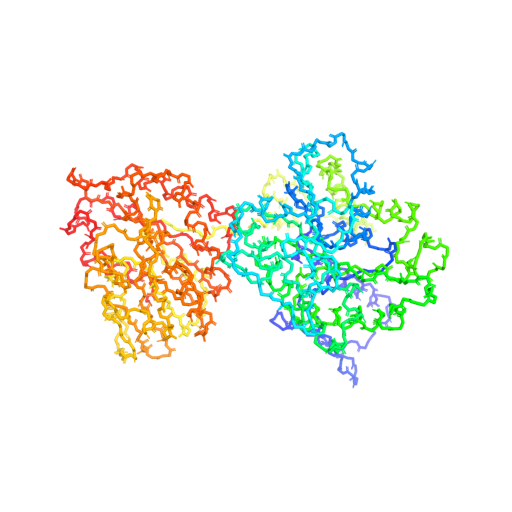86.88 387 THR A O 1
ATOM 3100 N N . ASN A 1 388 ? -17.555 1.595 26.566 1.00 85.19 388 ASN A N 1
ATOM 3101 C CA . ASN A 1 388 ? -16.971 0.313 26.978 1.00 85.19 388 ASN A CA 1
ATOM 3102 C C . ASN A 1 388 ? -16.131 -0.304 25.861 1.00 85.19 388 ASN A C 1
ATOM 3104 O O . ASN A 1 388 ? -15.080 -0.887 26.125 1.00 85.19 388 ASN A O 1
ATOM 3108 N N . PHE A 1 389 ? -16.566 -0.122 24.614 1.00 89.56 389 PHE A N 1
ATOM 3109 C CA . PHE A 1 389 ? -15.796 -0.522 23.446 1.00 89.56 389 PHE A CA 1
ATOM 3110 C C . PHE A 1 389 ? -14.434 0.169 23.422 1.00 89.56 389 PHE A C 1
ATOM 3112 O O . PHE A 1 389 ? -13.438 -0.544 23.372 1.00 89.56 389 PHE A O 1
ATOM 3119 N N . LEU A 1 390 ? -14.364 1.499 23.557 1.00 87.31 390 LEU A N 1
ATOM 3120 C CA . LEU A 1 390 ? -13.086 2.220 23.539 1.00 87.31 390 LEU A CA 1
ATOM 3121 C C . LEU A 1 390 ? -12.182 1.804 24.701 1.00 87.31 390 LEU A C 1
ATOM 3123 O O . LEU A 1 390 ? -11.008 1.527 24.477 1.00 87.31 390 LEU A O 1
ATOM 3127 N N . LYS A 1 391 ? -12.731 1.643 25.913 1.00 86.50 391 LYS A N 1
ATOM 3128 C CA . LYS A 1 391 ? -11.978 1.106 27.061 1.00 86.50 391 LYS A CA 1
ATOM 3129 C C . LYS A 1 391 ? -11.403 -0.285 26.778 1.00 86.50 391 LYS A C 1
ATOM 3131 O O . LYS A 1 391 ? -10.257 -0.552 27.123 1.00 86.50 391 LYS A O 1
ATOM 3136 N N . SER A 1 392 ? -12.176 -1.168 26.142 1.00 85.56 392 SER A N 1
ATOM 3137 C CA . SER A 1 392 ? -11.711 -2.518 25.789 1.00 85.56 392 SER A CA 1
ATOM 3138 C C . SER A 1 392 ? -10.693 -2.513 24.646 1.00 85.56 392 SER A C 1
ATOM 3140 O O . SER A 1 392 ? -9.717 -3.255 24.688 1.00 85.56 392 SER A O 1
ATOM 3142 N N . TYR A 1 393 ? -10.915 -1.662 23.644 1.00 85.31 393 TYR A N 1
ATOM 3143 C CA . TYR A 1 393 ? -10.139 -1.598 22.413 1.00 85.31 393 TYR A CA 1
ATOM 3144 C C . TYR A 1 393 ? -8.758 -0.999 22.674 1.00 85.31 393 TYR A C 1
ATOM 3146 O O . TYR A 1 393 ? -7.752 -1.472 22.153 1.00 85.31 393 TYR A O 1
ATOM 3154 N N . PHE A 1 394 ? -8.700 -0.005 23.554 1.00 83.62 394 PHE A N 1
ATOM 3155 C CA . PHE A 1 394 ? -7.464 0.654 23.939 1.00 83.62 394 PHE A CA 1
ATOM 3156 C C . PHE A 1 394 ? -6.770 0.037 25.162 1.00 83.62 394 PHE A C 1
ATOM 3158 O O . PHE A 1 394 ? -5.551 0.156 25.336 1.00 83.62 394 PHE A O 1
ATOM 3165 N N . GLY A 1 395 ? -7.526 -0.655 26.015 1.00 83.19 395 GLY A N 1
ATOM 3166 C CA . GLY A 1 395 ? -7.048 -1.121 27.312 1.00 83.19 395 GLY A CA 1
ATOM 3167 C C . GLY A 1 395 ? -6.715 0.041 28.256 1.00 83.19 395 GLY A C 1
ATOM 3168 O O . GLY A 1 395 ? -7.209 1.155 28.109 1.00 83.19 395 GLY A O 1
ATOM 3169 N N . LYS A 1 396 ? -5.843 -0.209 29.241 1.00 76.94 396 LYS A N 1
ATOM 3170 C CA . LYS A 1 396 ? -5.382 0.803 30.217 1.00 76.94 396 LYS A CA 1
ATOM 3171 C C . LYS A 1 396 ? -4.241 1.696 29.691 1.00 76.94 396 LYS A C 1
ATOM 3173 O O . LYS A 1 396 ? -3.514 2.284 30.486 1.00 76.94 396 LYS A O 1
ATOM 3178 N N . LYS A 1 397 ? -4.010 1.743 28.376 1.00 79.06 397 LYS A N 1
ATOM 3179 C CA . LYS A 1 397 ? -2.875 2.475 27.799 1.00 79.06 397 LYS A CA 1
ATOM 3180 C C . LYS A 1 397 ? -3.188 3.963 27.692 1.00 79.06 397 LYS A C 1
ATOM 3182 O O . LYS A 1 397 ? -4.237 4.345 27.183 1.00 79.06 397 LYS A O 1
ATOM 3187 N N . THR A 1 398 ? -2.244 4.794 28.115 1.00 80.62 398 THR A N 1
ATOM 3188 C CA . THR A 1 398 ? -2.230 6.218 27.786 1.00 80.62 398 THR A CA 1
ATOM 3189 C C . THR A 1 398 ? -1.630 6.400 26.392 1.00 80.62 398 THR A C 1
ATOM 3191 O O . THR A 1 398 ? -0.603 5.805 26.055 1.00 80.62 398 THR A O 1
ATOM 3194 N N . TYR A 1 399 ? -2.293 7.192 25.551 1.00 85.44 399 TYR A N 1
ATOM 3195 C CA . TYR A 1 399 ? -1.800 7.509 24.211 1.00 85.44 399 TYR A CA 1
ATOM 3196 C C . TYR A 1 399 ? -1.103 8.853 24.214 1.00 85.44 399 TYR A C 1
ATOM 3198 O O . TYR A 1 399 ? -1.619 9.827 24.750 1.00 85.44 399 TYR A O 1
ATOM 3206 N N . LYS A 1 400 ? 0.065 8.901 23.577 1.00 91.75 400 LYS A N 1
ATOM 3207 C CA . LYS A 1 400 ? 0.854 10.125 23.443 1.00 91.75 400 LYS A CA 1
ATOM 3208 C C . LYS A 1 400 ? 0.382 10.986 22.274 1.00 91.75 400 LYS A C 1
ATOM 3210 O O . LYS A 1 400 ? 0.621 12.187 22.295 1.00 91.75 400 LYS A O 1
ATOM 3215 N N . SER A 1 401 ? -0.262 10.396 21.264 1.00 95.75 401 SER A N 1
ATOM 3216 C CA . SER A 1 401 ? -0.742 11.100 20.071 1.00 95.75 401 SER A CA 1
ATOM 3217 C C . SER A 1 401 ? -2.049 10.508 19.529 1.00 95.75 401 SER A C 1
ATOM 3219 O O . SER A 1 401 ? -2.109 9.308 19.231 1.00 95.75 401 SER A O 1
ATOM 3221 N N . VAL A 1 402 ? -3.077 11.351 19.396 1.00 97.00 402 VAL A N 1
ATOM 3222 C CA . VAL A 1 402 ? -4.388 11.025 18.813 1.00 97.00 402 VAL A CA 1
ATOM 3223 C C . VAL A 1 402 ? -4.706 12.022 17.704 1.00 97.00 402 VAL A C 1
ATOM 3225 O O . VAL A 1 402 ? -4.720 13.227 17.946 1.00 97.00 402 VAL A O 1
ATOM 3228 N N . VAL A 1 403 ? -5.003 11.519 16.509 1.00 98.25 403 VAL A N 1
ATOM 3229 C CA . VAL A 1 403 ? -5.309 12.334 15.329 1.00 98.25 403 VAL A CA 1
ATOM 3230 C C . VAL A 1 403 ? -6.744 12.074 14.883 1.00 98.25 403 VAL A C 1
ATOM 3232 O O . VAL A 1 403 ? -7.159 10.924 14.732 1.00 98.25 403 VAL A O 1
ATOM 3235 N N . PHE A 1 404 ? -7.495 13.147 14.665 1.00 98.50 404 PHE A N 1
ATOM 3236 C CA . PHE A 1 404 ? -8.853 13.157 14.141 1.00 98.50 404 PHE A CA 1
ATOM 3237 C C . PHE A 1 404 ? -8.811 13.569 12.670 1.00 98.50 404 PHE A C 1
ATOM 3239 O O . PHE A 1 404 ? -8.318 14.647 12.342 1.00 98.50 404 PHE A O 1
ATOM 3246 N N . LEU A 1 405 ? -9.318 12.705 11.795 1.00 98.50 405 LEU A N 1
ATOM 3247 C CA . LEU A 1 405 ? -9.327 12.894 10.346 1.00 98.50 405 LEU A CA 1
ATOM 3248 C C . LEU A 1 405 ? -10.772 12.951 9.859 1.00 98.50 405 LEU A C 1
ATOM 3250 O O . LEU A 1 405 ? -11.541 12.021 10.127 1.00 98.50 405 LEU A O 1
ATOM 3254 N N . GLY A 1 406 ? -11.145 14.020 9.163 1.00 98.00 406 GLY A N 1
ATOM 3255 C CA . GLY A 1 406 ? -12.489 14.124 8.607 1.00 98.00 406 GLY A CA 1
ATOM 3256 C C . GLY A 1 406 ? -12.919 15.519 8.196 1.00 98.00 406 GLY A C 1
ATOM 3257 O O . GLY A 1 406 ? -12.098 16.420 8.063 1.00 98.00 406 GLY A O 1
ATOM 3258 N N . ASP A 1 407 ? -14.225 15.670 8.016 1.00 97.00 407 ASP A N 1
ATOM 3259 C CA . ASP A 1 407 ? -14.889 16.919 7.653 1.00 97.00 407 ASP A CA 1
ATOM 3260 C C . ASP A 1 407 ? -15.205 17.815 8.876 1.00 97.00 407 ASP A C 1
ATOM 3262 O O . ASP A 1 407 ? -14.723 17.633 10.003 1.00 97.00 407 ASP A O 1
ATOM 3266 N N . SER A 1 408 ? -16.083 18.794 8.663 1.00 97.25 408 SER A N 1
ATOM 3267 C CA . SER A 1 408 ? -16.551 19.740 9.673 1.00 97.25 408 SER A CA 1
ATOM 3268 C C . SER A 1 408 ? -17.225 19.078 10.882 1.00 97.25 408 SER A C 1
ATOM 3270 O O . SER A 1 408 ? -17.202 19.649 11.978 1.00 97.25 408 SER A O 1
ATOM 3272 N N . CYS A 1 409 ? -17.819 17.890 10.741 1.00 97.94 409 CYS A N 1
ATOM 3273 C CA . CYS A 1 409 ? -18.378 17.135 11.858 1.00 97.94 409 CYS A CA 1
ATOM 3274 C C . CYS A 1 409 ? -17.268 16.593 12.760 1.00 97.94 409 CYS A C 1
ATOM 3276 O O . CYS A 1 409 ? -17.358 16.710 13.988 1.00 97.94 409 CYS A O 1
ATOM 3278 N N . MET A 1 410 ? -16.181 16.089 12.172 1.00 98.25 410 MET A N 1
ATOM 3279 C CA . MET A 1 410 ? -14.999 15.667 12.929 1.00 98.25 410 MET A CA 1
ATOM 3280 C C . MET A 1 410 ? -14.294 16.840 13.600 1.00 98.25 410 MET A C 1
ATOM 3282 O O . MET A 1 410 ? -13.920 16.724 14.768 1.00 98.25 410 MET A O 1
ATOM 3286 N N . HIS A 1 411 ? -14.203 17.995 12.937 1.00 98.31 411 HIS A N 1
ATOM 3287 C CA . HIS A 1 411 ? -13.690 19.216 13.563 1.00 98.31 411 HIS A CA 1
ATOM 3288 C C . HIS A 1 411 ? -14.510 19.613 14.804 1.00 98.31 411 HIS A C 1
ATOM 3290 O O . HIS A 1 411 ? -13.957 19.919 15.860 1.00 98.31 411 HIS A O 1
ATOM 3296 N N . ARG A 1 412 ? -15.847 19.566 14.727 1.00 98.44 412 ARG A N 1
ATOM 3297 C CA . ARG A 1 412 ? -16.727 19.885 15.869 1.00 98.44 412 ARG A CA 1
ATOM 3298 C C . ARG A 1 412 ? -16.580 18.887 17.018 1.00 98.44 412 ARG A C 1
ATOM 3300 O O . ARG A 1 412 ? -16.580 19.307 18.177 1.00 98.44 412 ARG A O 1
ATOM 3307 N N . LEU A 1 413 ? -16.431 17.595 16.717 1.00 98.12 413 LEU A N 1
ATOM 3308 C CA . LEU A 1 413 ? -16.122 16.574 17.722 1.00 98.12 413 LEU A CA 1
ATOM 3309 C C . LEU A 1 413 ? -14.778 16.863 18.401 1.00 98.12 413 LEU A C 1
ATOM 3311 O O . LEU A 1 413 ? -14.701 16.871 19.628 1.00 98.12 413 LEU A O 1
ATOM 3315 N N . PHE A 1 414 ? -13.746 17.156 17.613 1.00 98.12 414 PHE A N 1
ATOM 3316 C CA . PHE A 1 414 ? -12.423 17.524 18.106 1.00 98.12 414 PHE A CA 1
ATOM 3317 C C . PHE A 1 414 ? -12.476 18.743 19.040 1.00 98.12 414 PHE A C 1
ATOM 3319 O O . PHE A 1 414 ? -11.957 18.685 20.154 1.00 98.12 414 PHE A O 1
ATOM 3326 N N . MET A 1 415 ? -13.195 19.805 18.665 1.00 98.06 415 MET A N 1
ATOM 3327 C CA . MET A 1 415 ? -13.361 20.986 19.522 1.00 98.06 415 MET A CA 1
ATOM 3328 C C . MET A 1 415 ? -14.085 20.667 20.840 1.00 98.06 415 MET A C 1
ATOM 3330 O O . MET A 1 415 ? -13.689 21.168 21.893 1.00 98.06 415 MET A O 1
ATOM 3334 N N . ALA A 1 416 ? -15.099 19.796 20.816 1.00 97.94 416 ALA A N 1
ATOM 3335 C CA . ALA A 1 416 ? -15.785 19.349 22.031 1.00 97.94 416 ALA A CA 1
ATOM 3336 C C . ALA A 1 416 ? -14.879 18.500 22.951 1.00 97.94 416 ALA A C 1
ATOM 3338 O O . ALA A 1 416 ? -15.020 18.550 24.174 1.00 97.94 416 ALA A O 1
ATOM 3339 N N . ILE A 1 417 ? -13.933 17.742 22.384 1.00 96.81 417 ILE A N 1
ATOM 3340 C CA . ILE A 1 417 ? -12.905 17.012 23.144 1.00 96.81 417 ILE A CA 1
ATOM 3341 C C . ILE A 1 417 ? -11.927 17.994 23.796 1.00 96.81 417 ILE A C 1
ATOM 3343 O O . ILE A 1 417 ? -11.631 17.860 24.985 1.00 96.81 417 ILE A O 1
ATOM 3347 N N . LEU A 1 418 ? -11.465 19.008 23.057 1.00 97.00 418 LEU A N 1
ATOM 3348 C CA . LEU A 1 418 ? -10.566 20.034 23.591 1.00 97.00 418 LEU A CA 1
ATOM 3349 C C . LEU A 1 418 ? -11.201 20.842 24.727 1.00 97.00 418 LEU A C 1
ATOM 3351 O O . LEU A 1 418 ? -10.516 21.139 25.700 1.00 97.00 418 LEU A O 1
ATOM 3355 N N . GLU A 1 419 ? -12.498 21.167 24.646 1.00 96.19 419 GLU A N 1
ATOM 3356 C CA . GLU A 1 419 ? -13.240 21.842 25.727 1.00 96.19 419 GLU A CA 1
ATOM 3357 C C . GLU A 1 419 ? -13.157 21.054 27.046 1.00 96.19 419 GLU A C 1
ATOM 3359 O O . GLU A 1 419 ? -12.976 21.648 28.107 1.00 96.19 419 GLU A O 1
ATOM 3364 N N . LYS A 1 420 ? -13.212 19.718 26.973 1.00 94.19 420 LYS A N 1
ATOM 3365 C CA . LYS A 1 420 ? -13.137 18.817 28.133 1.00 94.19 420 LYS A CA 1
ATOM 3366 C C . LYS A 1 420 ? -11.720 18.558 28.649 1.00 94.19 420 LYS A C 1
ATOM 3368 O O . LYS A 1 420 ? -11.560 18.253 29.824 1.00 94.19 420 LYS A O 1
ATOM 3373 N N . LYS A 1 421 ? -10.702 18.639 27.788 1.00 90.12 421 LYS A N 1
ATOM 3374 C CA . LYS A 1 421 ? -9.297 18.301 28.101 1.00 90.12 421 LYS A CA 1
ATOM 3375 C C . LYS A 1 421 ? -8.471 19.484 28.632 1.00 90.12 421 LYS A C 1
ATOM 3377 O O . LYS A 1 421 ? -7.264 19.336 28.797 1.00 90.12 421 LYS A O 1
ATOM 3382 N N . ARG A 1 422 ? -9.076 20.657 28.852 1.00 86.62 422 ARG A N 1
ATOM 3383 C CA . ARG A 1 422 ? -8.347 21.883 29.219 1.00 86.62 422 ARG A CA 1
ATOM 3384 C C . ARG A 1 422 ? -7.528 21.717 30.516 1.00 86.62 422 ARG A C 1
ATOM 3386 O O . ARG A 1 422 ? -8.018 21.084 31.448 1.00 86.62 422 ARG A O 1
ATOM 3393 N N . PRO A 1 423 ? -6.336 22.341 30.601 1.00 93.25 423 PRO A N 1
ATOM 3394 C CA . PRO A 1 423 ? -5.745 23.251 29.612 1.00 93.25 423 PRO A CA 1
ATOM 3395 C C . PRO A 1 423 ? -5.038 22.527 28.447 1.00 93.25 423 PRO A C 1
ATOM 3397 O O . PRO A 1 423 ? -4.356 21.524 28.635 1.00 93.25 423 PRO A O 1
ATOM 3400 N N . CYS A 1 424 ? -5.165 23.079 27.235 1.00 96.12 424 CYS A N 1
ATOM 3401 C CA . CYS A 1 424 ? -4.466 22.619 26.031 1.00 96.12 424 CYS A CA 1
ATOM 3402 C C . CYS A 1 424 ? -3.783 23.805 25.340 1.00 96.12 424 CYS A C 1
ATOM 3404 O O . CYS A 1 424 ? -4.389 24.869 25.209 1.00 96.12 424 CYS A O 1
ATOM 3406 N N . LYS A 1 425 ? -2.554 23.617 24.852 1.00 97.44 425 LYS A N 1
ATOM 3407 C CA . LYS A 1 425 ? -1.792 24.634 24.113 1.00 97.44 425 LYS A CA 1
ATOM 3408 C C . LYS A 1 425 ? -1.756 24.302 22.624 1.00 97.44 425 LYS A C 1
ATOM 3410 O O . LYS A 1 425 ? -1.414 23.179 22.264 1.00 97.44 425 LYS A O 1
ATOM 3415 N N . VAL A 1 426 ? -2.066 25.274 21.767 1.00 97.50 426 VAL A N 1
ATOM 3416 C CA . VAL A 1 426 ? -1.886 25.143 20.311 1.00 97.50 426 VAL A CA 1
ATOM 3417 C C . VAL A 1 426 ? -0.389 25.075 20.005 1.00 97.50 426 VAL A C 1
ATOM 3419 O O . VAL A 1 426 ? 0.378 25.921 20.459 1.00 97.50 426 VAL A O 1
ATOM 3422 N N . ILE A 1 427 ? 0.025 24.067 19.243 1.00 97.38 427 ILE A N 1
ATOM 3423 C CA . ILE A 1 427 ? 1.404 23.883 18.770 1.00 97.38 427 ILE A CA 1
ATOM 3424 C C . ILE A 1 427 ? 1.532 24.323 17.316 1.00 97.38 427 ILE A C 1
ATOM 3426 O O . ILE A 1 427 ? 2.496 24.988 16.947 1.00 97.38 427 ILE A O 1
ATOM 3430 N N . LYS A 1 428 ? 0.565 23.932 16.485 1.00 96.69 428 LYS A N 1
ATOM 3431 C CA . LYS A 1 428 ? 0.561 24.211 15.050 1.00 96.69 428 LYS A CA 1
ATOM 3432 C C . LYS A 1 428 ? -0.875 24.346 14.564 1.00 96.69 428 LYS A C 1
ATOM 3434 O O . LYS A 1 428 ? -1.744 23.638 15.061 1.00 96.69 428 LYS A O 1
ATOM 3439 N N . GLN A 1 429 ? -1.113 25.209 13.581 1.00 97.75 429 GLN A N 1
ATOM 3440 C CA . GLN A 1 429 ? -2.427 25.391 12.967 1.00 97.75 429 GLN A CA 1
ATOM 3441 C C . GLN A 1 429 ? -2.294 25.659 11.464 1.00 97.75 429 GLN A C 1
ATOM 3443 O O . GLN A 1 429 ? -1.323 26.267 11.015 1.00 97.75 429 GLN A O 1
ATOM 3448 N N . ALA A 1 430 ? -3.279 25.201 10.700 1.00 97.44 430 ALA A N 1
ATOM 3449 C CA . ALA A 1 430 ? -3.485 25.491 9.293 1.00 97.44 430 ALA A CA 1
ATOM 3450 C C . ALA A 1 430 ? -4.894 26.041 9.085 1.00 97.44 430 ALA A C 1
ATOM 3452 O O . ALA A 1 430 ? -5.871 25.511 9.617 1.00 97.44 430 ALA A O 1
ATOM 3453 N N . PHE A 1 431 ? -4.989 27.065 8.249 1.00 96.75 431 PHE A N 1
ATOM 3454 C CA . PHE A 1 431 ? -6.253 27.485 7.658 1.00 96.75 431 PHE A CA 1
ATOM 3455 C C . PHE A 1 431 ? -6.504 26.715 6.358 1.00 96.75 431 PHE A C 1
ATOM 3457 O O . PHE A 1 431 ? -5.630 25.995 5.869 1.00 96.75 431 PHE A O 1
ATOM 3464 N N . ARG A 1 432 ? -7.688 26.923 5.781 1.00 95.75 432 ARG A N 1
ATOM 3465 C CA . ARG A 1 432 ? -8.218 26.250 4.584 1.00 95.75 432 ARG A CA 1
ATOM 3466 C C . ARG A 1 432 ? -7.210 26.002 3.450 1.00 95.75 432 ARG A C 1
ATOM 3468 O O . ARG A 1 432 ? -7.210 24.923 2.879 1.00 95.75 432 ARG A O 1
ATOM 3475 N N . CYS A 1 433 ? -6.356 26.978 3.135 1.00 97.56 433 CYS A N 1
ATOM 3476 C CA . CYS A 1 433 ? -5.411 26.921 2.006 1.00 97.56 433 CYS A CA 1
ATOM 3477 C C . CYS A 1 433 ? -3.955 26.635 2.401 1.00 97.56 433 CYS A C 1
ATOM 3479 O O . CYS A 1 433 ? -3.069 26.613 1.551 1.00 97.56 433 CYS A O 1
ATOM 3481 N N . ASN A 1 434 ? -3.687 26.425 3.692 1.00 96.81 434 ASN A N 1
ATOM 3482 C CA . ASN A 1 434 ? -2.324 26.268 4.207 1.00 96.81 434 ASN A CA 1
ATOM 3483 C C . ASN A 1 434 ? -2.068 24.847 4.720 1.00 96.81 434 ASN A C 1
ATOM 3485 O O . ASN A 1 434 ? -1.072 24.608 5.406 1.00 96.81 434 ASN A O 1
ATOM 3489 N N . LEU A 1 435 ? -2.962 23.904 4.403 1.00 97.56 435 LEU A N 1
ATOM 3490 C CA . LEU A 1 435 ? -2.875 22.534 4.890 1.00 97.56 435 LEU A CA 1
ATOM 3491 C C . LEU A 1 435 ? -1.593 21.847 4.404 1.00 97.56 435 LEU A C 1
ATOM 3493 O O . LEU A 1 435 ? -0.901 21.228 5.201 1.00 97.56 435 LEU A O 1
ATOM 3497 N N . ILE A 1 436 ? -1.185 22.031 3.148 1.00 97.31 436 ILE A N 1
ATOM 3498 C CA . ILE A 1 436 ? 0.045 21.399 2.646 1.00 97.31 436 ILE A CA 1
ATOM 3499 C C . ILE A 1 436 ? 1.313 21.869 3.379 1.00 97.31 436 ILE A C 1
ATOM 3501 O O . ILE A 1 436 ? 2.149 21.056 3.777 1.00 97.31 436 ILE A O 1
ATOM 3505 N N . SER A 1 437 ? 1.407 23.171 3.663 1.00 97.06 437 SER A N 1
ATOM 3506 C CA . SER A 1 437 ? 2.480 23.751 4.479 1.00 97.06 437 SER A CA 1
ATOM 3507 C C . SER A 1 437 ? 2.409 23.247 5.922 1.00 97.06 437 SER A C 1
ATOM 3509 O O . SER A 1 437 ? 3.431 22.994 6.565 1.00 97.06 437 SER A O 1
ATOM 3511 N N . TYR A 1 438 ? 1.198 23.034 6.438 1.00 97.62 438 TYR A N 1
ATOM 3512 C CA . TYR A 1 438 ? 0.997 22.397 7.732 1.00 97.62 438 TYR A CA 1
ATOM 3513 C C . TYR A 1 438 ? 1.481 20.943 7.759 1.00 97.62 438 TYR A C 1
ATOM 3515 O O . TYR A 1 438 ? 2.065 20.519 8.754 1.00 97.62 438 TYR A O 1
ATOM 3523 N N . LEU A 1 439 ? 1.358 20.201 6.664 1.00 97.00 439 LEU A N 1
ATOM 3524 C CA . LEU A 1 439 ? 1.928 18.858 6.549 1.00 97.00 439 LEU A CA 1
ATOM 3525 C C . LEU A 1 439 ? 3.457 18.874 6.358 1.00 97.00 439 LEU A C 1
ATOM 3527 O O . LEU A 1 439 ? 4.086 17.820 6.403 1.00 97.00 439 LEU A O 1
ATOM 3531 N N . GLY A 1 440 ? 4.069 20.051 6.171 1.00 96.44 440 GLY A N 1
ATOM 3532 C CA . GLY A 1 440 ? 5.506 20.189 5.913 1.00 96.44 440 GLY A CA 1
ATOM 3533 C C . GLY A 1 440 ? 5.917 19.638 4.548 1.00 96.44 440 GLY A C 1
ATOM 3534 O O . GLY A 1 440 ? 7.049 19.195 4.383 1.00 96.44 440 GLY A O 1
ATOM 3535 N N . GLN A 1 441 ? 4.989 19.618 3.591 1.00 96.38 441 GLN A N 1
ATOM 3536 C CA . GLN A 1 441 ? 5.205 19.048 2.267 1.00 96.38 441 GLN A CA 1
ATOM 3537 C C . GLN A 1 441 ? 5.245 20.138 1.200 1.00 96.38 441 GLN A C 1
ATOM 3539 O O . GLN A 1 441 ? 4.659 21.210 1.349 1.00 96.38 441 GLN A O 1
ATOM 3544 N N . GLN A 1 442 ? 5.938 19.848 0.102 1.00 96.19 442 GLN A N 1
ATOM 3545 C CA 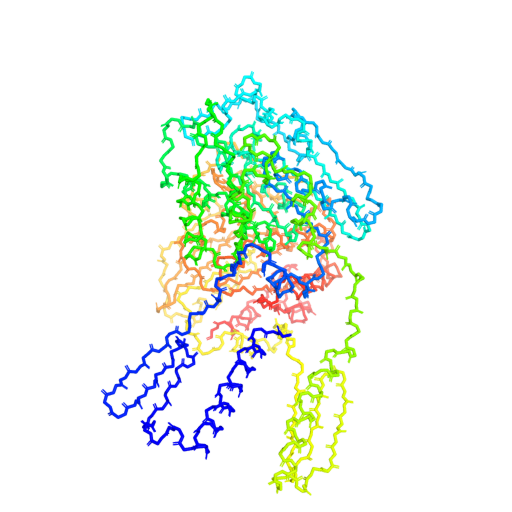. GLN A 1 442 ? 5.989 20.732 -1.053 1.00 96.19 442 GLN A CA 1
ATOM 3546 C C . GLN A 1 442 ? 4.798 20.450 -1.967 1.00 96.19 442 GLN A C 1
ATOM 3548 O O . GLN A 1 442 ? 4.576 19.305 -2.358 1.00 96.19 442 GLN A O 1
ATOM 3553 N N . LYS A 1 443 ? 4.051 21.497 -2.328 1.00 96.25 443 LYS A N 1
ATOM 3554 C CA . LYS A 1 443 ? 2.973 21.408 -3.319 1.00 96.25 443 LYS A CA 1
ATOM 3555 C C . LYS A 1 443 ? 3.493 20.976 -4.686 1.00 96.25 443 LYS A C 1
ATOM 3557 O O . LYS A 1 443 ? 4.612 21.330 -5.064 1.00 96.25 443 LYS A O 1
ATOM 3562 N N . LEU A 1 444 ? 2.661 20.264 -5.441 1.00 93.00 444 LEU A N 1
ATOM 3563 C CA . LEU A 1 444 ? 2.910 20.071 -6.867 1.00 93.00 444 LEU A CA 1
ATOM 3564 C C . LEU A 1 444 ? 2.923 21.420 -7.596 1.00 93.00 444 LEU A C 1
ATOM 3566 O O . LEU A 1 444 ? 2.222 22.358 -7.213 1.00 93.00 444 LEU A O 1
ATOM 3570 N N . SER A 1 445 ? 3.723 21.514 -8.660 1.00 93.81 445 SER A N 1
ATOM 3571 C CA . SER A 1 445 ? 3.719 22.686 -9.543 1.00 93.81 445 SER A CA 1
ATOM 3572 C C . SER A 1 445 ? 2.380 22.829 -10.264 1.00 93.81 445 SER A C 1
ATOM 3574 O O . SER A 1 445 ? 1.857 23.934 -10.369 1.00 93.81 445 SER A O 1
ATOM 3576 N N . ASN A 1 446 ? 1.810 21.699 -10.687 1.00 95.88 446 ASN A N 1
ATOM 3577 C CA . ASN A 1 446 ? 0.517 21.611 -11.344 1.00 95.88 446 ASN A CA 1
ATOM 3578 C C . ASN A 1 446 ? -0.414 20.743 -10.499 1.00 95.88 446 ASN A C 1
ATOM 3580 O O . ASN A 1 446 ? -0.124 19.574 -10.251 1.00 95.88 446 ASN A O 1
ATOM 3584 N N . TRP A 1 447 ? -1.527 21.319 -10.057 1.00 97.25 447 TRP A N 1
ATOM 3585 C CA . TRP A 1 447 ? -2.572 20.578 -9.363 1.00 97.25 447 TRP A CA 1
ATOM 3586 C C . TRP A 1 447 ? -3.388 19.760 -10.361 1.00 97.25 447 TRP A C 1
ATOM 3588 O O . TRP A 1 447 ? -3.861 20.290 -11.369 1.00 97.25 447 TRP A O 1
ATOM 3598 N N . THR A 1 448 ? -3.563 18.472 -10.081 1.00 96.94 448 THR A N 1
ATOM 3599 C CA . THR A 1 448 ? -4.380 17.596 -10.922 1.00 96.94 448 THR A CA 1
ATOM 3600 C C . THR A 1 448 ? -5.837 17.695 -10.491 1.00 96.94 448 THR A C 1
ATOM 3602 O O . THR A 1 448 ? -6.162 17.433 -9.339 1.00 96.94 448 THR A O 1
ATOM 3605 N N . LYS A 1 449 ? -6.732 18.062 -11.406 1.00 97.44 449 LYS A N 1
ATOM 3606 C CA . LYS A 1 449 ? -8.165 18.165 -11.104 1.00 97.44 449 LYS A CA 1
ATOM 3607 C C . LYS A 1 449 ? -8.763 16.786 -10.749 1.00 97.44 449 LYS A C 1
ATOM 3609 O O . LYS A 1 449 ? -8.379 15.811 -11.398 1.00 97.44 449 LYS A O 1
ATOM 3614 N N . PRO A 1 450 ? -9.710 16.687 -9.793 1.00 97.19 450 PRO A N 1
ATOM 3615 C CA . PRO A 1 450 ? -10.395 15.431 -9.491 1.00 97.19 450 PRO A CA 1
ATOM 3616 C C . PRO A 1 450 ? -11.163 14.878 -10.688 1.00 97.19 450 PRO A C 1
ATOM 3618 O O . PRO A 1 450 ? -11.709 15.625 -11.509 1.00 97.19 450 PRO A O 1
ATOM 3621 N N . SER A 1 451 ? -11.259 13.550 -10.742 1.00 96.19 451 SER A N 1
ATOM 3622 C CA . SER A 1 451 ? -12.232 12.855 -11.585 1.00 96.19 451 SER A CA 1
ATOM 3623 C C . SER A 1 451 ? -13.654 12.936 -11.004 1.00 96.19 451 SER A C 1
ATOM 3625 O O . SER A 1 451 ? -13.879 13.423 -9.902 1.00 96.19 451 SER A O 1
ATOM 3627 N N . SER A 1 452 ? -14.652 12.408 -11.719 1.00 96.69 452 SER A N 1
ATOM 3628 C CA . SER A 1 452 ? -16.058 12.396 -11.270 1.00 96.69 452 SER A CA 1
ATOM 3629 C C . SER A 1 452 ? -16.355 11.469 -10.076 1.00 96.69 452 SER A C 1
ATOM 3631 O O . SER A 1 452 ? -17.510 11.368 -9.653 1.00 96.69 452 SER A O 1
ATOM 3633 N N . ILE A 1 453 ? -15.333 10.780 -9.557 1.00 96.62 453 ILE A N 1
ATOM 3634 C CA . ILE A 1 453 ? -15.392 9.850 -8.419 1.00 96.62 453 ILE A CA 1
ATOM 3635 C C . ILE A 1 453 ? -14.456 10.262 -7.266 1.00 96.62 453 ILE A C 1
ATOM 3637 O O . ILE A 1 453 ? -14.250 9.472 -6.343 1.00 96.62 453 ILE A O 1
ATOM 3641 N N . GLU A 1 454 ? -13.885 11.469 -7.322 1.00 97.50 454 GLU A N 1
ATOM 3642 C CA . GLU A 1 454 ? -12.948 12.027 -6.338 1.00 97.50 454 GLU A CA 1
ATOM 3643 C C . GLU A 1 454 ? -13.394 13.437 -5.928 1.00 97.50 454 GLU A C 1
ATOM 3645 O O . GLU A 1 454 ? -13.920 14.183 -6.752 1.00 97.50 454 GLU A O 1
ATOM 3650 N N . GLY A 1 455 ? -13.179 13.813 -4.666 1.00 97.12 455 GLY A N 1
ATOM 3651 C CA . GLY A 1 455 ? -13.254 15.218 -4.248 1.00 97.12 455 GLY A CA 1
ATOM 3652 C C . GLY A 1 455 ? -11.982 15.990 -4.618 1.00 97.12 455 GLY A C 1
ATOM 3653 O O . GLY A 1 455 ? -10.974 15.356 -4.949 1.00 97.12 455 GLY A O 1
ATOM 3654 N N . PRO A 1 456 ? -11.982 17.334 -4.573 1.00 97.69 456 PRO A N 1
ATOM 3655 C CA . PRO A 1 456 ? -13.057 18.225 -4.104 1.00 97.69 456 PRO A CA 1
ATOM 3656 C C . PRO A 1 456 ? -14.180 18.466 -5.118 1.00 97.69 456 PRO A C 1
ATOM 3658 O O . PRO A 1 456 ? -13.995 18.270 -6.318 1.00 97.69 456 PRO A O 1
ATOM 3661 N N . VAL A 1 457 ? -15.323 18.994 -4.660 1.00 96.75 457 VAL A N 1
ATOM 3662 C CA . VAL A 1 457 ? -16.444 19.394 -5.541 1.00 96.75 457 VAL A CA 1
ATOM 3663 C C . VAL A 1 457 ? -16.872 20.858 -5.405 1.00 96.75 457 VAL A C 1
ATOM 3665 O O . VAL A 1 457 ? -17.653 21.323 -6.234 1.00 96.75 457 VAL A O 1
ATOM 3668 N N . LEU A 1 458 ? -16.385 21.598 -4.399 1.00 95.25 458 LEU A N 1
ATOM 3669 C CA . LEU A 1 458 ? -16.804 22.979 -4.133 1.00 95.25 458 LEU A CA 1
ATOM 3670 C C . LEU A 1 458 ? -15.644 23.986 -4.223 1.00 95.25 458 LEU A C 1
ATOM 3672 O O . LEU A 1 458 ? -15.264 24.443 -5.304 1.00 95.25 458 LEU A O 1
ATOM 3676 N N . TYR A 1 459 ? -15.115 24.404 -3.079 1.00 97.56 459 TYR A N 1
ATOM 3677 C CA . TYR A 1 459 ? -14.124 25.467 -2.997 1.00 97.56 459 TYR A CA 1
ATOM 3678 C C . TYR A 1 459 ? -12.734 24.989 -3.396 1.00 97.56 459 TYR A C 1
ATOM 3680 O O . TYR A 1 459 ? -12.091 25.663 -4.190 1.00 97.56 459 TYR A O 1
ATOM 3688 N N . GLY A 1 460 ? -12.291 23.828 -2.918 1.00 97.19 460 GLY A N 1
ATOM 3689 C CA . GLY A 1 460 ? -11.033 23.201 -3.312 1.00 97.19 460 GLY A CA 1
ATOM 3690 C C . GLY A 1 460 ? -10.974 22.900 -4.809 1.00 97.19 460 GLY A C 1
ATOM 3691 O O . GLY A 1 460 ? -9.907 22.968 -5.410 1.00 97.19 460 GLY A O 1
ATOM 3692 N N . LEU A 1 461 ? -12.127 22.672 -5.452 1.00 97.31 461 LEU A N 1
ATOM 3693 C CA . LEU A 1 461 ? -12.207 22.489 -6.905 1.00 97.31 461 LEU A CA 1
ATOM 3694 C C . LEU A 1 461 ? -11.860 23.769 -7.680 1.00 97.31 461 LEU A C 1
ATOM 3696 O O . LEU A 1 461 ? -11.293 23.702 -8.769 1.00 97.31 461 LEU A O 1
ATOM 3700 N N . THR A 1 462 ? -12.222 24.928 -7.130 1.00 97.88 462 THR A N 1
ATOM 3701 C CA . THR A 1 462 ? -11.968 26.251 -7.728 1.00 97.88 462 THR A CA 1
ATOM 3702 C C . THR A 1 462 ? -10.715 26.929 -7.168 1.00 97.88 462 THR A C 1
ATOM 3704 O O . THR A 1 462 ? -10.226 27.886 -7.759 1.00 97.88 462 THR A O 1
ATOM 3707 N N . HIS A 1 463 ? -10.171 26.413 -6.063 1.00 97.94 463 HIS A N 1
ATOM 3708 C CA . HIS A 1 463 ? -8.995 26.921 -5.363 1.00 97.94 463 HIS A CA 1
ATOM 3709 C C . HIS A 1 463 ? -8.037 25.754 -5.073 1.00 97.94 463 HIS A C 1
ATOM 3711 O O . HIS A 1 463 ? -8.065 25.190 -3.976 1.00 97.94 463 HIS A O 1
ATOM 3717 N N . PRO A 1 464 ? -7.190 25.375 -6.048 1.00 96.75 464 PRO A N 1
ATOM 3718 C CA . PRO A 1 464 ? -6.215 24.302 -5.888 1.00 96.75 464 PRO A CA 1
ATOM 3719 C C . PRO A 1 464 ? -5.410 24.416 -4.588 1.00 96.75 464 PRO A C 1
ATOM 3721 O O . PRO A 1 464 ? -4.957 25.505 -4.233 1.00 96.75 464 PRO A O 1
ATOM 3724 N N . PHE A 1 465 ? -5.188 23.286 -3.910 1.00 97.25 465 PHE A N 1
ATOM 3725 C CA . PHE A 1 465 ? -4.503 23.195 -2.608 1.00 97.25 465 PHE A CA 1
ATOM 3726 C C . PHE A 1 465 ? -5.254 23.800 -1.406 1.00 97.25 465 PHE A C 1
ATOM 3728 O O . PHE A 1 465 ? -4.679 23.903 -0.319 1.00 97.25 465 PHE A O 1
ATOM 3735 N N . CYS A 1 466 ? -6.528 24.162 -1.567 1.00 98.00 466 CYS A N 1
ATOM 3736 C CA . CYS A 1 466 ? -7.416 24.533 -0.468 1.00 98.00 466 CYS A CA 1
ATOM 3737 C C . CYS A 1 466 ? -8.451 23.441 -0.192 1.00 98.00 466 CYS A C 1
ATOM 3739 O O . CYS A 1 466 ? -8.889 22.757 -1.112 1.00 98.00 466 CYS A O 1
ATOM 3741 N N . THR A 1 467 ? -8.888 23.324 1.063 1.00 97.12 467 THR A N 1
ATOM 3742 C CA . THR A 1 467 ? -9.913 22.343 1.444 1.00 97.12 467 THR A CA 1
ATOM 3743 C C . THR A 1 467 ? -11.335 22.823 1.147 1.00 97.12 467 THR A C 1
ATOM 3745 O O . THR A 1 467 ? -11.624 24.015 1.311 1.00 97.12 467 THR A O 1
ATOM 3748 N N . ASP A 1 468 ? -12.269 21.931 0.804 1.00 96.69 468 ASP A N 1
ATOM 3749 C CA . ASP A 1 468 ? -13.699 22.268 0.682 1.00 96.69 468 ASP A CA 1
ATOM 3750 C C . ASP A 1 468 ? -14.288 22.730 2.027 1.00 96.69 468 ASP A C 1
ATOM 3752 O O . ASP A 1 468 ? -15.105 23.657 2.074 1.00 96.69 468 ASP A O 1
ATOM 3756 N N . CYS A 1 469 ? -13.766 22.207 3.132 1.00 94.81 469 CYS A N 1
ATOM 3757 C CA . CYS A 1 469 ? -14.282 22.438 4.471 1.00 94.81 469 CYS A CA 1
ATOM 3758 C C . CYS A 1 469 ? -14.055 23.883 4.945 1.00 94.81 469 CYS A C 1
ATOM 3760 O O . CYS A 1 469 ? -12.928 24.317 5.209 1.00 94.81 469 CYS A O 1
ATOM 3762 N N . SER A 1 470 ? -15.140 24.649 5.090 1.00 93.38 470 SER A N 1
ATOM 3763 C CA . SER A 1 470 ? -15.090 26.024 5.604 1.00 93.38 470 SER A CA 1
ATOM 3764 C C . SER A 1 470 ? -15.037 26.053 7.135 1.00 93.38 470 SER A C 1
ATOM 3766 O O . SER A 1 470 ? -15.882 25.468 7.812 1.00 93.38 470 SER A O 1
ATOM 3768 N N . GLY A 1 471 ? -14.051 26.762 7.695 1.00 93.75 471 GLY A N 1
ATOM 3769 C CA . GLY A 1 471 ? -13.868 26.896 9.147 1.00 93.75 471 GLY A CA 1
ATOM 3770 C C . GLY A 1 471 ? -13.290 25.655 9.841 1.00 93.75 471 GLY A C 1
ATOM 3771 O O . GLY A 1 471 ? -13.295 25.585 11.070 1.00 93.75 471 GLY A O 1
ATOM 3772 N N . CYS A 1 472 ? -12.788 24.684 9.077 1.00 96.44 472 CYS A N 1
ATOM 3773 C CA . CYS A 1 472 ? -12.228 23.427 9.574 1.00 96.44 472 CYS A CA 1
ATOM 3774 C C . CYS A 1 472 ? -10.705 23.527 9.683 1.00 96.44 472 CYS A C 1
ATOM 3776 O O . CYS A 1 472 ? -9.958 22.850 8.976 1.00 96.44 472 CYS A O 1
ATOM 3778 N N . ASN A 1 473 ? -10.236 24.429 10.542 1.00 97.81 473 ASN A N 1
ATOM 3779 C CA . ASN A 1 473 ? -8.807 24.678 10.688 1.00 97.81 473 ASN A CA 1
ATOM 3780 C C . ASN A 1 473 ? -8.121 23.438 11.265 1.00 97.81 473 ASN A C 1
ATOM 3782 O O . ASN A 1 473 ? -8.440 23.004 12.371 1.00 97.81 473 ASN A O 1
ATOM 3786 N N . SER A 1 474 ? -7.165 22.886 10.520 1.00 98.31 474 SER A N 1
ATOM 3787 C CA . SER A 1 474 ? -6.335 21.790 11.021 1.00 98.31 474 SER A CA 1
ATOM 3788 C C . SER A 1 474 ? -5.440 22.317 12.133 1.00 98.31 474 SER A C 1
ATOM 3790 O O . SER A 1 474 ? -4.913 23.425 12.024 1.00 98.31 474 SER A O 1
ATOM 3792 N N . ALA A 1 475 ? -5.292 21.577 13.224 1.00 98.38 475 ALA A N 1
ATOM 3793 C CA . ALA A 1 475 ? -4.546 22.060 14.375 1.00 98.38 475 ALA A CA 1
ATOM 3794 C C . ALA A 1 475 ? -4.039 20.925 15.260 1.00 98.38 475 ALA A C 1
ATOM 3796 O O . ALA A 1 475 ? -4.758 19.969 15.546 1.00 98.38 475 ALA A O 1
ATOM 3797 N N . LEU A 1 476 ? -2.818 21.099 15.759 1.00 98.06 476 LEU A N 1
ATOM 3798 C CA . LEU A 1 476 ? -2.164 20.238 16.731 1.00 98.06 476 LEU A CA 1
ATOM 3799 C C . LEU A 1 476 ? -2.134 20.942 18.084 1.00 98.06 476 LEU A C 1
ATOM 3801 O O . LEU A 1 476 ? -1.590 22.042 18.210 1.00 98.06 476 LEU A O 1
ATOM 3805 N N . PHE A 1 477 ? -2.659 20.275 19.103 1.00 98.06 477 PHE A N 1
ATOM 3806 C CA . PHE A 1 477 ? -2.659 20.726 20.487 1.00 98.06 477 PHE A CA 1
ATOM 3807 C C . PHE A 1 477 ? -1.836 19.794 21.369 1.00 98.06 477 PHE A C 1
ATOM 3809 O O . PHE A 1 477 ? -1.741 18.589 21.135 1.00 98.06 477 PHE A O 1
ATOM 3816 N N . HIS A 1 478 ? -1.286 20.360 22.436 1.00 97.12 478 HIS A N 1
ATOM 3817 C CA . HIS A 1 478 ? -0.666 19.639 23.535 1.00 97.12 478 HIS A CA 1
ATOM 3818 C C . HIS A 1 478 ? -1.535 19.791 24.789 1.00 97.12 478 HIS A C 1
ATOM 3820 O O . HIS A 1 478 ? -1.720 20.906 25.279 1.00 97.12 478 HIS A O 1
ATOM 3826 N N . CYS A 1 479 ? -2.098 18.684 25.270 1.00 95.31 479 CYS A N 1
ATOM 3827 C CA . CYS A 1 479 ? -3.025 18.608 26.400 1.00 95.31 479 CYS A CA 1
ATOM 3828 C C . CYS A 1 479 ? -2.423 17.688 27.475 1.00 95.31 479 CYS A C 1
ATOM 3830 O O . CYS A 1 479 ? -2.628 16.470 27.448 1.00 95.31 479 CYS A O 1
ATOM 3832 N N . GLY A 1 480 ? -1.619 18.253 28.381 1.00 93.50 480 GLY A N 1
ATOM 3833 C CA . GLY A 1 480 ? -0.769 17.459 29.274 1.00 93.50 480 GLY A CA 1
ATOM 3834 C C . GLY A 1 480 ? 0.214 16.607 28.466 1.00 93.50 480 GLY A C 1
ATOM 3835 O O . GLY A 1 480 ? 0.830 17.097 27.532 1.00 93.50 480 GLY A O 1
ATOM 3836 N N . GLU A 1 481 ? 0.321 15.311 28.752 1.00 91.75 481 GLU A N 1
ATOM 3837 C CA . GLU A 1 481 ? 1.228 14.409 28.019 1.00 91.75 481 GLU A CA 1
ATOM 3838 C C . GLU A 1 481 ? 0.713 13.978 26.633 1.00 91.75 481 GLU A C 1
ATOM 3840 O O . GLU A 1 481 ? 1.428 13.319 25.874 1.00 91.75 481 GLU A O 1
ATOM 3845 N N . THR A 1 482 ? -0.536 14.309 26.292 1.00 94.38 482 THR A N 1
ATOM 3846 C CA . THR A 1 482 ? -1.176 13.868 25.047 1.00 94.38 482 THR A CA 1
ATOM 3847 C C . THR A 1 482 ? -1.136 14.965 23.990 1.00 94.38 482 THR A C 1
ATOM 3849 O O . THR A 1 482 ? -1.576 16.092 24.218 1.00 94.38 482 THR A O 1
ATOM 3852 N N . LYS A 1 483 ? -0.666 14.624 22.792 1.00 96.75 483 LYS A N 1
ATOM 3853 C CA . LYS A 1 483 ? -0.877 15.412 21.578 1.00 96.75 483 LYS A CA 1
ATOM 3854 C C . LYS A 1 483 ? -2.225 15.039 20.965 1.00 96.75 483 LYS A C 1
ATOM 3856 O O . LYS A 1 483 ? -2.496 13.857 20.757 1.00 96.75 483 LYS A O 1
ATOM 3861 N N . ILE A 1 484 ? -3.066 16.031 20.704 1.00 97.50 484 ILE A N 1
ATOM 3862 C CA . ILE A 1 484 ? -4.362 15.839 20.049 1.00 97.50 484 ILE A CA 1
ATOM 3863 C C . ILE A 1 484 ? -4.379 16.706 18.802 1.00 97.50 484 ILE A C 1
ATOM 3865 O O . ILE A 1 484 ? -4.144 17.909 18.880 1.00 97.50 484 ILE A O 1
ATOM 3869 N N . GLU A 1 485 ? -4.646 16.097 17.660 1.00 98.31 485 GLU A N 1
ATOM 3870 C CA . GLU A 1 485 ? -4.575 16.757 16.366 1.00 98.31 485 GLU A CA 1
ATOM 3871 C C . GLU A 1 485 ? -5.872 16.581 15.588 1.00 98.31 485 GLU A C 1
ATOM 3873 O O . GLU A 1 485 ? -6.493 15.522 15.650 1.00 98.31 485 GLU A O 1
ATOM 3878 N N . TYR A 1 486 ? -6.257 17.599 14.830 1.00 98.56 486 TYR A N 1
ATOM 3879 C CA . TYR A 1 486 ? -7.263 17.497 13.783 1.00 98.56 486 TYR A CA 1
ATOM 3880 C C . TYR A 1 486 ? -6.643 17.862 12.437 1.00 98.56 486 TYR A C 1
ATOM 3882 O O . TYR A 1 486 ? -5.984 18.897 12.319 1.00 98.56 486 TYR A O 1
ATOM 3890 N N . VAL A 1 487 ? -6.890 17.026 11.430 1.00 98.38 487 VAL A N 1
ATOM 3891 C CA . VAL A 1 487 ? -6.497 17.257 10.039 1.00 98.38 487 VAL A CA 1
ATOM 3892 C C . VAL A 1 487 ? -7.733 17.104 9.158 1.00 98.38 487 VAL A C 1
ATOM 3894 O O . VAL A 1 487 ? -8.412 16.076 9.199 1.00 98.38 487 VAL A O 1
ATOM 3897 N N . SER A 1 488 ? -8.029 18.137 8.372 1.00 98.06 488 SER A N 1
ATOM 3898 C CA . SER A 1 488 ? -9.205 18.157 7.500 1.00 98.06 488 SER A CA 1
ATOM 3899 C C . SER A 1 488 ? -9.034 17.186 6.332 1.00 98.06 488 SER A C 1
ATOM 3901 O O . SER A 1 488 ? -8.064 17.301 5.586 1.00 98.06 488 SER A O 1
ATOM 3903 N N . VAL A 1 489 ? -9.974 16.249 6.180 1.00 97.75 489 VAL A N 1
ATOM 3904 C CA . VAL A 1 489 ? -10.066 15.296 5.060 1.00 97.75 489 VAL A CA 1
ATOM 3905 C C . VAL A 1 489 ? -11.538 15.006 4.762 1.00 97.75 489 VAL A C 1
ATOM 3907 O O . VAL A 1 489 ? -12.194 14.232 5.462 1.00 97.75 489 VAL A O 1
ATOM 3910 N N . GLU A 1 490 ? -12.078 15.634 3.724 1.00 96.06 490 GLU A N 1
ATOM 3911 C CA . GLU A 1 490 ? -13.530 15.698 3.519 1.00 96.06 490 GLU A CA 1
ATOM 3912 C C . GLU A 1 490 ? -14.108 14.474 2.794 1.00 96.06 490 GLU A C 1
ATOM 3914 O O . GLU A 1 490 ? -15.175 13.970 3.169 1.00 96.06 490 GLU A O 1
ATOM 3919 N N . TYR A 1 491 ? -13.364 13.946 1.820 1.00 98.06 491 TYR A N 1
ATOM 3920 C CA . TYR A 1 491 ? -13.792 12.829 0.977 1.00 98.06 491 TYR A CA 1
ATOM 3921 C C . TYR A 1 491 ? -13.037 11.538 1.288 1.00 98.06 491 TYR A C 1
ATOM 3923 O O . TYR A 1 491 ? -11.895 11.559 1.753 1.00 98.06 491 TYR A O 1
ATOM 3931 N N . ALA A 1 492 ? -13.642 10.388 0.972 1.00 97.25 492 ALA A N 1
ATOM 3932 C CA . ALA A 1 492 ? -12.964 9.097 1.120 1.00 97.25 492 ALA A CA 1
ATOM 3933 C C . ALA A 1 492 ? -11.773 8.954 0.157 1.00 97.25 492 ALA A C 1
ATOM 3935 O O . ALA A 1 492 ? -10.791 8.283 0.481 1.00 97.25 492 ALA A O 1
ATOM 3936 N N . ARG A 1 493 ? -11.858 9.603 -1.010 1.00 97.19 493 ARG A N 1
ATOM 3937 C CA . ARG A 1 493 ? -10.750 9.808 -1.943 1.00 97.19 493 ARG A CA 1
ATOM 3938 C C . ARG A 1 493 ? -10.778 11.247 -2.430 1.00 97.19 493 ARG A C 1
ATOM 3940 O O . ARG A 1 493 ? -11.760 11.692 -3.021 1.00 97.19 493 ARG A O 1
ATOM 3947 N N . ASP A 1 494 ? -9.708 11.958 -2.131 1.00 96.25 494 ASP A N 1
ATOM 3948 C CA . ASP A 1 494 ? -9.645 13.404 -2.244 1.00 96.25 494 ASP A CA 1
ATOM 3949 C C . ASP A 1 494 ? -8.318 13.819 -2.868 1.00 96.25 494 ASP A C 1
ATOM 3951 O O . ASP A 1 494 ? -7.272 13.261 -2.536 1.00 96.25 494 ASP A O 1
ATOM 3955 N N . VAL A 1 495 ? -8.354 14.799 -3.762 1.00 97.56 495 VAL A N 1
ATOM 3956 C CA . VAL A 1 495 ? -7.164 15.354 -4.404 1.00 97.56 495 VAL A CA 1
ATOM 3957 C C . VAL A 1 495 ? -6.991 16.847 -4.111 1.00 97.56 495 VAL A C 1
ATOM 3959 O O . VAL A 1 495 ? -6.200 17.505 -4.782 1.00 97.56 495 VAL A O 1
ATOM 3962 N N . GLU A 1 496 ? -7.680 17.399 -3.102 1.00 96.50 496 GLU A N 1
ATOM 3963 C CA . GLU A 1 496 ? -7.483 18.777 -2.619 1.00 96.50 496 GLU A CA 1
ATOM 3964 C C . GLU A 1 496 ? -6.005 19.067 -2.340 1.00 96.50 496 GLU A C 1
ATOM 3966 O O . GLU A 1 496 ? -5.455 20.057 -2.828 1.00 96.50 496 GLU A O 1
ATOM 3971 N N . ILE A 1 497 ? -5.344 18.179 -1.591 1.00 97.69 497 ILE A N 1
ATOM 3972 C CA . ILE A 1 497 ? -3.972 18.359 -1.122 1.00 97.69 497 ILE A CA 1
ATOM 3973 C C . ILE A 1 497 ? -3.045 17.360 -1.812 1.00 97.69 497 ILE A C 1
ATOM 3975 O O . ILE A 1 497 ? -2.966 16.198 -1.428 1.00 97.69 497 ILE A O 1
ATOM 3979 N N . GLN A 1 498 ? -2.301 17.842 -2.808 1.00 97.06 498 GLN A N 1
ATOM 3980 C CA . GLN A 1 498 ? -1.312 17.054 -3.550 1.00 97.06 498 GLN A CA 1
ATOM 3981 C C . GLN A 1 498 ? 0.087 17.608 -3.314 1.00 97.06 498 GLN A C 1
ATOM 3983 O O . GLN A 1 498 ? 0.318 18.817 -3.429 1.00 97.06 498 GLN A O 1
ATOM 3988 N N . SER A 1 499 ? 1.035 16.729 -3.023 1.00 95.88 499 SER A N 1
ATOM 3989 C CA . SER A 1 499 ? 2.434 17.075 -2.812 1.00 95.88 499 SER A CA 1
ATOM 3990 C C . SER A 1 499 ? 3.342 16.396 -3.827 1.00 95.88 499 SER A C 1
ATOM 3992 O O . SER A 1 499 ? 2.935 15.498 -4.555 1.00 95.88 499 SER A O 1
ATOM 3994 N N . THR A 1 500 ? 4.612 16.794 -3.858 1.00 93.50 500 THR A N 1
ATOM 3995 C CA . THR A 1 500 ? 5.641 16.154 -4.698 1.00 93.50 500 THR A CA 1
ATOM 3996 C C . THR A 1 500 ? 5.857 14.666 -4.404 1.00 93.50 500 THR A C 1
ATOM 3998 O O . THR A 1 500 ? 6.543 13.995 -5.170 1.00 93.50 500 THR A O 1
ATOM 4001 N N . ILE A 1 501 ? 5.282 14.150 -3.314 1.00 88.56 501 ILE A N 1
ATOM 4002 C CA . ILE A 1 501 ? 5.419 12.764 -2.855 1.00 88.56 501 ILE A CA 1
ATOM 4003 C C . ILE A 1 501 ? 4.073 12.053 -2.628 1.00 88.56 501 ILE A C 1
ATOM 4005 O O . ILE A 1 501 ? 4.076 10.874 -2.286 1.00 88.56 501 ILE A O 1
ATOM 4009 N N . GLY A 1 502 ? 2.936 12.735 -2.800 1.00 91.50 502 GLY A N 1
ATOM 4010 C CA . GLY A 1 502 ? 1.598 12.173 -2.599 1.00 91.50 502 GLY A CA 1
ATOM 4011 C C . GLY A 1 502 ? 0.578 12.804 -3.544 1.00 91.50 502 GLY A C 1
ATOM 4012 O O . GLY A 1 502 ? 0.488 14.026 -3.635 1.00 91.50 502 GLY A O 1
ATOM 4013 N N . ASN A 1 503 ? -0.208 11.977 -4.232 1.00 94.88 503 ASN A N 1
ATOM 4014 C CA . ASN A 1 503 ? -1.113 12.414 -5.300 1.00 94.88 503 ASN A CA 1
ATOM 4015 C C . ASN A 1 503 ? -2.542 12.685 -4.807 1.00 94.88 503 ASN A C 1
ATOM 4017 O O . ASN A 1 503 ? -3.365 13.208 -5.552 1.00 94.88 503 ASN A O 1
ATOM 4021 N N . THR A 1 504 ? -2.843 12.320 -3.564 1.00 97.94 504 THR A N 1
ATOM 4022 C CA . THR A 1 504 ? -4.144 12.495 -2.910 1.00 97.94 504 THR A CA 1
ATOM 4023 C C . THR A 1 504 ? -3.962 13.120 -1.528 1.00 97.94 504 THR A C 1
ATOM 4025 O O . THR A 1 504 ? -2.907 12.966 -0.901 1.00 97.94 504 THR A O 1
ATOM 4028 N N . THR A 1 505 ? -5.014 13.747 -0.998 1.00 98.25 505 THR A N 1
ATOM 4029 C CA . THR A 1 505 ? -5.041 14.250 0.380 1.00 98.25 505 THR A CA 1
ATOM 4030 C C . THR A 1 505 ? -4.757 13.114 1.365 1.00 98.25 505 THR A C 1
ATOM 4032 O O . THR A 1 505 ? -3.986 13.289 2.308 1.00 98.25 505 THR A O 1
ATOM 4035 N N . GLN A 1 506 ? -5.314 11.917 1.135 1.00 98.12 506 GLN A N 1
ATOM 4036 C CA . GLN A 1 506 ? -5.092 10.752 1.997 1.00 98.12 506 GLN A CA 1
ATOM 4037 C C . GLN A 1 506 ? -3.621 10.319 2.003 1.00 98.12 506 GLN A C 1
ATOM 4039 O O . GLN A 1 506 ? -3.082 10.042 3.077 1.00 98.12 506 GLN A O 1
ATOM 4044 N N . GLU A 1 507 ? -2.953 10.283 0.848 1.00 96.56 507 GLU A N 1
ATOM 4045 C CA . GLU A 1 507 ? -1.522 9.967 0.754 1.00 96.56 507 GLU A CA 1
ATOM 4046 C C . GLU A 1 507 ? -0.666 11.038 1.430 1.00 96.56 507 GLU A C 1
ATOM 4048 O O . GLU A 1 507 ? 0.197 10.698 2.240 1.00 96.56 507 GLU A O 1
ATOM 4053 N N . ALA A 1 508 ? -0.934 12.322 1.170 1.00 97.31 508 ALA A N 1
ATOM 4054 C CA . ALA A 1 508 ? -0.209 13.429 1.787 1.00 97.31 508 ALA A CA 1
ATOM 4055 C C . ALA A 1 508 ? -0.321 13.381 3.321 1.00 97.31 508 ALA A C 1
ATOM 4057 O O . ALA A 1 508 ? 0.693 13.407 4.024 1.00 97.31 508 ALA A O 1
ATOM 4058 N N . VAL A 1 509 ? -1.534 13.221 3.858 1.00 97.88 509 VAL A N 1
ATOM 4059 C CA . VAL A 1 509 ? -1.760 13.078 5.305 1.00 97.88 509 VAL A CA 1
ATOM 4060 C C . VAL A 1 509 ? -1.058 11.837 5.851 1.00 97.88 509 VAL A C 1
ATOM 4062 O O . VAL A 1 509 ? -0.400 11.905 6.885 1.00 97.88 509 VAL A O 1
ATOM 4065 N N . SER A 1 510 ? -1.126 10.711 5.149 1.00 96.19 510 SER A N 1
ATOM 4066 C CA . SER A 1 510 ? -0.483 9.466 5.580 1.00 96.19 510 SER A CA 1
ATOM 4067 C C . SER A 1 510 ? 1.043 9.601 5.653 1.00 96.19 510 SER A C 1
ATOM 4069 O O . SER A 1 510 ? 1.661 9.213 6.646 1.00 96.19 510 SER A O 1
ATOM 4071 N N . LEU A 1 511 ? 1.667 10.228 4.655 1.00 92.06 511 LEU A N 1
ATOM 4072 C CA . LEU A 1 511 ? 3.107 10.498 4.653 1.00 92.06 511 LEU A CA 1
ATOM 4073 C C . LEU A 1 511 ? 3.518 11.422 5.804 1.00 92.06 511 LEU A C 1
ATOM 4075 O O . LEU A 1 511 ? 4.520 11.161 6.471 1.00 92.06 511 LEU A O 1
ATOM 4079 N N . TYR A 1 512 ? 2.713 12.448 6.089 1.00 95.12 512 TYR A N 1
ATOM 4080 C CA . TYR A 1 512 ? 2.908 13.309 7.254 1.00 95.12 512 TYR A CA 1
ATOM 4081 C C . TYR A 1 512 ? 2.843 12.511 8.565 1.00 95.12 512 TYR A C 1
ATOM 4083 O O . TYR A 1 512 ? 3.775 12.568 9.370 1.00 95.12 512 TYR A O 1
ATOM 4091 N N . LEU A 1 513 ? 1.800 11.703 8.764 1.00 95.00 513 LEU A N 1
ATOM 4092 C CA . LEU A 1 513 ? 1.604 10.939 10.000 1.00 95.00 513 LEU A CA 1
ATOM 4093 C C . LEU A 1 513 ? 2.669 9.860 10.232 1.00 95.00 513 LEU A C 1
ATOM 4095 O O . LEU A 1 513 ? 2.981 9.534 11.380 1.00 95.00 513 LEU A O 1
ATOM 4099 N N . ASN A 1 514 ? 3.259 9.329 9.159 1.00 89.75 514 ASN A N 1
ATOM 4100 C CA . ASN A 1 514 ? 4.370 8.384 9.250 1.00 89.75 514 ASN A CA 1
ATOM 4101 C C . ASN A 1 514 ? 5.612 9.022 9.902 1.00 89.75 514 ASN A C 1
ATOM 4103 O O . ASN A 1 514 ? 6.375 8.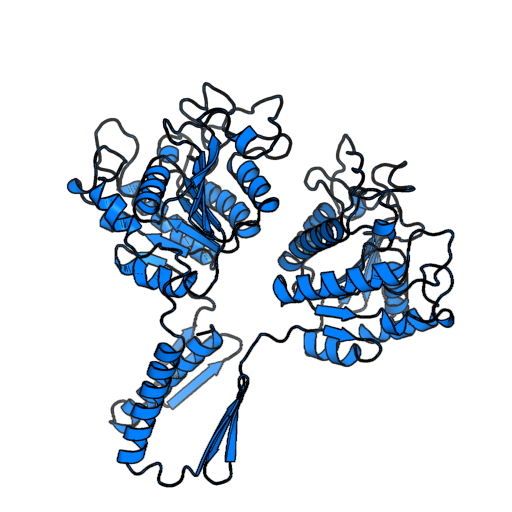342 10.582 1.00 89.75 514 ASN A O 1
ATOM 4107 N N . SER A 1 515 ? 5.792 10.339 9.751 1.00 78.00 515 SER A N 1
ATOM 4108 C CA . SER A 1 515 ? 6.913 11.074 10.349 1.00 78.00 515 SER A CA 1
ATOM 4109 C C . SER A 1 515 ? 6.707 11.454 11.824 1.00 78.00 515 SER A C 1
ATOM 4111 O O . SER A 1 515 ? 7.681 11.719 12.526 1.00 78.00 515 SER A O 1
ATOM 4113 N N . SER A 1 516 ? 5.463 11.470 12.320 1.00 74.88 516 SER A N 1
ATOM 4114 C CA . SER A 1 516 ? 5.113 12.060 13.623 1.00 74.88 516 SER A CA 1
ATOM 4115 C C . SER A 1 516 ? 4.861 11.051 14.753 1.00 74.88 516 SER A C 1
ATOM 4117 O O . SER A 1 516 ? 4.590 11.462 15.882 1.00 74.88 516 SER A O 1
ATOM 4119 N N . PHE A 1 517 ? 4.991 9.745 14.479 1.00 77.94 517 PHE A N 1
ATOM 4120 C CA . PHE A 1 517 ? 4.638 8.632 15.375 1.00 77.94 517 PHE A CA 1
ATOM 4121 C C . PHE A 1 517 ? 3.244 8.798 16.009 1.00 77.94 517 PHE A C 1
ATOM 4123 O O . PHE A 1 517 ? 3.080 9.238 17.150 1.00 77.94 517 PHE A O 1
ATOM 4130 N N . THR A 1 518 ? 2.215 8.397 15.265 1.00 86.12 518 THR A N 1
ATOM 4131 C CA . THR A 1 518 ? 0.814 8.519 15.691 1.00 86.12 518 THR A CA 1
ATOM 4132 C C . THR A 1 518 ? 0.304 7.234 16.347 1.00 86.12 518 THR A C 1
ATOM 4134 O O . THR A 1 518 ? 0.432 6.142 15.791 1.00 86.12 518 THR A O 1
ATOM 4137 N N . ASN A 1 519 ? -0.298 7.326 17.543 1.00 90.81 519 ASN A N 1
ATOM 4138 C CA . ASN A 1 519 ? -0.809 6.130 18.222 1.00 90.81 519 ASN A CA 1
ATOM 4139 C C . ASN A 1 519 ? -2.222 5.762 17.770 1.00 90.81 519 ASN A C 1
ATOM 4141 O O . ASN A 1 519 ? -2.505 4.585 17.553 1.00 90.81 519 ASN A O 1
ATOM 4145 N N . VAL A 1 520 ? -3.108 6.748 17.655 1.00 96.38 520 VAL A N 1
ATOM 4146 C CA . VAL A 1 520 ? -4.521 6.519 17.348 1.00 96.38 520 VAL A CA 1
ATOM 4147 C C . VAL A 1 520 ? -4.964 7.455 16.237 1.00 96.38 520 VAL A C 1
ATOM 4149 O O . VAL A 1 520 ? -4.788 8.664 16.350 1.00 96.38 520 VAL A O 1
ATOM 4152 N N . CYS A 1 521 ? -5.588 6.892 15.208 1.00 98.31 521 CYS A N 1
ATOM 4153 C CA . CYS A 1 521 ? -6.278 7.646 14.167 1.00 98.31 521 CYS A CA 1
ATOM 4154 C C . CYS A 1 521 ? -7.782 7.408 14.285 1.00 98.31 521 CYS A C 1
ATOM 4156 O O . CYS A 1 521 ? -8.238 6.266 14.226 1.00 98.31 521 CYS A O 1
ATOM 4158 N N . VAL A 1 522 ? -8.548 8.478 14.476 1.00 98.31 522 VAL A N 1
ATOM 4159 C CA . VAL A 1 522 ? -10.012 8.461 14.541 1.00 98.31 522 VAL A CA 1
ATOM 4160 C C . VAL A 1 522 ? -10.538 9.123 13.278 1.00 98.31 522 VAL A C 1
ATOM 4162 O O . VAL A 1 522 ? -10.249 10.289 13.027 1.00 98.31 522 VAL A O 1
ATOM 4165 N N . VAL A 1 523 ? -11.281 8.376 12.469 1.00 98.50 523 VAL A N 1
ATOM 4166 C CA . VAL A 1 523 ? -11.575 8.751 11.083 1.00 98.50 523 VAL A CA 1
ATOM 4167 C C . VAL A 1 523 ? -13.075 8.757 10.844 1.00 98.50 523 VAL A C 1
ATOM 4169 O O . VAL A 1 523 ? -13.751 7.775 11.147 1.00 98.50 523 VAL A O 1
ATOM 4172 N N . ASN A 1 524 ? -13.585 9.835 10.258 1.00 97.88 524 ASN A N 1
ATOM 4173 C CA . ASN A 1 524 ? -14.892 9.863 9.613 1.00 97.88 524 ASN A CA 1
ATOM 4174 C C . ASN A 1 524 ? -14.792 10.730 8.365 1.00 97.88 524 ASN A C 1
ATOM 4176 O O . ASN A 1 524 ? -14.422 11.893 8.462 1.00 97.88 524 ASN A O 1
ATOM 4180 N N . SER A 1 525 ? -15.095 10.163 7.205 1.00 96.25 525 SER A N 1
ATOM 4181 C CA . SER A 1 525 ? -15.001 10.895 5.950 1.00 96.25 525 SER A CA 1
ATOM 4182 C C . SER A 1 525 ? -16.002 10.365 4.931 1.00 96.25 525 SER A C 1
ATOM 4184 O O . SER A 1 525 ? -16.440 9.207 4.990 1.00 96.25 525 SER A O 1
ATOM 4186 N N . GLY A 1 526 ? -16.357 11.236 3.994 1.00 95.75 526 GLY A N 1
ATOM 4187 C CA . GLY A 1 526 ? -17.132 10.902 2.818 1.00 95.75 526 GLY A CA 1
ATOM 4188 C C . GLY A 1 526 ? -18.643 10.990 2.944 1.00 95.75 526 GLY A C 1
ATOM 4189 O O . GLY A 1 526 ? -19.360 10.338 2.194 1.00 95.75 526 GLY A O 1
ATOM 4190 N N . ILE A 1 527 ? -19.171 11.829 3.836 1.00 97.38 527 ILE A N 1
ATOM 4191 C CA . ILE A 1 527 ? -20.566 12.279 3.696 1.00 97.38 527 ILE A CA 1
ATOM 4192 C C . ILE A 1 527 ? -20.755 13.137 2.429 1.00 97.38 527 ILE A C 1
ATOM 4194 O O . ILE A 1 527 ? -21.813 13.104 1.795 1.00 97.38 527 ILE A O 1
ATOM 4198 N N . HIS A 1 528 ? -19.708 13.863 2.030 1.00 97.19 528 HIS A N 1
ATOM 4199 C CA . HIS A 1 528 ? -19.680 14.704 0.836 1.00 97.19 528 HIS A CA 1
ATOM 4200 C C . HIS A 1 528 ? -19.465 13.904 -0.458 1.00 97.19 528 HIS A C 1
ATOM 4202 O O . HIS A 1 528 ? -19.911 14.345 -1.514 1.00 97.19 528 HIS A O 1
ATOM 4208 N N . ASP A 1 529 ? -18.949 12.670 -0.384 1.00 98.31 529 ASP A N 1
ATOM 4209 C CA . ASP A 1 529 ? -18.873 11.739 -1.522 1.00 98.31 529 ASP A CA 1
ATOM 4210 C C . ASP A 1 529 ? -20.244 11.489 -2.186 1.00 98.31 529 ASP A C 1
ATOM 4212 O O . ASP A 1 529 ? -20.316 11.143 -3.362 1.00 98.31 529 ASP A O 1
ATOM 4216 N N . MET A 1 530 ? -21.361 11.706 -1.477 1.00 97.44 530 MET A N 1
ATOM 4217 C CA . MET A 1 530 ? -22.710 11.612 -2.060 1.00 97.44 530 MET A CA 1
ATOM 4218 C C . MET A 1 530 ? -23.009 12.684 -3.115 1.00 97.44 530 MET A C 1
ATOM 4220 O O . MET A 1 530 ? -24.016 12.579 -3.813 1.00 97.44 530 MET A O 1
ATOM 4224 N N . MET A 1 531 ? -22.182 13.724 -3.221 1.00 96.56 531 MET A N 1
ATOM 4225 C CA . MET A 1 531 ? -22.270 14.750 -4.263 1.00 96.56 531 MET A CA 1
ATOM 4226 C C . MET A 1 531 ? -21.556 14.337 -5.561 1.00 96.56 531 MET A C 1
ATOM 4228 O O . MET A 1 531 ? -21.728 15.003 -6.578 1.00 96.56 531 MET A O 1
ATOM 4232 N N . LEU A 1 532 ? -20.781 13.245 -5.552 1.00 97.25 532 LEU A N 1
ATOM 4233 C CA . LEU A 1 532 ? -20.010 12.790 -6.707 1.00 97.25 532 LEU A CA 1
ATOM 4234 C C . LEU A 1 532 ? -20.904 12.003 -7.683 1.00 97.25 532 LEU A C 1
ATOM 4236 O O . LEU A 1 532 ? -21.401 10.927 -7.332 1.00 97.25 532 LEU A O 1
ATOM 4240 N N . PRO A 1 533 ? -21.117 12.496 -8.918 1.00 92.69 533 PRO A N 1
ATOM 4241 C CA . PRO A 1 533 ? -22.161 11.977 -9.801 1.00 92.69 533 PRO A CA 1
ATOM 4242 C C . PRO A 1 533 ? -21.880 10.562 -10.317 1.00 92.69 533 PRO A C 1
ATOM 4244 O O . PRO A 1 533 ? -22.815 9.800 -10.550 1.00 92.69 533 PRO A O 1
ATOM 4247 N N . ALA A 1 534 ? -20.608 10.186 -10.481 1.00 95.31 534 ALA A N 1
ATOM 4248 C CA . ALA A 1 534 ? -20.224 8.865 -10.980 1.00 95.31 534 ALA A CA 1
ATOM 4249 C C . ALA A 1 534 ? -19.905 7.864 -9.856 1.00 95.31 534 ALA A C 1
ATOM 4251 O O . ALA A 1 534 ? -19.557 6.711 -10.129 1.00 95.31 534 ALA A O 1
ATOM 4252 N N . LEU A 1 535 ? -19.997 8.277 -8.587 1.00 96.62 535 LEU A N 1
ATOM 4253 C CA . LEU A 1 535 ? -19.583 7.433 -7.476 1.00 96.62 535 LEU A CA 1
ATOM 4254 C C . LEU A 1 535 ? -20.661 6.404 -7.124 1.00 96.62 535 LEU A C 1
ATOM 4256 O O . LEU A 1 535 ? -21.715 6.714 -6.559 1.00 96.62 535 LEU A O 1
ATOM 4260 N N . THR A 1 536 ? -20.362 5.141 -7.416 1.00 96.38 536 THR A N 1
ATOM 4261 C CA . THR A 1 536 ? -21.177 3.995 -6.995 1.00 96.38 536 THR A CA 1
ATOM 4262 C C . THR A 1 536 ? -20.865 3.593 -5.554 1.00 96.38 536 THR A C 1
ATOM 4264 O O . THR A 1 536 ? -19.802 3.903 -5.020 1.00 96.38 536 THR A O 1
ATOM 4267 N N . ASP A 1 537 ? -21.762 2.835 -4.922 1.00 97.19 537 ASP A N 1
ATOM 4268 C CA . ASP A 1 537 ? -21.550 2.357 -3.548 1.00 97.19 537 ASP A CA 1
ATOM 4269 C C . ASP A 1 537 ? -20.310 1.455 -3.435 1.00 97.19 537 ASP A C 1
ATOM 4271 O O . ASP A 1 537 ? -19.585 1.500 -2.443 1.00 97.19 537 ASP A O 1
ATOM 4275 N N . GLN A 1 538 ? -20.026 0.669 -4.478 1.00 91.81 538 GLN A N 1
ATOM 4276 C CA . GLN A 1 538 ? -18.847 -0.189 -4.522 1.00 91.81 538 GLN A CA 1
ATOM 4277 C C . GLN A 1 538 ? -17.552 0.621 -4.673 1.00 91.81 538 GLN A C 1
ATOM 4279 O O . GLN A 1 538 ? -16.560 0.289 -4.023 1.00 91.81 538 GLN A O 1
ATOM 4284 N N . LEU A 1 539 ? -17.560 1.672 -5.502 1.00 93.38 539 LEU A N 1
ATOM 4285 C CA . LEU A 1 539 ? -16.419 2.581 -5.645 1.00 93.38 539 LEU A CA 1
ATOM 4286 C C . LEU A 1 539 ? -16.164 3.351 -4.346 1.00 93.38 539 LEU A C 1
ATOM 4288 O O . LEU A 1 539 ? -15.021 3.433 -3.910 1.00 93.38 539 LEU A O 1
ATOM 4292 N N . TYR A 1 540 ? -17.214 3.816 -3.665 1.00 98.12 540 TYR A N 1
ATOM 4293 C CA . TYR A 1 540 ? -17.077 4.439 -2.348 1.00 98.12 540 TYR A CA 1
ATOM 4294 C C . TYR A 1 540 ? -16.404 3.496 -1.333 1.00 98.12 540 TYR A C 1
ATOM 4296 O O . TYR A 1 540 ? -15.447 3.876 -0.659 1.00 98.12 540 TYR A O 1
ATOM 4304 N N . VAL A 1 541 ? -16.823 2.226 -1.269 1.00 96.62 541 VAL A N 1
ATOM 4305 C CA . VAL A 1 541 ? -16.187 1.224 -0.389 1.00 96.62 541 VAL A CA 1
ATOM 4306 C C . VAL A 1 541 ? -14.722 0.985 -0.764 1.00 96.62 541 VAL A C 1
ATOM 4308 O O . VAL A 1 541 ? -13.895 0.784 0.126 1.00 96.62 541 VAL A O 1
ATOM 4311 N N . GLN A 1 542 ? -14.379 1.012 -2.055 1.00 90.81 542 GLN A N 1
ATOM 4312 C CA . GLN A 1 542 ? -12.991 0.906 -2.517 1.00 90.81 542 GLN A CA 1
ATOM 4313 C C . GLN A 1 542 ? -12.160 2.135 -2.126 1.00 90.81 542 GLN A C 1
ATOM 4315 O O . GLN A 1 542 ? -11.031 1.960 -1.671 1.00 90.81 542 GLN A O 1
ATOM 4320 N N . ASN A 1 543 ? -12.721 3.342 -2.216 1.00 97.62 543 ASN A N 1
ATOM 4321 C CA . ASN A 1 543 ? -12.080 4.579 -1.761 1.00 97.62 543 ASN A CA 1
ATOM 4322 C C . ASN A 1 543 ? -11.813 4.541 -0.248 1.00 97.62 543 ASN A C 1
ATOM 4324 O O . ASN A 1 543 ? -10.695 4.792 0.198 1.00 97.62 543 ASN A O 1
ATOM 4328 N N . VAL A 1 544 ? -12.795 4.108 0.549 1.00 98.31 544 VAL A N 1
ATOM 4329 C CA . VAL A 1 544 ? -12.610 3.913 1.996 1.00 98.31 544 VAL A CA 1
ATOM 4330 C C . VAL A 1 544 ? -11.574 2.825 2.287 1.00 98.31 544 VAL A C 1
ATOM 4332 O O . VAL A 1 544 ? -10.742 2.992 3.175 1.00 98.31 544 VAL A O 1
ATOM 4335 N N . GLN A 1 545 ? -11.582 1.715 1.543 1.00 97.12 545 GLN A N 1
ATOM 4336 C CA . GLN A 1 545 ? -10.573 0.664 1.689 1.00 97.12 545 GLN A CA 1
ATOM 4337 C C . GLN A 1 545 ? -9.162 1.200 1.410 1.00 97.12 545 GLN A C 1
ATOM 4339 O O . GLN A 1 545 ? -8.257 0.911 2.190 1.00 97.12 545 GLN A O 1
ATOM 4344 N N . PHE A 1 546 ? -8.987 1.969 0.332 1.00 95.81 546 PHE A N 1
ATOM 4345 C CA . PHE A 1 546 ? -7.734 2.645 -0.007 1.00 95.81 546 PHE A CA 1
ATOM 4346 C C . PHE A 1 546 ? -7.270 3.533 1.152 1.00 95.81 546 PHE A C 1
ATOM 4348 O O . PHE A 1 546 ? -6.144 3.391 1.629 1.00 95.81 546 PHE A O 1
ATOM 4355 N N . TYR A 1 547 ? -8.164 4.360 1.695 1.00 98.06 547 TYR A N 1
ATOM 4356 C CA . TYR A 1 547 ? -7.823 5.247 2.800 1.00 98.06 547 TYR A CA 1
ATOM 4357 C C . TYR A 1 547 ? -7.433 4.475 4.076 1.00 98.06 547 TYR A C 1
ATOM 4359 O O . TYR A 1 547 ? -6.379 4.720 4.668 1.00 98.06 547 TYR A O 1
ATOM 4367 N N . VAL A 1 548 ? -8.230 3.479 4.478 1.00 97.56 548 VAL A N 1
ATOM 4368 C CA . VAL A 1 548 ? -7.927 2.635 5.648 1.00 97.56 548 VAL A CA 1
ATOM 4369 C C . VAL A 1 548 ? -6.595 1.906 5.469 1.00 97.56 548 VAL A C 1
ATOM 4371 O O . VAL A 1 548 ? -5.831 1.818 6.431 1.00 97.56 548 VAL A O 1
ATOM 4374 N N . GLN A 1 549 ? -6.286 1.426 4.260 1.00 95.56 549 GLN A N 1
ATOM 4375 C CA . GLN A 1 549 ? -5.028 0.741 3.960 1.00 95.56 549 GLN A CA 1
ATOM 4376 C C . GLN A 1 549 ? -3.813 1.625 4.250 1.00 95.56 549 GLN A C 1
ATOM 4378 O O . GLN A 1 549 ? -2.857 1.136 4.846 1.00 95.56 549 GLN A O 1
ATOM 4383 N N . HIS A 1 550 ? -3.854 2.919 3.930 1.00 93.50 550 HIS A N 1
ATOM 4384 C CA . HIS A 1 550 ? -2.766 3.819 4.309 1.00 93.50 550 HIS A CA 1
ATOM 4385 C C . HIS A 1 550 ? -2.633 3.952 5.833 1.00 93.50 550 HIS A C 1
ATOM 4387 O O . HIS A 1 550 ? -1.543 3.789 6.385 1.00 93.50 550 HIS A O 1
ATOM 4393 N N . LEU A 1 551 ? -3.745 4.171 6.538 1.00 96.44 551 LEU A N 1
ATOM 4394 C CA . LEU A 1 551 ? -3.723 4.463 7.973 1.00 96.44 551 LEU A CA 1
ATOM 4395 C C . LEU A 1 551 ? -3.299 3.271 8.839 1.00 96.44 551 LEU A C 1
ATOM 4397 O O . LEU A 1 551 ? -2.576 3.464 9.815 1.00 96.44 551 LEU A O 1
ATOM 4401 N N . VAL A 1 552 ? -3.692 2.038 8.499 1.00 94.88 552 VAL A N 1
ATOM 4402 C CA . VAL A 1 552 ? -3.351 0.843 9.307 1.00 94.88 552 VAL A CA 1
ATOM 4403 C C . VAL A 1 552 ? -1.857 0.523 9.339 1.00 94.88 552 VAL A C 1
ATOM 4405 O O . VAL A 1 552 ? -1.415 -0.258 10.184 1.00 94.88 552 VAL A O 1
ATOM 4408 N N . HIS A 1 553 ? -1.077 1.090 8.418 1.00 85.94 553 HIS A N 1
ATOM 4409 C CA . HIS A 1 553 ? 0.377 0.953 8.402 1.00 85.94 553 HIS A CA 1
ATOM 4410 C C . HIS A 1 553 ? 1.090 2.011 9.247 1.00 85.94 553 HIS A C 1
ATOM 4412 O O . HIS A 1 553 ? 2.244 1.803 9.614 1.00 85.94 553 HIS A O 1
ATOM 4418 N N . ILE A 1 554 ? 0.408 3.110 9.571 1.00 91.62 554 ILE A N 1
ATOM 4419 C CA . ILE A 1 554 ? 0.990 4.282 10.230 1.00 91.62 554 ILE A CA 1
ATOM 4420 C C . ILE A 1 554 ? 0.522 4.382 11.680 1.00 91.62 554 ILE A C 1
ATOM 4422 O O . ILE A 1 554 ? 1.325 4.554 12.596 1.00 91.62 554 ILE A O 1
ATOM 4426 N N . CYS A 1 555 ? -0.783 4.257 11.899 1.00 95.12 555 CYS A N 1
ATOM 4427 C CA . CYS A 1 555 ? -1.392 4.398 13.209 1.00 95.12 555 CYS A CA 1
ATOM 4428 C C . CYS A 1 555 ? -1.378 3.047 13.929 1.00 95.12 555 CYS A C 1
ATOM 4430 O O . CYS A 1 555 ? -1.745 2.023 13.350 1.00 95.12 555 CYS A O 1
ATOM 4432 N N . GLN A 1 556 ? -1.015 3.024 15.216 1.00 92.12 556 GLN A N 1
ATOM 4433 C CA . GLN A 1 556 ? -1.063 1.769 15.986 1.00 92.12 556 GLN A CA 1
ATOM 4434 C C . GLN A 1 556 ? -2.490 1.225 16.094 1.00 92.12 556 GLN A C 1
ATOM 4436 O O . GLN A 1 556 ? -2.693 0.012 16.070 1.00 92.12 556 GLN A O 1
ATOM 4441 N N . ASN A 1 557 ? -3.464 2.128 16.219 1.00 95.31 557 ASN A N 1
ATOM 4442 C CA . ASN A 1 557 ? -4.885 1.821 16.234 1.00 95.31 557 ASN A CA 1
ATOM 4443 C C . ASN A 1 557 ? -5.621 2.775 15.294 1.00 95.31 557 ASN A C 1
ATOM 4445 O O . ASN A 1 557 ? -5.325 3.972 15.255 1.00 95.31 557 ASN A O 1
ATOM 4449 N N . VAL A 1 558 ? -6.608 2.251 14.573 1.00 97.81 558 VAL A N 1
ATOM 4450 C CA . VAL A 1 558 ? -7.487 3.043 13.710 1.00 97.81 558 VAL A CA 1
ATOM 4451 C C . VAL A 1 558 ? -8.919 2.781 14.143 1.00 97.81 558 VAL A C 1
ATOM 4453 O O . VAL A 1 558 ? -9.325 1.627 14.285 1.00 97.81 558 VAL A O 1
ATOM 4456 N N . ILE A 1 559 ? -9.682 3.848 14.343 1.00 98.00 559 ILE A N 1
ATOM 4457 C CA . ILE A 1 559 ? -11.117 3.790 14.592 1.00 98.00 559 ILE A CA 1
ATOM 4458 C C . ILE A 1 559 ? -11.812 4.459 13.424 1.00 98.00 559 ILE A C 1
ATOM 4460 O O . ILE A 1 559 ? -11.654 5.659 13.210 1.00 98.00 559 ILE A O 1
ATOM 4464 N N . TRP A 1 560 ? -12.614 3.686 12.706 1.00 98.44 560 TRP A N 1
ATOM 4465 C CA . TRP A 1 560 ? -13.536 4.219 11.720 1.00 98.44 560 TRP A CA 1
ATOM 4466 C C . TRP A 1 560 ? -14.878 4.512 12.388 1.00 98.44 560 TRP A C 1
ATOM 4468 O O . TRP A 1 560 ? -15.560 3.601 12.867 1.00 98.44 560 TRP A O 1
ATOM 4478 N N . ILE A 1 561 ? -15.266 5.780 12.424 1.00 98.25 561 ILE A N 1
ATOM 4479 C CA . ILE A 1 561 ? -16.594 6.212 12.846 1.00 98.25 561 ILE A CA 1
ATOM 4480 C C . ILE A 1 561 ? -17.508 6.162 11.620 1.00 98.25 561 ILE A C 1
ATOM 4482 O O . ILE A 1 561 ? -17.181 6.696 10.562 1.00 98.25 561 ILE A O 1
ATOM 4486 N N . SER A 1 562 ? -18.662 5.513 11.751 1.00 98.12 562 SER A N 1
ATOM 4487 C CA . SER A 1 562 ? -19.691 5.488 10.710 1.00 98.12 562 SER A CA 1
ATOM 4488 C C . SER A 1 562 ? -20.168 6.900 10.368 1.00 98.12 562 SER A C 1
ATOM 4490 O O . SER A 1 562 ? -20.360 7.710 11.278 1.00 98.12 562 SER A O 1
ATOM 4492 N N . THR A 1 563 ? -20.497 7.161 9.109 1.00 98.12 563 THR A N 1
ATOM 4493 C CA . THR A 1 563 ? -21.167 8.402 8.710 1.00 98.12 563 THR A CA 1
ATOM 4494 C C . THR A 1 563 ? -22.483 8.552 9.473 1.00 98.12 563 THR A C 1
ATOM 4496 O O . THR A 1 563 ? -23.295 7.623 9.522 1.00 98.12 563 THR A O 1
ATOM 4499 N N . THR A 1 564 ? -22.676 9.694 10.129 1.00 97.75 564 THR A N 1
ATOM 4500 C CA . THR A 1 564 ? -23.882 9.975 10.915 1.00 97.75 564 THR A CA 1
ATOM 4501 C C . THR A 1 564 ? -25.096 10.157 10.010 1.00 97.75 564 THR A C 1
ATOM 4503 O O . THR A 1 564 ? -24.960 10.464 8.828 1.00 97.75 564 THR A O 1
ATOM 4506 N N . ALA A 1 565 ? -26.298 9.964 10.553 1.00 98.00 565 ALA A N 1
ATOM 4507 C CA . ALA A 1 565 ? -27.522 10.304 9.837 1.00 98.00 565 ALA A CA 1
ATOM 4508 C C . ALA A 1 565 ? -27.551 11.804 9.510 1.00 98.00 565 ALA A C 1
ATOM 4510 O O . ALA A 1 565 ? -26.932 12.594 10.214 1.00 98.00 565 ALA A O 1
ATOM 4511 N N . VAL A 1 566 ? -28.302 12.184 8.484 1.00 98.06 566 VAL A N 1
ATOM 4512 C CA . VAL A 1 566 ? -28.643 13.569 8.139 1.00 98.06 566 VAL A CA 1
ATOM 4513 C C . VAL A 1 566 ? -30.078 13.889 8.550 1.00 98.06 566 VAL A C 1
ATOM 4515 O O . VAL A 1 566 ? -30.884 12.982 8.788 1.00 98.06 566 VAL A O 1
ATOM 4518 N N . ARG A 1 567 ? -30.427 15.179 8.596 1.00 97.44 567 ARG A N 1
ATOM 4519 C CA . ARG A 1 567 ? -31.807 15.634 8.836 1.00 97.44 567 ARG A CA 1
ATOM 4520 C C . ARG A 1 567 ? -32.772 15.150 7.749 1.00 97.44 567 ARG A C 1
ATOM 4522 O O . ARG A 1 567 ? -33.915 14.835 8.069 1.00 97.44 567 ARG A O 1
ATOM 4529 N N . GLY A 1 568 ? -32.291 15.040 6.507 1.00 94.94 568 GLY A N 1
ATOM 4530 C CA . GLY A 1 568 ? -33.064 14.565 5.355 1.00 94.94 568 GLY A CA 1
ATOM 4531 C C . GLY A 1 568 ? -33.671 15.689 4.514 1.00 94.94 568 GLY A C 1
ATOM 4532 O O . GLY A 1 568 ? -34.720 15.498 3.900 1.00 94.94 568 GLY A O 1
ATOM 4533 N N . ASP A 1 569 ? -33.038 16.861 4.499 1.00 95.56 569 ASP A N 1
ATOM 4534 C CA . ASP A 1 569 ? -33.471 17.990 3.680 1.00 95.56 569 ASP A CA 1
ATOM 4535 C C . ASP A 1 569 ? -33.298 17.676 2.187 1.00 95.56 569 ASP A C 1
ATOM 4537 O O . ASP A 1 569 ? -32.200 17.373 1.722 1.00 95.56 569 ASP A O 1
ATOM 4541 N N . LYS A 1 570 ? -34.380 17.816 1.413 1.00 94.38 570 LYS A N 1
ATOM 4542 C CA . LYS A 1 570 ? -34.434 17.411 -0.004 1.00 94.38 570 LYS A CA 1
ATOM 4543 C C . LYS A 1 570 ? -33.516 18.201 -0.946 1.00 94.38 570 LYS A C 1
ATOM 4545 O O . LYS A 1 570 ? -33.281 17.746 -2.058 1.00 94.38 570 LYS A O 1
ATOM 4550 N N . ILE A 1 571 ? -33.029 19.373 -0.532 1.00 96.31 571 ILE A N 1
ATOM 4551 C CA . ILE A 1 571 ? -32.127 20.207 -1.349 1.00 96.31 571 ILE A CA 1
ATOM 4552 C C . ILE A 1 571 ? -30.688 19.668 -1.389 1.00 96.31 571 ILE A C 1
ATOM 4554 O O . ILE A 1 571 ? -29.874 20.158 -2.164 1.00 96.31 571 ILE A O 1
ATOM 4558 N N . PHE A 1 572 ? -30.365 18.683 -0.550 1.00 96.00 572 PHE A N 1
ATOM 4559 C CA . PHE A 1 572 ? -29.037 18.093 -0.449 1.00 96.00 572 PHE A CA 1
ATOM 4560 C C . PHE A 1 572 ? -29.033 16.653 -0.981 1.00 96.00 572 PHE A C 1
ATOM 4562 O O . PHE A 1 572 ? -30.029 15.939 -0.872 1.00 96.00 572 PHE A O 1
ATOM 4569 N N . SER A 1 573 ? -27.904 16.190 -1.528 1.00 95.62 573 SER A N 1
ATOM 4570 C CA . SER A 1 573 ? -27.791 14.822 -2.065 1.00 95.62 573 SER A CA 1
ATOM 4571 C C . SER A 1 573 ? -27.692 13.743 -0.979 1.00 95.62 573 SER A C 1
ATOM 4573 O O . SER A 1 573 ? -27.950 12.560 -1.240 1.00 95.62 573 SER A O 1
ATOM 4575 N N . GLN A 1 574 ? -27.318 14.126 0.245 1.00 96.75 574 GLN A N 1
ATOM 4576 C CA . GLN A 1 574 ? -27.173 13.193 1.352 1.00 96.75 574 GLN A CA 1
ATOM 4577 C C . GLN A 1 574 ? -28.526 12.608 1.757 1.00 96.75 574 GLN A C 1
ATOM 4579 O O . GLN A 1 574 ? -29.479 13.332 2.039 1.00 96.75 574 GLN A O 1
ATOM 4584 N N . ASN A 1 575 ? -28.599 11.281 1.862 1.00 96.25 575 ASN A N 1
ATOM 4585 C CA . ASN A 1 575 ? -29.809 10.602 2.312 1.00 96.25 575 ASN A CA 1
ATOM 4586 C C . ASN A 1 575 ? -29.506 9.423 3.241 1.00 96.25 575 ASN A C 1
ATOM 4588 O O . ASN A 1 575 ? -28.576 8.642 3.030 1.00 96.25 575 ASN A O 1
ATOM 4592 N N . ASN A 1 576 ? -30.356 9.255 4.253 1.00 97.88 576 ASN A N 1
ATOM 4593 C CA . ASN A 1 576 ? -30.162 8.269 5.315 1.00 97.88 576 ASN A CA 1
ATOM 4594 C C . ASN A 1 576 ? -30.159 6.816 4.823 1.00 97.88 576 ASN A C 1
ATOM 4596 O O . ASN A 1 576 ? -29.413 6.000 5.362 1.00 97.88 576 ASN A O 1
ATOM 4600 N N . ARG A 1 577 ? -30.924 6.488 3.772 1.00 97.94 577 ARG A N 1
ATOM 4601 C CA . ARG A 1 577 ? -30.958 5.131 3.200 1.00 97.94 577 ARG A CA 1
ATOM 4602 C C . ARG A 1 577 ? -29.593 4.730 2.636 1.00 97.94 577 ARG A C 1
ATOM 4604 O O . ARG A 1 577 ? -29.098 3.646 2.942 1.00 97.94 577 ARG A O 1
ATOM 4611 N N . ARG A 1 578 ? -28.974 5.603 1.836 1.00 97.75 578 ARG A N 1
ATOM 4612 C CA . ARG A 1 578 ? -27.649 5.359 1.252 1.00 97.75 578 ARG A CA 1
ATOM 4613 C C . ARG A 1 578 ? -26.557 5.369 2.320 1.00 97.75 578 ARG A C 1
ATOM 4615 O O . ARG A 1 578 ? -25.699 4.494 2.294 1.00 97.75 578 ARG A O 1
ATOM 4622 N N . ILE A 1 579 ? -26.641 6.265 3.310 1.00 98.50 579 ILE A N 1
ATOM 4623 C CA . ILE A 1 579 ? -25.684 6.312 4.432 1.00 98.50 579 ILE A CA 1
ATOM 4624 C C . ILE A 1 579 ? -25.692 4.983 5.207 1.00 98.50 579 ILE A C 1
ATOM 4626 O O . ILE A 1 579 ? -24.636 4.417 5.481 1.00 98.50 579 ILE A O 1
ATOM 4630 N N . GLN A 1 580 ? -26.871 4.435 5.520 1.00 97.94 580 GLN A N 1
ATOM 4631 C CA . GLN A 1 580 ? -26.984 3.133 6.192 1.00 97.94 580 GLN A CA 1
ATOM 4632 C C . GLN A 1 580 ? -26.379 1.990 5.371 1.00 97.94 580 GLN A C 1
ATOM 4634 O O . GLN A 1 580 ? -25.733 1.102 5.935 1.00 97.94 580 GLN A O 1
ATOM 4639 N N . LEU A 1 581 ? -26.592 1.997 4.051 1.00 97.62 581 LEU A N 1
ATOM 4640 C CA . LEU A 1 581 ? -25.991 1.017 3.150 1.00 97.62 581 LEU A CA 1
ATOM 4641 C C . LEU A 1 581 ? -24.461 1.124 3.175 1.00 97.62 581 LEU A C 1
ATOM 4643 O O . LEU A 1 581 ? -23.787 0.126 3.418 1.00 97.62 581 LEU A O 1
ATOM 4647 N N . TRP A 1 582 ? -23.921 2.329 3.008 1.00 98.31 582 TRP A N 1
ATOM 4648 C CA . TRP A 1 582 ? -22.485 2.602 3.060 1.00 98.31 582 TRP A CA 1
ATOM 4649 C C . TRP A 1 582 ? -21.858 2.174 4.386 1.00 98.31 582 TRP A C 1
ATOM 4651 O O . TRP A 1 582 ? -20.892 1.415 4.383 1.00 98.31 582 TRP A O 1
ATOM 4661 N N . ASN A 1 583 ? -22.454 2.544 5.520 1.00 98.31 583 ASN A N 1
ATOM 4662 C CA . ASN A 1 583 ? -21.980 2.132 6.842 1.00 98.31 583 ASN A CA 1
ATOM 4663 C C . ASN A 1 583 ? -21.941 0.606 6.996 1.00 98.31 583 ASN A C 1
ATOM 4665 O O . ASN A 1 583 ? -20.982 0.062 7.543 1.00 98.31 583 ASN A O 1
ATOM 4669 N N . ARG A 1 584 ? -22.954 -0.106 6.483 1.00 97.56 584 ARG A N 1
ATOM 4670 C CA . ARG A 1 584 ? -22.993 -1.576 6.503 1.00 97.56 584 ARG A CA 1
ATOM 4671 C C . ARG A 1 584 ? -21.885 -2.185 5.647 1.00 97.56 584 ARG A C 1
ATOM 4673 O O . ARG A 1 584 ? -21.219 -3.116 6.099 1.00 97.56 584 ARG A O 1
ATOM 4680 N N . LEU A 1 585 ? -21.691 -1.666 4.434 1.00 95.50 585 LEU A N 1
ATOM 4681 C CA . LEU A 1 585 ? -20.658 -2.141 3.515 1.00 95.50 585 LEU A CA 1
ATOM 4682 C C . LEU A 1 585 ? -19.253 -1.872 4.065 1.00 95.50 585 LEU A C 1
ATOM 4684 O O . LEU A 1 585 ? -18.422 -2.778 4.054 1.00 95.50 585 LEU A O 1
ATOM 4688 N N . ILE A 1 586 ? -19.006 -0.684 4.625 1.00 98.19 586 ILE A N 1
ATOM 4689 C CA . ILE A 1 586 ? -17.738 -0.351 5.284 1.00 98.19 586 ILE A CA 1
ATOM 4690 C C . ILE A 1 586 ? -17.506 -1.266 6.487 1.00 98.19 586 ILE A C 1
ATOM 4692 O O . ILE A 1 586 ? -16.423 -1.828 6.616 1.00 98.19 586 ILE A O 1
ATOM 4696 N N . LYS A 1 587 ? -18.512 -1.475 7.347 1.00 97.38 587 LYS A N 1
ATOM 4697 C CA . LYS A 1 587 ? -18.396 -2.380 8.501 1.00 97.38 587 LYS A CA 1
ATOM 4698 C C . LYS A 1 587 ? -18.008 -3.795 8.068 1.00 97.38 587 LYS A C 1
ATOM 4700 O O . LYS A 1 587 ? -17.125 -4.394 8.678 1.00 97.38 587 LYS A O 1
ATOM 4705 N N . GLY A 1 588 ? -18.641 -4.315 7.013 1.00 90.25 588 GLY A N 1
ATOM 4706 C CA . GLY A 1 588 ? -18.292 -5.609 6.420 1.00 90.25 588 GLY A CA 1
ATOM 4707 C C . GLY A 1 588 ? -16.864 -5.627 5.874 1.00 90.25 588 GLY A C 1
ATOM 4708 O O . GLY A 1 588 ? -16.079 -6.499 6.234 1.00 90.25 588 GLY A O 1
ATOM 4709 N N . MET A 1 589 ? -16.497 -4.616 5.086 1.00 96.88 589 MET A N 1
ATOM 4710 C CA . MET A 1 589 ? -15.156 -4.465 4.520 1.00 96.88 589 MET A CA 1
ATOM 4711 C C . MET A 1 589 ? -14.075 -4.412 5.609 1.00 96.88 589 MET A C 1
ATOM 4713 O O . MET A 1 589 ? -13.082 -5.131 5.514 1.00 96.88 589 MET A O 1
ATOM 4717 N N . ILE A 1 590 ? -14.281 -3.633 6.673 1.00 96.38 590 ILE A N 1
ATOM 4718 C CA . ILE A 1 590 ? -13.339 -3.521 7.789 1.00 96.38 590 ILE A CA 1
ATOM 4719 C C . ILE A 1 590 ? -13.234 -4.844 8.546 1.00 96.38 590 ILE A C 1
ATOM 4721 O O . ILE A 1 590 ? -12.123 -5.309 8.790 1.00 96.38 590 ILE A O 1
ATOM 4725 N N . ARG A 1 591 ? -14.359 -5.489 8.872 1.00 92.75 591 ARG A N 1
ATOM 4726 C CA . ARG A 1 591 ? -14.358 -6.807 9.523 1.00 92.75 591 ARG A CA 1
ATOM 4727 C C . ARG A 1 591 ? -13.545 -7.826 8.725 1.00 92.75 591 ARG A C 1
ATOM 4729 O O . ARG A 1 591 ? -12.748 -8.560 9.304 1.00 92.75 591 ARG A O 1
ATOM 4736 N N . ASP A 1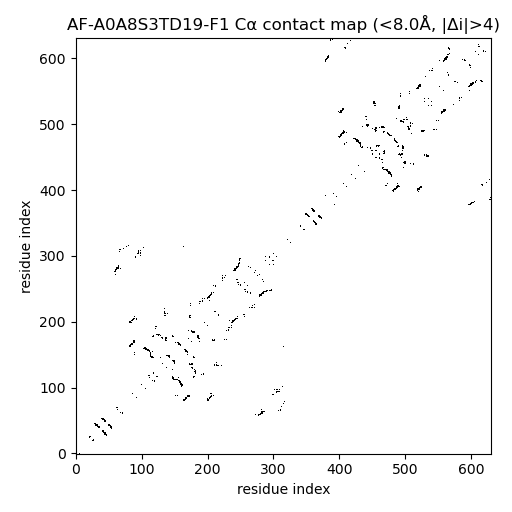 592 ? -13.746 -7.857 7.411 1.00 82.38 592 ASP A N 1
ATOM 4737 C CA . ASP A 1 592 ? -13.209 -8.910 6.552 1.00 82.38 592 ASP A CA 1
ATOM 4738 C C . ASP A 1 592 ? -11.749 -8.644 6.138 1.00 82.38 592 ASP A C 1
ATOM 4740 O O . ASP A 1 592 ? -10.970 -9.587 5.989 1.00 82.38 592 ASP A O 1
ATOM 4744 N N . LYS A 1 593 ? -11.353 -7.373 5.964 1.00 86.69 593 LYS A N 1
ATOM 4745 C CA . LYS A 1 593 ? -10.021 -6.988 5.451 1.00 86.69 593 LYS A CA 1
ATOM 4746 C C . LYS A 1 593 ? -9.103 -6.356 6.494 1.00 86.69 593 LYS A C 1
ATOM 4748 O O . LYS A 1 593 ? -7.885 -6.500 6.393 1.00 86.69 593 LYS A O 1
ATOM 4753 N N . PHE A 1 594 ? -9.660 -5.694 7.504 1.00 93.06 594 PHE A N 1
ATOM 4754 C CA . PHE A 1 594 ? -8.914 -4.915 8.492 1.00 93.06 594 PHE A CA 1
ATOM 4755 C C . PHE A 1 594 ? -9.384 -5.206 9.928 1.00 93.06 594 PHE A C 1
ATOM 4757 O O . PHE A 1 594 ? -9.782 -4.289 10.644 1.00 93.06 594 PHE A O 1
ATOM 4764 N N . PRO A 1 595 ? -9.287 -6.457 10.420 1.00 88.50 595 PRO A N 1
ATOM 4765 C CA . PRO A 1 595 ? -9.865 -6.864 11.709 1.00 88.50 595 PRO A CA 1
ATOM 4766 C C . PRO A 1 595 ? -9.273 -6.143 12.933 1.00 88.50 595 PRO A C 1
ATOM 4768 O O . PRO A 1 595 ? -9.804 -6.254 14.033 1.00 88.50 595 PRO A O 1
ATOM 4771 N N . LYS A 1 596 ? -8.162 -5.417 12.757 1.00 90.00 596 LYS A N 1
ATOM 4772 C CA . LYS A 1 596 ? -7.549 -4.579 13.795 1.00 90.00 596 LYS A CA 1
ATOM 4773 C C . LYS A 1 596 ? -8.169 -3.189 13.901 1.00 90.00 596 LYS A C 1
ATOM 4775 O O . LYS A 1 596 ? -7.886 -2.500 14.872 1.00 90.00 596 LYS A O 1
ATOM 4780 N N . VAL A 1 597 ? -8.961 -2.761 12.926 1.00 95.94 597 VAL A N 1
ATOM 4781 C CA . VAL A 1 597 ? -9.602 -1.445 12.906 1.00 95.94 597 VAL A CA 1
ATOM 4782 C C . VAL A 1 597 ? -10.913 -1.535 13.677 1.00 95.94 597 VAL A C 1
ATOM 4784 O O . VAL A 1 597 ? -11.748 -2.398 13.406 1.00 95.94 597 VAL A O 1
ATOM 4787 N N . GLY A 1 598 ? -11.084 -0.649 14.654 1.00 96.50 598 GLY A N 1
ATOM 4788 C CA . GLY A 1 598 ? -12.331 -0.528 15.395 1.00 96.50 598 GLY A CA 1
ATOM 4789 C C . GLY A 1 598 ? -13.404 0.161 14.552 1.00 96.50 598 GLY A C 1
ATOM 4790 O O . GLY A 1 598 ? -13.109 1.136 13.865 1.00 96.50 598 GLY A O 1
ATOM 4791 N N . PHE A 1 599 ? -14.652 -0.310 14.616 1.00 97.50 599 PHE A N 1
ATOM 4792 C CA . PHE A 1 599 ? -15.781 0.336 13.934 1.00 97.50 599 PHE A CA 1
ATOM 4793 C C . PHE A 1 599 ? -16.801 0.892 14.931 1.00 97.50 599 PHE A C 1
ATOM 4795 O O . PHE A 1 599 ? -17.420 0.140 15.687 1.00 97.50 599 PHE A O 1
ATOM 4802 N N . MET A 1 600 ? -17.013 2.205 14.910 1.00 97.38 600 MET A N 1
ATOM 4803 C CA . MET A 1 600 ? -17.926 2.898 15.815 1.00 97.38 600 MET A CA 1
ATOM 4804 C C . MET A 1 600 ? -19.172 3.374 15.065 1.00 97.38 600 MET A C 1
ATOM 4806 O O . MET A 1 600 ? -19.122 4.345 14.316 1.00 97.38 600 MET A O 1
ATOM 4810 N N . ASP A 1 601 ? -20.295 2.685 15.272 1.00 97.06 601 ASP A N 1
ATOM 4811 C CA . ASP A 1 601 ? -21.566 2.969 14.605 1.00 97.06 601 ASP A CA 1
ATOM 4812 C C . ASP A 1 601 ? -22.397 4.004 15.378 1.00 97.06 601 ASP A C 1
ATOM 4814 O O . ASP A 1 601 ? -23.112 3.698 16.339 1.00 97.06 601 ASP A O 1
ATOM 4818 N N . LEU A 1 602 ? -22.288 5.258 14.951 1.00 96.00 602 LEU A N 1
ATOM 4819 C CA . LEU A 1 602 ? -23.007 6.407 15.497 1.00 96.00 602 LEU A CA 1
ATOM 4820 C C . LEU A 1 602 ? -24.274 6.761 14.719 1.00 96.00 602 LEU A C 1
ATOM 4822 O O . LEU A 1 602 ? -24.988 7.692 15.111 1.00 96.00 602 LEU A O 1
ATOM 4826 N N . PHE A 1 603 ? -24.590 6.031 13.648 1.00 96.94 603 PHE A N 1
ATOM 4827 C CA . PHE A 1 603 ? -25.786 6.305 12.861 1.00 96.94 603 PHE A CA 1
ATOM 4828 C C . PHE A 1 603 ? -27.064 6.258 13.722 1.00 96.94 603 PHE A C 1
ATOM 4830 O O . PHE A 1 603 ? -27.814 7.235 13.707 1.00 96.94 603 PHE A O 1
ATOM 4837 N N . PRO A 1 604 ? -27.315 5.232 14.565 1.00 95.62 604 PRO A N 1
ATOM 4838 C CA . PRO A 1 604 ? -28.552 5.180 15.352 1.00 95.62 604 PRO A CA 1
ATOM 4839 C C . PRO A 1 604 ? -28.691 6.322 16.360 1.00 95.62 604 PRO A C 1
ATOM 4841 O O . PRO A 1 604 ? -29.798 6.760 16.649 1.00 95.62 604 PRO A O 1
ATOM 4844 N N . LEU A 1 605 ? -27.569 6.831 16.878 1.00 93.44 605 LEU A N 1
ATOM 4845 C CA . LEU A 1 605 ? -27.562 7.938 17.832 1.00 93.44 605 LEU A CA 1
ATOM 4846 C C . LEU A 1 605 ? -27.876 9.289 17.163 1.00 93.44 605 LEU A C 1
ATOM 4848 O O . LEU A 1 605 ? -28.428 10.179 17.806 1.00 93.44 605 LEU A O 1
ATOM 4852 N N . SER A 1 606 ? -27.534 9.433 15.883 1.00 96.12 606 SER A N 1
ATOM 4853 C CA . SER A 1 606 ? -27.779 10.640 15.083 1.00 96.12 606 SER A CA 1
ATOM 4854 C C . SER A 1 606 ? -29.083 10.587 14.278 1.00 96.12 606 SER A C 1
ATOM 4856 O O . SER A 1 606 ? -29.503 11.612 13.745 1.00 96.12 606 SER A O 1
ATOM 4858 N N . ASN A 1 607 ? -29.756 9.431 14.211 1.00 95.06 607 ASN A N 1
ATOM 4859 C CA . ASN A 1 607 ? -30.986 9.209 13.442 1.00 95.06 607 ASN A CA 1
ATOM 4860 C C . ASN A 1 607 ? -32.241 9.791 14.124 1.00 95.06 607 ASN A C 1
ATOM 4862 O O . ASN A 1 607 ? -33.237 9.109 14.356 1.00 95.06 607 ASN A O 1
ATOM 4866 N N . SER A 1 608 ? -32.178 11.068 14.488 1.00 92.31 608 SER A N 1
ATOM 4867 C CA . SER A 1 608 ? -33.306 11.850 14.979 1.00 92.31 608 SER A CA 1
ATOM 4868 C C . SER A 1 608 ? -33.173 13.269 14.456 1.00 92.31 608 SER A C 1
ATOM 4870 O O . SER A 1 608 ? -32.124 13.887 14.609 1.00 92.31 608 SER A O 1
ATOM 4872 N N . THR A 1 609 ? -34.246 13.843 13.916 1.00 83.56 609 THR A N 1
ATOM 4873 C CA . THR A 1 609 ? -34.260 15.251 13.481 1.00 83.56 609 THR A CA 1
ATOM 4874 C C . THR A 1 609 ? -33.881 16.212 14.611 1.00 83.56 609 THR A C 1
ATOM 4876 O O . THR A 1 609 ? -33.241 17.234 14.377 1.00 83.56 609 THR A O 1
ATOM 4879 N N . LYS A 1 610 ? -34.181 15.858 15.869 1.00 93.38 610 LYS A N 1
ATOM 4880 C CA . LYS A 1 610 ? -33.809 16.646 17.054 1.00 93.38 610 LYS A CA 1
ATOM 4881 C C . LYS A 1 610 ? -32.304 16.646 17.338 1.00 93.38 610 LYS A C 1
ATOM 4883 O O . LYS A 1 610 ? -31.861 17.520 18.087 1.00 93.38 610 LYS A O 1
ATOM 4888 N N . ALA A 1 611 ? -31.540 15.712 16.767 1.00 94.75 611 ALA A N 1
ATOM 4889 C CA . ALA A 1 611 ? -30.089 15.607 16.922 1.00 94.75 611 ALA A CA 1
ATOM 4890 C C . ALA A 1 611 ? -29.314 16.627 16.073 1.00 94.75 611 ALA A C 1
ATOM 4892 O O . ALA A 1 611 ? -28.136 16.856 16.341 1.00 94.75 611 ALA A O 1
ATOM 4893 N N . HIS A 1 612 ? -29.970 17.256 15.096 1.00 97.75 612 HIS A N 1
ATOM 4894 C CA . HIS A 1 612 ? -29.342 18.050 14.042 1.00 97.75 612 HIS A CA 1
ATOM 4895 C C . HIS A 1 612 ? -29.515 19.557 14.237 1.00 97.75 612 HIS A C 1
ATOM 4897 O O . HIS A 1 612 ? -30.556 20.021 14.707 1.00 97.75 612 HIS A O 1
ATOM 4903 N N . ARG A 1 613 ? -28.475 20.326 13.899 1.00 97.06 613 ARG A N 1
ATOM 4904 C CA . ARG A 1 613 ? -28.508 21.795 13.799 1.00 97.06 613 ARG A CA 1
ATOM 4905 C C . ARG A 1 613 ? -28.931 22.227 12.394 1.00 97.06 613 ARG A C 1
ATOM 4907 O O . ARG A 1 613 ? -29.786 23.096 12.255 1.00 97.06 613 ARG A O 1
ATOM 4914 N N . ASP A 1 614 ? -28.336 21.614 11.382 1.00 96.50 614 ASP A N 1
ATOM 4915 C CA . ASP A 1 614 ? -28.648 21.781 9.960 1.00 96.50 614 ASP A CA 1
ATOM 4916 C C . ASP A 1 614 ? -28.747 20.392 9.306 1.00 96.50 614 ASP A C 1
ATOM 4918 O O . ASP A 1 614 ? -28.977 19.419 10.019 1.00 96.50 614 ASP A O 1
ATOM 4922 N N . ASN A 1 615 ? -28.654 20.261 7.980 1.00 97.25 615 ASN A N 1
ATOM 4923 C CA . ASN A 1 615 ? -28.835 18.950 7.355 1.00 97.25 615 ASN A CA 1
ATOM 4924 C C . ASN A 1 615 ? -27.780 17.916 7.783 1.00 97.25 615 ASN A C 1
ATOM 4926 O O . ASN A 1 615 ? -28.108 16.738 7.892 1.00 97.25 615 ASN A O 1
ATOM 4930 N N . VAL A 1 616 ? -26.538 18.340 8.028 1.00 97.12 616 VAL A N 1
ATOM 4931 C CA . VAL A 1 616 ? -25.394 17.435 8.230 1.00 97.12 616 VAL A CA 1
ATOM 4932 C C . VAL A 1 616 ? -24.853 17.511 9.658 1.00 97.12 616 VAL A C 1
ATOM 4934 O O . VAL A 1 616 ? -24.506 16.489 10.250 1.00 97.12 616 VAL A O 1
ATOM 4937 N N . HIS A 1 617 ? -24.792 18.705 10.248 1.00 97.81 617 HIS A N 1
ATOM 4938 C CA . HIS A 1 617 ? -24.140 18.902 11.535 1.00 97.81 617 HIS A CA 1
ATOM 4939 C C . HIS A 1 617 ? -25.062 18.598 12.716 1.00 97.81 617 HIS A C 1
ATOM 4941 O O . HIS A 1 617 ? -26.156 19.152 12.857 1.00 97.81 617 HIS A O 1
ATOM 4947 N N . LEU A 1 618 ? -24.534 17.826 13.666 1.00 97.88 618 LEU A N 1
ATOM 4948 C CA . LEU A 1 618 ? -25.185 17.561 14.947 1.00 97.88 618 LEU A CA 1
ATOM 4949 C C . LEU A 1 618 ? -25.256 18.814 15.840 1.00 97.88 618 LEU A C 1
ATOM 4951 O O . LEU A 1 618 ? -24.464 19.755 15.729 1.00 97.88 618 LEU A O 1
ATOM 4955 N N . LYS A 1 619 ? -26.186 18.811 16.797 1.00 97.81 619 LYS A N 1
ATOM 4956 C CA . LYS A 1 619 ? -26.249 19.830 17.851 1.00 97.81 619 LYS A CA 1
ATOM 4957 C C . LYS A 1 619 ? -25.033 19.739 18.785 1.00 97.81 619 LYS A C 1
ATOM 4959 O O . LYS A 1 619 ? -24.563 18.633 19.066 1.00 97.81 619 LYS A O 1
ATOM 4964 N N . PRO A 1 620 ? -24.579 20.864 19.374 1.00 97.75 620 PRO A N 1
ATOM 4965 C CA . PRO A 1 620 ? -23.439 20.883 20.296 1.00 97.75 620 PRO A CA 1
ATOM 4966 C C . PRO A 1 620 ? -23.540 19.875 21.449 1.00 97.75 620 PRO A C 1
ATOM 4968 O O . PRO A 1 620 ? -22.554 19.221 21.777 1.00 97.75 620 PRO A O 1
ATOM 4971 N N . ALA A 1 621 ? -24.733 19.691 22.028 1.00 96.62 621 ALA A N 1
ATOM 4972 C CA . ALA A 1 621 ? -24.956 18.727 23.109 1.00 96.62 621 ALA A CA 1
ATOM 4973 C C . ALA A 1 621 ? -24.588 17.288 22.706 1.00 96.62 621 ALA A C 1
ATOM 4975 O O . ALA A 1 621 ? -24.045 16.536 23.514 1.00 96.62 621 ALA A O 1
ATOM 4976 N N . LEU A 1 622 ? -24.829 16.914 21.446 1.00 96.56 622 LEU A N 1
ATOM 4977 C CA . LEU A 1 622 ? -24.498 15.584 20.957 1.00 96.56 622 LEU A CA 1
ATOM 4978 C C . LEU A 1 622 ? -22.992 15.428 20.715 1.00 96.56 622 LEU A C 1
ATOM 4980 O O . LEU A 1 622 ? -22.433 14.411 21.107 1.00 96.56 622 LEU A O 1
ATOM 4984 N N . TYR A 1 623 ? -22.304 16.446 20.187 1.00 98.00 623 TYR A N 1
ATOM 4985 C CA . TYR A 1 623 ? -20.835 16.431 20.126 1.00 98.00 623 TYR A CA 1
ATOM 4986 C C . TYR A 1 623 ? -20.198 16.337 21.517 1.00 98.00 623 TYR A C 1
ATOM 4988 O O . TYR A 1 623 ? -19.239 15.592 21.689 1.00 98.00 623 TYR A O 1
ATOM 4996 N N . LYS A 1 624 ? -20.757 17.012 22.533 1.00 96.88 624 LYS A N 1
ATOM 4997 C CA . LYS A 1 624 ? -20.296 16.895 23.930 1.00 96.88 624 LYS A CA 1
ATOM 4998 C C . LYS A 1 624 ? -20.477 15.482 24.496 1.00 96.88 624 LYS A C 1
ATOM 5000 O O . LYS A 1 624 ? -19.607 15.014 25.240 1.00 96.88 624 LYS A O 1
ATOM 5005 N N . LEU A 1 625 ? -21.572 14.805 24.139 1.00 94.12 625 LEU A N 1
ATOM 5006 C CA . LEU A 1 625 ? -21.783 13.392 24.460 1.00 94.12 625 LEU A CA 1
ATOM 5007 C C . LEU A 1 625 ? -20.746 12.512 23.753 1.00 94.12 625 LEU A C 1
ATOM 5009 O O . LEU A 1 625 ? -20.066 11.740 24.411 1.00 94.12 625 LEU A O 1
ATOM 5013 N N . LEU A 1 626 ? -20.556 12.662 22.442 1.00 94.50 626 LEU A N 1
ATOM 5014 C CA . LEU A 1 626 ? -19.570 11.875 21.691 1.00 94.50 626 LEU A CA 1
ATOM 5015 C C . LEU A 1 626 ? -18.137 12.104 22.188 1.00 94.50 626 LEU A C 1
ATOM 5017 O O . LEU A 1 626 ? -17.366 11.156 22.308 1.00 94.50 626 LEU A O 1
ATOM 5021 N N . ALA A 1 627 ? -17.794 13.340 22.553 1.00 95.69 627 ALA A N 1
ATOM 5022 C CA . ALA A 1 627 ? -16.506 13.672 23.147 1.00 95.69 627 ALA A CA 1
ATOM 5023 C C . ALA A 1 627 ? -16.255 12.903 24.454 1.00 95.69 627 ALA A C 1
ATOM 5025 O O . ALA A 1 627 ? -15.116 12.537 24.718 1.00 95.69 627 ALA A O 1
ATOM 5026 N N . SER A 1 628 ? -17.301 12.581 25.236 1.00 93.12 628 SER A N 1
ATOM 5027 C CA . SER A 1 628 ? -17.150 11.782 26.465 1.00 93.12 628 SER A CA 1
ATOM 5028 C C . SER A 1 628 ? -16.715 10.342 26.215 1.00 93.12 628 SER A C 1
ATOM 5030 O O . SER A 1 628 ? -16.423 9.628 27.166 1.00 93.12 628 SER A O 1
ATOM 5032 N N . PHE A 1 629 ? -16.740 9.871 24.969 1.00 90.62 629 PHE A N 1
ATOM 5033 C CA . PHE A 1 629 ? -16.219 8.553 24.633 1.00 90.62 629 PHE A CA 1
ATOM 5034 C C . PHE A 1 629 ? -14.680 8.572 24.565 1.00 90.62 629 PHE A C 1
ATOM 5036 O O . PHE A 1 629 ? -14.049 7.559 24.850 1.00 90.62 629 PHE A O 1
ATOM 5043 N N . PHE A 1 630 ? -14.075 9.722 24.241 1.00 90.06 630 PHE A N 1
ATOM 5044 C CA . PHE A 1 630 ? -12.630 9.883 24.014 1.00 90.06 630 PHE A CA 1
ATOM 5045 C C . PHE A 1 630 ? -11.872 10.548 25.175 1.00 90.06 630 PHE A C 1
ATOM 5047 O O . PHE A 1 630 ? -10.640 10.618 25.148 1.00 90.06 630 PHE A O 1
ATOM 5054 N N . THR A 1 631 ? -12.591 11.068 26.167 1.00 85.25 631 THR A N 1
ATOM 5055 C CA . THR A 1 631 ? -12.047 11.723 27.367 1.00 85.25 631 THR A CA 1
ATOM 5056 C C . THR A 1 631 ? -12.292 10.859 28.581 1.00 85.25 631 THR A C 1
ATOM 5058 O O . THR A 1 631 ? -11.314 10.640 29.324 1.00 85.25 631 THR A O 1
#

Secondary structure (DSSP, 8-state):
--HHHHHHHHHHHHHHHHHHHHHTTS-TTEEEEEEETTTTEEEEEETTEEEEEE--SS---EEEGGGHHHHHHHHHTTS--SEEEEEESHHHHHHHHHHHTTSS-PEEEEEE-TT-HHHHTT-PBPSSPPPP-TTSB--SHHHHSTT--S-TT--EEEEEETTEEEEEEE--SSSB-SS-BSS-SSHHHHHHHHHHHS-EEEEEE---SGGGG-TT--HHHHHHHHHHHHHHHHHHEEEEEEEPPPP----TT-S--HHHHHHHHHHHHHHHHHH-TTEEEEE-HHHH-SGGGBSSSSPBPHHHHHHHHHTT----S-----HHHHHHHHHHHHHHHHHHHHHTT--S-EEEEEEETTEEEEEETTEEEEEE--PPP--EEEGGGHHHHHHHHHTTPPPSEEEEEESHHHHHHHHHHHHHS-S-EEEEEE-TT-HHHHTT-PBPSSPPPP-TTSB--SHHHHSTT--S-TT--EEEEEETTEEEEEEE--SSSB-SS-BTTBSSHHHHHHHHHHHHT-SEEEEE--SGGGG-TT--HHHHHHHHHHHHHHHHHH-SEEEEEPPPPP---TTSS--HHHHHHHHHHHHHHHHHH-TTSEEEE-HHHH-SGGGBSSSSPBPHHHHHHHHTTT-

InterPro domains:
  IPR036514 SGNH hydrolase superfamily [G3DSA:3.40.50.1110] (76-312)
  IPR036514 SGNH hydrolase superfamily [G3DSA:3.40.50.1110] (387-631)

Radius of gyration: 28.71 Å; Cα contacts (8 Å, |Δi|>4): 1166; chains: 1; bounding box: 69×74×68 Å

Nearest PDB structures (foldseek):
  4iyj-assembly1_B  TM=6.213E-01  e=1.246E-04  Bacteroides uniformis ATCC 8492
  4hf7-assembly1_A-2  TM=6.059E-01  e=3.235E-04  Bacteroides thetaiotaomicron VPI-5482
  4ppy-assembly2_C-2  TM=6.106E-01  e=3.620E-04  Bacteroides fragilis NCTC 9343
  5b5l-assembly1_A  TM=5.880E-01  e=1.558E-03  Talaromyces pinophilus
  6pfx-assembly2_B  TM=6.775E-01  e=2.880E-01  Enterococcus faecium TX0133a04

Foldseek 3Di:
DPPVVVVVVVVVCVVVVVVVCVVVVVPPFFPDWDADPVQRWIWTDGPDDTDIDRPDDFAQAEDEALRCLVSCCVQPVVDQFQEEEEEEAPQSLLLLVLLCVPAADKDWDDKADFQCLLVSLVFAADPDQDADDLQEDDPADLNVVANGHPHHPSMWTWIDRDSHIYTYDYDAALWYQRHHGPQGRTPLRSVLVSLQVPQAAEYEYDYHLVSLPRPPHDLVNSLVSNVVSVVSCVLRYNAYEYEQQAAWLPDPPDSGHLVSSVVSLVSNSVSCVVPPSRYHYYHHHVVRPDNQQDPHGRHGDSVVSNSVSVSCPDPDPPPCPDPVVVCVVVVVVVVVVVVVCVVVVNAPFWDDWDDDPAWTWTAGPNDTDIDGDDDPDQQEDAALVLLVSLCVLVPPDDFQEEEEEEAPQSLLLLVLLPVVLPPKAWDDKADQQCLLVSLVFAADPDQDADDLQEDDDPDLNVVASGHPHHPSMWTWMDRPSHIYTYHYDAALWYQSHAGPQGRTPLRSVLVSLQVVQHAEYEYDYHLVSLVRPPHDLVNSLVSNVSSVSSCVVRYNEYEYEQQAAFLADPVDSGHLVSSVVSLVSNSVCCVVPPSRYYYYYCHVVRPDNQQDPHGRHGDSVVSNSVSVSVD

Solvent-accessible surface area (backbone atoms only — not comparable to full-atom values): 33775 Å² total; per-residue (Å²): 125,56,72,71,49,48,53,49,48,53,48,48,52,50,50,52,51,49,52,50,37,48,72,68,64,75,53,90,52,73,76,45,81,47,73,42,86,89,70,41,32,38,39,40,32,35,89,91,46,80,46,78,46,71,52,72,84,72,72,59,44,67,37,54,43,82,64,34,34,62,51,42,47,75,75,47,68,87,54,94,62,50,29,40,37,37,36,9,36,60,62,48,46,49,35,52,52,35,40,53,75,72,51,68,88,58,43,82,76,47,74,20,55,49,67,39,45,50,61,64,56,73,46,57,67,37,95,72,83,67,78,53,56,63,66,34,23,43,86,55,53,11,58,79,36,78,46,16,48,58,50,79,91,44,55,25,33,35,29,37,46,74,84,31,35,42,32,40,43,68,38,46,32,36,41,27,32,26,36,38,31,77,88,19,76,22,33,57,48,38,53,31,56,38,27,67,78,44,85,34,39,33,36,40,35,37,56,30,74,67,43,60,70,33,86,67,48,44,75,68,54,49,47,49,28,41,48,54,40,49,55,45,42,67,76,33,23,78,33,42,33,41,43,40,63,59,32,49,56,64,52,89,94,54,75,62,49,52,71,61,43,54,50,49,43,50,52,45,52,52,47,34,50,74,77,36,47,76,39,33,39,39,36,41,30,76,66,31,62,42,64,86,34,36,70,48,49,70,39,58,26,69,68,53,31,42,50,59,36,57,44,65,68,69,89,56,95,79,72,73,71,48,70,65,56,59,50,48,50,56,47,44,52,50,48,51,53,47,47,55,38,37,76,71,69,74,56,93,56,77,78,50,79,50,83,53,103,56,39,39,42,38,38,44,82,95,41,78,48,76,50,68,68,82,66,82,73,66,46,63,33,55,42,89,57,35,46,62,42,46,46,64,75,59,47,95,63,86,64,56,23,40,37,38,38,7,34,59,62,48,45,50,31,50,53,37,34,52,70,72,51,61,73,62,44,81,76,46,74,19,52,49,64,37,45,48,62,62,55,72,48,54,66,44,95,70,79,67,79,56,57,60,68,33,25,42,85,60,52,12,60,78,35,77,44,14,47,60,49,81,90,38,55,24,34,35,32,39,36,77,83,25,33,43,31,40,45,69,37,50,34,42,40,27,33,27,37,38,30,79,88,17,79,21,31,61,46,38,53,43,59,38,41,58,75,67,70,37,40,33,35,39,35,38,59,30,72,62,46,54,71,34,86,70,50,44,75,67,54,50,47,49,30,41,47,54,44,49,58,53,44,66,76,46,22,78,34,40,35,43,40,38,66,59,33,48,56,58,52,84,93,48,71,56,46,53,71,61,46,53,50,50,41,51,52,44,52,50,50,34,54,76,76,36,52,79,41,32,38,40,37,38,29,77,65,32,63,41,66,87,39,38,70,49,52,71,42,63,30,69,72,55,30,46,53,57,20,61,52,81,107

Organism: Mytilus edulis (NCBI:txid6550)